Protein AF-A0A315YJY0-F1 (afdb_monomer_lite)

pLDDT: mean 82.6, std 23.01, range [25.98, 98.94]

Structure (mmCIF, N/CA/C/O backbone):
data_AF-A0A315YJY0-F1
#
_entry.id   AF-A0A315YJY0-F1
#
loop_
_atom_site.group_PDB
_atom_site.id
_atom_site.type_symbol
_atom_site.label_atom_id
_atom_site.label_alt_id
_atom_site.label_comp_id
_atom_site.label_asym_id
_atom_site.label_entity_id
_atom_site.label_seq_id
_atom_site.pdbx_PDB_ins_code
_atom_site.Cartn_x
_atom_site.Cartn_y
_atom_site.Cartn_z
_atom_site.occupancy
_atom_site.B_iso_or_equiv
_atom_site.auth_seq_id
_atom_site.auth_comp_id
_atom_site.auth_asym_id
_atom_site.auth_atom_id
_atom_site.pdbx_PDB_model_num
ATOM 1 N N . MET A 1 1 ? 21.095 43.398 35.904 1.00 34.91 1 MET A N 1
ATOM 2 C CA . MET A 1 1 ? 22.169 42.401 35.691 1.00 34.91 1 MET A CA 1
ATOM 3 C C . MET A 1 1 ? 21.766 41.214 36.558 1.00 34.91 1 MET A C 1
ATOM 5 O O . MET A 1 1 ? 21.803 41.355 37.762 1.00 34.91 1 MET A O 1
ATOM 9 N N . ILE A 1 2 ? 21.133 40.149 36.075 1.00 33.09 2 ILE A N 1
ATOM 10 C CA . ILE A 1 2 ? 21.556 39.198 35.045 1.00 33.09 2 ILE A CA 1
ATOM 11 C C . ILE A 1 2 ? 20.301 38.591 34.388 1.00 33.09 2 ILE A C 1
ATOM 13 O O . ILE A 1 2 ? 19.257 38.441 35.013 1.00 33.09 2 ILE A O 1
ATOM 17 N N . LEU A 1 3 ? 20.447 38.314 33.097 1.00 26.39 3 LEU A N 1
ATOM 18 C CA . LEU A 1 3 ? 19.485 37.805 32.125 1.00 26.39 3 LEU A CA 1
ATOM 19 C C . LEU A 1 3 ? 19.748 36.301 31.887 1.00 26.39 3 LEU A C 1
ATOM 21 O O . LEU A 1 3 ? 20.892 35.882 32.060 1.00 26.39 3 LEU A O 1
ATOM 25 N N . LYS A 1 4 ? 18.757 35.600 31.303 1.00 30.30 4 LYS A N 1
ATOM 26 C CA . LYS A 1 4 ? 18.793 34.279 30.612 1.00 30.30 4 LYS A CA 1
ATOM 27 C C . LYS A 1 4 ? 18.440 33.073 31.506 1.00 30.30 4 LYS A C 1
ATOM 29 O O . LYS A 1 4 ? 18.956 32.966 32.602 1.00 30.30 4 LYS A O 1
ATOM 34 N N . ARG A 1 5 ? 17.611 32.106 31.088 1.00 28.72 5 ARG A N 1
ATOM 35 C CA . ARG A 1 5 ? 17.120 31.725 29.747 1.00 28.72 5 ARG A CA 1
ATOM 36 C C . ARG A 1 5 ? 15.864 30.845 29.918 1.00 28.72 5 ARG A C 1
ATOM 38 O O . ARG A 1 5 ? 15.930 29.842 30.614 1.00 28.72 5 ARG A O 1
ATOM 45 N N . ILE A 1 6 ? 14.771 31.213 29.252 1.00 32.88 6 ILE A N 1
ATOM 46 C CA . ILE A 1 6 ? 13.646 30.337 28.897 1.00 32.88 6 ILE A CA 1
ATOM 47 C C . ILE A 1 6 ? 13.712 30.214 27.372 1.00 32.88 6 ILE A C 1
ATOM 49 O O . ILE A 1 6 ? 13.740 31.237 26.689 1.00 32.88 6 ILE A O 1
ATOM 53 N N . ILE A 1 7 ? 13.803 28.992 26.855 1.00 30.19 7 ILE A N 1
ATOM 54 C CA . ILE A 1 7 ? 13.605 28.616 25.446 1.00 30.19 7 ILE A CA 1
ATOM 55 C C . ILE A 1 7 ? 12.943 27.231 25.556 1.00 30.19 7 ILE A C 1
ATOM 57 O O . ILE A 1 7 ? 13.546 26.352 26.158 1.00 30.19 7 ILE A O 1
ATOM 61 N N . GLY A 1 8 ? 11.696 26.969 25.167 1.00 29.23 8 GLY A N 1
ATOM 62 C CA . GLY A 1 8 ? 10.868 27.603 24.144 1.00 29.23 8 GLY A CA 1
ATOM 63 C C . GLY A 1 8 ? 10.862 26.697 22.916 1.00 29.23 8 GLY A C 1
ATOM 64 O O . GLY A 1 8 ? 11.651 26.918 22.005 1.00 29.23 8 GLY A O 1
ATOM 65 N N . ALA A 1 9 ? 10.037 25.647 22.955 1.00 28.52 9 ALA A N 1
ATOM 66 C CA . ALA A 1 9 ? 9.824 24.705 21.863 1.00 28.52 9 ALA A CA 1
ATOM 67 C C . ALA A 1 9 ? 9.260 25.436 20.635 1.00 28.52 9 ALA A C 1
ATOM 69 O O . ALA A 1 9 ? 8.259 26.142 20.742 1.00 28.52 9 ALA A O 1
ATOM 70 N N . ALA A 1 10 ? 9.911 25.273 19.486 1.00 28.20 10 ALA A N 1
ATOM 71 C CA . ALA A 1 10 ? 9.425 25.743 18.197 1.00 28.20 10 ALA A CA 1
ATOM 72 C C . ALA A 1 10 ? 9.111 24.515 17.337 1.00 28.20 10 ALA A C 1
ATOM 74 O O . ALA A 1 10 ? 10.020 23.872 16.818 1.00 28.20 10 ALA A O 1
ATOM 75 N N . ALA A 1 11 ? 7.824 24.187 17.231 1.00 30.16 11 ALA A N 1
ATOM 76 C CA . ALA A 1 11 ? 7.301 23.311 16.195 1.00 30.16 11 ALA A CA 1
ATOM 77 C C . ALA A 1 11 ? 7.167 24.125 14.900 1.00 30.16 11 ALA A C 1
ATOM 79 O O . ALA A 1 11 ? 6.633 25.238 14.905 1.00 30.16 11 ALA A O 1
ATOM 80 N N . ALA A 1 12 ? 7.699 23.585 13.807 1.00 27.66 12 ALA A N 1
ATOM 81 C CA . ALA A 1 12 ? 7.617 24.173 12.482 1.00 27.66 12 ALA A CA 1
ATOM 82 C C . ALA A 1 12 ? 6.191 24.014 11.932 1.00 27.66 12 ALA A C 1
ATOM 84 O O . ALA A 1 12 ? 5.791 22.933 11.518 1.00 27.66 12 ALA A O 1
ATOM 85 N N . ALA A 1 13 ? 5.424 25.104 11.929 1.00 28.45 13 ALA A N 1
ATOM 86 C CA . ALA A 1 13 ? 4.211 25.226 11.134 1.00 28.45 13 ALA A CA 1
ATOM 87 C C . ALA A 1 13 ? 4.597 25.770 9.751 1.00 28.45 13 ALA A C 1
ATOM 89 O O . ALA A 1 13 ? 4.957 26.943 9.619 1.00 28.45 13 ALA A O 1
ATOM 90 N N . ALA A 1 14 ? 4.547 24.924 8.722 1.00 27.08 14 ALA A N 1
ATOM 91 C CA . ALA A 1 14 ? 4.645 25.368 7.338 1.00 27.08 14 ALA A CA 1
ATOM 92 C C . ALA A 1 14 ? 3.334 26.078 6.954 1.00 27.08 14 ALA A C 1
ATOM 94 O O . ALA A 1 14 ? 2.309 25.458 6.686 1.00 27.08 14 ALA A O 1
ATOM 95 N N . LEU A 1 15 ? 3.364 27.409 6.996 1.00 28.84 15 LEU A N 1
ATOM 96 C CA . LEU A 1 15 ? 2.302 28.294 6.525 1.00 28.84 15 LEU A CA 1
ATOM 97 C C . LEU A 1 15 ? 2.327 28.352 4.990 1.00 28.84 15 LEU A C 1
ATOM 99 O O . LEU A 1 15 ? 3.184 29.019 4.410 1.00 28.84 15 LEU A O 1
ATOM 103 N N . CYS A 1 16 ? 1.363 27.715 4.324 1.00 27.70 16 CYS A N 1
ATOM 104 C CA . CYS A 1 16 ? 1.070 28.000 2.920 1.00 27.70 16 CYS A CA 1
ATOM 105 C C . CYS A 1 16 ? 0.406 29.382 2.810 1.00 27.70 16 CYS A C 1
ATOM 107 O O . CYS A 1 16 ? -0.764 29.562 3.146 1.00 27.70 16 CYS A O 1
ATOM 109 N N . PHE A 1 17 ? 1.160 30.374 2.338 1.00 26.64 17 PHE A N 1
ATOM 110 C CA . PHE A 1 17 ? 0.619 31.670 1.935 1.00 26.64 17 PHE A CA 1
ATOM 111 C C . PHE A 1 17 ? -0.154 31.524 0.617 1.00 26.64 17 PHE A C 1
ATOM 113 O O . PHE A 1 17 ? 0.427 31.220 -0.422 1.00 26.64 17 PHE A O 1
ATOM 120 N N . SER A 1 18 ? -1.460 31.797 0.638 1.00 29.09 18 SER A N 1
ATOM 121 C CA . SER A 1 18 ? -2.258 31.972 -0.576 1.00 29.09 18 SER A CA 1
ATOM 122 C C . SER A 1 18 ? -1.905 33.308 -1.240 1.00 29.09 18 SER A C 1
ATOM 124 O O . SER A 1 18 ? -2.228 34.377 -0.710 1.00 29.09 18 SER A O 1
ATOM 126 N N . ALA A 1 19 ? -1.257 33.267 -2.402 1.00 30.39 19 ALA A N 1
ATOM 127 C CA . ALA A 1 19 ? -1.092 34.440 -3.249 1.00 30.39 19 ALA A CA 1
ATOM 128 C C . ALA A 1 19 ? -2.435 34.798 -3.907 1.00 30.39 19 ALA A C 1
ATOM 130 O O . ALA A 1 19 ? -3.003 34.032 -4.681 1.00 30.39 19 ALA A O 1
ATOM 131 N N . TYR A 1 20 ? -2.938 35.984 -3.579 1.00 28.47 20 TYR A N 1
ATOM 132 C CA . TYR A 1 20 ? -4.101 36.608 -4.200 1.00 28.47 20 TYR A CA 1
ATOM 133 C C . TYR A 1 20 ? -3.715 37.084 -5.612 1.00 28.47 20 TYR A C 1
ATOM 135 O O . TYR A 1 20 ? -2.857 37.957 -5.746 1.00 28.47 20 TYR A O 1
ATOM 143 N N . ALA A 1 21 ? -4.328 36.532 -6.662 1.00 30.14 21 ALA A N 1
ATOM 144 C CA . ALA A 1 21 ? -4.179 37.032 -8.032 1.00 30.14 21 ALA A CA 1
ATOM 145 C C . ALA A 1 21 ? -5.393 37.906 -8.419 1.00 30.14 21 ALA A C 1
ATOM 147 O O . ALA A 1 21 ? -6.525 37.560 -8.075 1.00 30.14 21 ALA A O 1
ATOM 148 N N . PRO A 1 22 ? -5.196 39.048 -9.106 1.00 32.72 22 PRO A N 1
ATOM 149 C CA . PRO A 1 22 ? -6.266 39.993 -9.395 1.00 32.72 22 PRO A CA 1
ATOM 150 C C . PRO A 1 22 ? -7.133 39.541 -10.577 1.00 32.72 22 PRO A C 1
ATOM 152 O O . PRO A 1 22 ? -6.658 38.982 -11.562 1.00 32.72 22 PRO A O 1
ATOM 155 N N . THR A 1 23 ? -8.422 39.861 -10.488 1.00 33.38 23 THR A N 1
ATOM 156 C CA . THR A 1 23 ? -9.431 39.696 -11.539 1.00 33.38 23 THR A CA 1
ATOM 157 C C . THR A 1 23 ? -9.092 40.503 -12.793 1.00 33.38 23 THR A C 1
ATOM 159 O O . THR A 1 23 ? -9.061 41.735 -12.744 1.00 33.38 23 THR A O 1
ATOM 162 N N . VAL A 1 24 ? -8.945 39.820 -13.931 1.00 31.72 24 VAL A N 1
ATOM 163 C CA . VAL A 1 24 ? -9.043 40.415 -15.270 1.00 31.72 24 VAL A CA 1
ATOM 164 C C . VAL A 1 24 ? -10.296 39.860 -15.939 1.00 31.72 24 VAL A C 1
ATOM 166 O O . VAL A 1 24 ? -10.409 38.668 -16.203 1.00 31.72 24 VAL A O 1
ATOM 169 N N . THR A 1 25 ? -11.262 40.737 -16.185 1.00 38.00 25 THR A N 1
ATOM 170 C CA . THR A 1 25 ? -12.469 40.466 -16.965 1.00 38.00 25 THR A CA 1
ATOM 171 C C . THR A 1 25 ? -12.151 40.543 -18.458 1.00 38.00 25 THR A C 1
ATOM 173 O O . THR A 1 25 ? -11.668 41.566 -18.940 1.00 38.00 25 THR A O 1
ATOM 176 N N . GLY A 1 26 ? -12.457 39.488 -19.222 1.00 31.42 26 GLY A N 1
ATOM 177 C CA . GLY A 1 26 ? -12.297 39.537 -20.676 1.00 31.42 26 GLY A CA 1
ATOM 178 C C . GLY A 1 26 ? -12.650 38.256 -21.431 1.00 31.42 26 GLY A C 1
ATOM 179 O O . GLY A 1 26 ? -11.784 37.424 -21.644 1.00 31.42 26 GLY A O 1
ATOM 180 N N . LYS A 1 27 ? -13.882 38.236 -21.960 1.00 33.72 27 LYS A N 1
ATOM 181 C CA . LYS A 1 27 ? -14.464 37.329 -22.974 1.00 33.72 27 LYS A CA 1
ATOM 182 C C . LYS A 1 27 ? -14.753 35.885 -22.552 1.00 33.72 27 LYS A C 1
ATOM 184 O O . LYS A 1 27 ? -14.058 35.266 -21.771 1.00 33.72 27 LYS A O 1
ATOM 189 N N . SER A 1 28 ? -15.896 35.432 -23.058 1.00 46.88 28 SER A N 1
ATOM 190 C CA . SER A 1 28 ? -16.619 34.219 -22.710 1.00 46.88 28 SER A CA 1
ATOM 191 C C . SER A 1 28 ? -15.848 32.960 -23.090 1.00 46.88 28 SER A C 1
ATOM 193 O O . SER A 1 28 ? -15.869 32.577 -24.260 1.00 46.88 28 SER A O 1
ATOM 195 N N . ASP A 1 29 ? -15.278 32.295 -22.096 1.00 37.03 29 ASP A N 1
ATOM 196 C CA . ASP A 1 29 ? -15.011 30.867 -22.181 1.00 37.03 29 ASP A CA 1
ATOM 197 C C . ASP A 1 29 ? -16.172 30.138 -21.511 1.00 37.03 29 ASP A C 1
ATOM 199 O O . ASP A 1 29 ? -16.686 30.551 -20.468 1.00 37.03 29 ASP A O 1
ATOM 203 N N . THR A 1 30 ? -16.657 29.108 -22.196 1.00 38.12 30 THR A N 1
ATOM 204 C CA . THR A 1 30 ? -17.675 28.173 -21.724 1.00 38.12 30 THR A CA 1
ATOM 205 C C . THR A 1 30 ? -17.402 27.814 -20.272 1.00 38.12 30 THR A C 1
ATOM 207 O O . THR A 1 30 ? -16.374 27.206 -19.978 1.00 38.12 30 THR A O 1
ATOM 210 N N . ALA A 1 31 ? -18.308 28.200 -19.372 1.00 37.38 31 ALA A N 1
ATOM 211 C CA . ALA A 1 31 ? -18.284 27.721 -18.003 1.00 37.38 31 ALA A CA 1
ATOM 212 C C . ALA A 1 31 ? -18.219 26.190 -18.056 1.00 37.38 31 ALA A C 1
ATOM 214 O O . ALA A 1 31 ? -19.149 25.550 -18.552 1.00 37.38 31 ALA A O 1
ATOM 215 N N . LEU A 1 32 ? -17.096 25.625 -17.607 1.00 39.38 32 LEU A N 1
ATOM 216 C CA . LEU A 1 32 ? -16.987 24.222 -17.237 1.00 39.38 32 LEU A CA 1
ATOM 217 C C . LEU A 1 32 ? -17.966 24.018 -16.081 1.00 39.38 32 LEU A C 1
ATOM 219 O O . LEU A 1 32 ? -17.610 24.146 -14.913 1.00 39.38 32 LEU A O 1
ATOM 223 N N . ASN A 1 33 ? -19.229 23.773 -16.413 1.00 39.53 33 ASN A N 1
ATOM 224 C CA . ASN A 1 33 ? -20.190 23.217 -15.479 1.00 39.53 33 ASN A CA 1
ATOM 225 C C . ASN A 1 33 ? -19.849 21.737 -15.356 1.00 39.53 33 ASN A C 1
ATOM 227 O O . ASN A 1 33 ? -20.562 20.903 -15.905 1.00 39.53 33 ASN A O 1
ATOM 231 N N . ALA A 1 34 ? -18.733 21.437 -14.689 1.00 49.31 34 ALA A N 1
ATOM 232 C CA . ALA A 1 34 ? -18.530 20.095 -14.192 1.00 49.31 34 ALA A CA 1
ATOM 233 C C . ALA A 1 34 ? -19.686 19.825 -13.223 1.00 49.31 34 ALA A C 1
ATOM 235 O O . ALA A 1 34 ? -19.916 20.619 -12.300 1.00 49.31 34 ALA A O 1
ATOM 236 N N . SER A 1 35 ? -20.492 18.798 -13.484 1.00 57.44 35 SER A N 1
ATOM 237 C CA . SER A 1 35 ? -21.550 18.429 -12.543 1.00 57.44 35 SER A CA 1
ATOM 238 C C . SER A 1 35 ? -20.908 18.062 -11.195 1.00 57.44 35 SER A C 1
ATOM 240 O O . SER A 1 35 ? -19.731 17.711 -11.130 1.00 57.44 35 SER A O 1
ATOM 242 N N . ALA A 1 36 ? -21.655 18.131 -10.089 1.00 56.38 36 ALA A N 1
ATOM 243 C CA . ALA A 1 36 ? -21.120 17.700 -8.792 1.00 56.38 36 ALA A CA 1
ATOM 244 C C . ALA A 1 36 ? -20.676 16.218 -8.797 1.00 56.38 36 ALA A C 1
ATOM 246 O O . ALA A 1 36 ? -19.894 15.819 -7.944 1.00 56.38 36 ALA A O 1
ATOM 247 N N . GLU A 1 37 ? -21.151 15.414 -9.754 1.00 61.69 37 GLU A N 1
ATOM 248 C CA . GLU A 1 37 ? -20.692 14.041 -9.999 1.00 61.69 37 GLU A CA 1
ATOM 249 C C . GLU A 1 37 ? -19.343 14.012 -10.742 1.00 61.69 37 GLU A C 1
ATOM 251 O O . GLU A 1 37 ? -18.488 13.201 -10.417 1.00 61.69 37 GLU A O 1
ATOM 256 N N . GLU A 1 38 ? -19.076 14.935 -11.671 1.00 63.06 38 GLU A N 1
ATOM 257 C CA . GLU A 1 38 ? -17.772 15.036 -12.356 1.00 63.06 38 GLU A CA 1
ATOM 258 C C . GLU A 1 38 ? -16.646 15.573 -11.450 1.00 63.06 38 GLU A C 1
ATOM 260 O O . GLU A 1 38 ? -15.472 15.453 -11.783 1.00 63.06 38 GLU A O 1
ATOM 265 N N . TRP A 1 39 ? -16.978 16.161 -10.295 1.00 78.44 39 TRP A N 1
ATOM 266 C CA . TRP A 1 39 ? -16.005 16.693 -9.325 1.00 78.44 39 TRP A CA 1
ATOM 267 C C . TRP A 1 39 ? -15.558 15.688 -8.249 1.00 78.44 39 TRP A C 1
ATOM 269 O O . TRP A 1 39 ? -14.784 16.054 -7.356 1.00 78.44 39 TRP A O 1
ATOM 279 N N . CYS A 1 40 ? -16.047 14.442 -8.300 1.00 82.81 40 CYS A N 1
ATOM 280 C CA . CYS A 1 40 ? -15.749 13.432 -7.280 1.00 82.81 40 CYS A CA 1
ATOM 281 C C . CYS A 1 40 ? -14.738 12.361 -7.705 1.00 82.81 40 CYS A C 1
ATOM 283 O O . CYS A 1 40 ? -14.106 11.775 -6.833 1.00 82.81 40 CYS A O 1
ATOM 285 N N . PHE A 1 41 ? -14.563 12.122 -9.004 1.00 90.06 41 PHE A N 1
ATOM 286 C CA . PHE A 1 41 ? -13.577 11.184 -9.535 1.00 90.06 41 PHE A CA 1
ATOM 287 C C . PHE A 1 41 ? -13.140 11.586 -10.946 1.00 90.06 41 PHE A C 1
ATOM 289 O O . PHE A 1 41 ? -13.775 12.405 -11.608 1.00 90.06 41 PHE A O 1
ATOM 296 N N . ALA A 1 42 ? -12.052 10.988 -11.414 1.00 89.31 42 ALA A N 1
ATOM 297 C CA . ALA A 1 42 ? -11.510 11.152 -12.753 1.00 89.31 42 ALA A CA 1
ATOM 298 C C . ALA A 1 42 ? -11.120 9.788 -13.332 1.00 89.31 42 ALA A C 1
ATOM 300 O O . ALA A 1 42 ? -11.208 8.755 -12.667 1.00 89.31 42 ALA A O 1
ATOM 301 N N . GLY A 1 43 ? -10.711 9.785 -14.601 1.00 89.44 43 GLY A N 1
ATOM 302 C CA . GLY A 1 43 ? -10.437 8.562 -15.350 1.00 89.44 43 GLY A CA 1
ATOM 303 C C . GLY A 1 43 ? -11.682 8.008 -16.039 1.00 89.44 43 GLY A C 1
ATOM 304 O O . GLY A 1 43 ? -12.657 8.719 -16.279 1.00 89.44 43 GLY A O 1
ATOM 305 N N . THR A 1 44 ? -11.620 6.737 -16.426 1.00 90.44 44 THR A N 1
ATOM 306 C CA . THR A 1 44 ? -12.683 6.066 -17.185 1.00 90.44 44 THR A CA 1
ATOM 307 C C . THR A 1 44 ? -12.889 4.654 -16.672 1.00 90.44 44 THR A C 1
ATOM 309 O O . THR A 1 44 ? -11.929 3.981 -16.297 1.00 90.44 44 THR A O 1
ATOM 312 N N . THR A 1 45 ? -14.121 4.164 -16.741 1.00 93.94 45 THR A N 1
ATOM 313 C CA . THR A 1 45 ? -14.388 2.745 -16.511 1.00 93.94 45 THR A CA 1
ATOM 314 C C . THR A 1 45 ? -13.739 1.901 -17.612 1.00 93.94 45 THR A C 1
ATOM 316 O O . THR A 1 45 ? -13.641 2.310 -18.773 1.00 93.94 45 THR A O 1
ATOM 319 N N . CYS A 1 46 ? -13.253 0.722 -17.243 1.00 94.00 46 CYS A N 1
ATOM 320 C CA . CYS A 1 46 ? -12.716 -0.275 -18.160 1.00 94.00 46 CYS A CA 1
ATOM 321 C C . CYS A 1 46 ? -12.894 -1.668 -17.556 1.00 94.00 46 CYS A C 1
ATOM 323 O O . CYS A 1 46 ? -13.093 -1.802 -16.349 1.00 94.00 46 CYS A O 1
ATOM 325 N N . GLU A 1 47 ? -12.811 -2.696 -18.397 1.00 97.31 47 GLU A N 1
ATOM 326 C CA . GLU A 1 47 ? -12.879 -4.079 -17.929 1.00 97.31 47 GLU A CA 1
ATOM 327 C C . GLU A 1 47 ? -11.702 -4.402 -16.988 1.00 97.31 47 GLU A C 1
ATOM 329 O O . GLU A 1 47 ? -10.588 -3.914 -17.228 1.00 97.31 47 GLU A O 1
ATOM 334 N N . PRO A 1 48 ? -11.912 -5.217 -15.937 1.00 97.75 48 PRO A N 1
ATOM 335 C CA . PRO A 1 48 ? -10.841 -5.710 -15.073 1.00 97.75 48 PRO A CA 1
ATOM 336 C C . PRO A 1 48 ? -9.735 -6.441 -15.852 1.00 97.75 48 PRO A C 1
ATOM 338 O O . PRO A 1 48 ? -10.006 -7.117 -16.841 1.00 97.75 48 PRO A O 1
ATOM 341 N N . LEU A 1 49 ? -8.486 -6.349 -15.376 1.00 96.31 49 LEU A N 1
ATOM 342 C CA . LEU A 1 49 ? -7.358 -7.105 -15.940 1.00 96.31 49 LEU A CA 1
ATOM 343 C C . LEU A 1 49 ? -7.343 -8.575 -15.499 1.00 96.31 49 LEU A C 1
ATOM 345 O O . LEU A 1 49 ? -6.777 -9.409 -16.202 1.00 96.31 49 LEU A O 1
ATOM 349 N N . HIS A 1 50 ? -7.914 -8.898 -14.334 1.00 96.44 50 HIS A N 1
ATOM 350 C CA . HIS A 1 50 ? -7.989 -10.278 -13.852 1.00 96.44 50 HIS A CA 1
ATOM 351 C C . HIS A 1 50 ? -9.159 -11.051 -14.467 1.00 96.44 50 HIS A C 1
ATOM 353 O O . HIS A 1 50 ? -10.120 -10.480 -14.978 1.00 96.44 50 HIS A O 1
ATOM 359 N N . ASP A 1 51 ? -9.086 -12.379 -14.370 1.00 95.88 51 ASP A N 1
ATOM 360 C CA . ASP A 1 51 ? -10.201 -13.267 -14.690 1.00 95.88 51 ASP A CA 1
ATOM 361 C C . ASP A 1 51 ? -11.358 -13.037 -13.706 1.00 95.88 51 ASP A C 1
ATOM 363 O O . ASP A 1 51 ? -11.287 -13.434 -12.543 1.00 95.88 51 ASP A O 1
ATOM 367 N N . THR A 1 52 ? -12.435 -12.414 -14.183 1.00 95.12 52 THR A N 1
ATOM 368 C CA . THR A 1 52 ? -13.610 -12.044 -13.377 1.00 95.12 52 THR A CA 1
ATOM 369 C C . THR A 1 52 ? -14.435 -13.239 -12.892 1.00 95.12 52 THR A C 1
ATOM 371 O O . THR A 1 52 ? -15.402 -13.051 -12.156 1.00 95.12 52 THR A O 1
ATOM 374 N N . SER A 1 53 ? -14.073 -14.470 -13.272 1.00 95.75 53 SER A N 1
ATOM 375 C CA . SER A 1 53 ? -14.651 -15.689 -12.699 1.00 95.75 53 SER A CA 1
ATOM 376 C C . SER A 1 53 ? -13.982 -16.147 -11.395 1.00 95.75 53 SER A C 1
ATOM 378 O O . SER A 1 53 ? -14.512 -17.044 -10.736 1.00 95.75 53 SER A O 1
ATOM 380 N N . ARG A 1 54 ? -12.846 -15.545 -11.008 1.00 94.38 54 ARG A N 1
ATOM 381 C CA . ARG A 1 54 ? -12.135 -15.850 -9.756 1.00 94.38 54 ARG A CA 1
ATOM 382 C C . ARG A 1 54 ? -12.962 -15.459 -8.535 1.00 94.38 54 ARG A C 1
ATOM 384 O O . ARG A 1 54 ? -13.580 -14.397 -8.499 1.00 94.38 54 ARG A O 1
ATOM 391 N N . ASP A 1 55 ? -12.888 -16.279 -7.490 1.00 96.56 55 ASP A N 1
ATOM 392 C CA . ASP A 1 55 ? -13.330 -15.871 -6.159 1.00 96.56 55 ASP A CA 1
ATOM 393 C C . ASP A 1 55 ? -12.257 -14.966 -5.545 1.00 96.56 55 ASP A C 1
ATOM 395 O O . ASP A 1 55 ? -11.287 -15.437 -4.950 1.00 96.56 55 ASP A O 1
ATOM 399 N N . VAL A 1 56 ? -12.411 -13.652 -5.718 1.00 97.19 56 VAL A N 1
ATOM 400 C CA . VAL A 1 56 ? -11.447 -12.668 -5.210 1.00 97.19 56 VAL A CA 1
ATOM 401 C C . VAL A 1 56 ? -11.282 -12.778 -3.696 1.00 97.19 56 VAL A C 1
ATOM 403 O O . VAL A 1 56 ? -10.171 -12.637 -3.196 1.00 97.19 56 VAL A O 1
ATOM 406 N N . GLN A 1 57 ? -12.340 -13.079 -2.949 1.00 97.06 57 GLN A N 1
ATOM 407 C CA . GLN A 1 57 ? -12.256 -13.152 -1.492 1.00 97.06 57 GLN A CA 1
ATOM 408 C C . GLN A 1 57 ? -11.342 -14.312 -1.063 1.00 97.06 57 GLN A C 1
ATOM 410 O O . GLN A 1 57 ? -10.446 -14.141 -0.227 1.00 97.06 57 GLN A O 1
ATOM 415 N N . ALA A 1 58 ? -11.488 -15.476 -1.701 1.00 93.62 58 ALA A N 1
ATOM 416 C CA . ALA A 1 58 ? -10.679 -16.655 -1.401 1.00 93.62 58 ALA A CA 1
ATOM 417 C C . ALA A 1 58 ? -9.271 -16.619 -2.027 1.00 93.62 58 ALA A C 1
ATOM 419 O O . ALA A 1 58 ? -8.294 -17.030 -1.389 1.00 93.62 58 ALA A O 1
ATOM 420 N N . GLU A 1 59 ? -9.156 -16.137 -3.263 1.00 93.81 59 GLU A N 1
ATOM 421 C CA . GLU A 1 59 ? -7.983 -16.346 -4.118 1.00 93.81 59 GLU A CA 1
ATOM 422 C C . GLU A 1 59 ? -7.250 -15.067 -4.529 1.00 93.81 59 GLU A C 1
ATOM 424 O O . GLU A 1 59 ? -6.161 -15.159 -5.098 1.00 93.81 59 GLU A O 1
ATOM 429 N N . GLY A 1 60 ? -7.837 -13.897 -4.287 1.00 97.19 60 GLY A N 1
ATOM 430 C CA . GLY A 1 60 ? -7.327 -12.630 -4.797 1.00 97.19 60 GLY A CA 1
ATOM 431 C C . GLY A 1 60 ? -7.488 -12.466 -6.307 1.00 97.19 60 GLY A C 1
ATOM 432 O O . GLY A 1 60 ? -7.992 -13.342 -7.024 1.00 97.19 60 GLY A O 1
ATOM 433 N N . VAL A 1 61 ? -7.023 -11.325 -6.811 1.00 95.94 61 VAL A N 1
ATOM 434 C CA . VAL A 1 61 ? -7.077 -10.993 -8.245 1.00 95.94 61 VAL A CA 1
ATOM 435 C C . VAL A 1 61 ? -6.035 -11.762 -9.062 1.00 95.94 61 VAL A C 1
ATOM 437 O O . VAL A 1 61 ? -6.076 -11.757 -10.293 1.00 95.94 61 VAL A O 1
ATOM 440 N N . GLY A 1 62 ? -5.109 -12.454 -8.394 1.00 92.69 62 GLY A N 1
ATOM 441 C CA . GLY A 1 62 ? -3.986 -13.130 -9.033 1.00 92.69 62 GLY A CA 1
ATOM 442 C C . GLY A 1 62 ? -2.936 -12.128 -9.517 1.00 92.69 62 GLY A C 1
ATOM 443 O O . GLY A 1 62 ? -2.764 -11.060 -8.941 1.00 92.69 62 GLY A O 1
ATOM 444 N N . ASN A 1 63 ? -2.221 -12.466 -10.591 1.00 94.06 63 ASN A N 1
ATOM 445 C CA . ASN A 1 63 ? -1.149 -11.626 -11.132 1.00 94.06 63 ASN A CA 1
ATOM 446 C C . ASN A 1 63 ? -1.292 -11.440 -12.655 1.00 94.06 63 ASN A C 1
ATOM 448 O O . ASN A 1 63 ? -0.484 -11.968 -13.422 1.00 94.06 63 ASN A O 1
ATOM 452 N N . PRO A 1 64 ? -2.338 -10.730 -13.126 1.00 92.81 64 PRO A N 1
ATOM 453 C CA . PRO A 1 64 ? -2.642 -10.614 -14.557 1.00 92.81 64 PRO A CA 1
ATOM 454 C C . PRO A 1 64 ? -1.575 -9.852 -15.356 1.00 92.81 64 PRO A C 1
ATOM 456 O O . PRO A 1 64 ? -1.489 -10.009 -16.571 1.00 92.81 64 PRO A O 1
ATOM 459 N N . LEU A 1 65 ? -0.754 -9.048 -14.677 1.00 92.69 65 LEU A N 1
ATOM 460 C CA . LEU A 1 65 ? 0.346 -8.282 -15.268 1.00 92.69 65 LEU A CA 1
ATOM 461 C C . LEU A 1 65 ? 1.706 -8.984 -15.128 1.00 92.69 65 LEU A C 1
ATOM 463 O O . LEU A 1 65 ? 2.709 -8.470 -15.615 1.00 92.69 65 LEU A O 1
ATOM 467 N N . ASN A 1 66 ? 1.738 -10.169 -14.507 1.00 92.00 66 ASN A N 1
ATOM 468 C CA . ASN A 1 66 ? 2.940 -10.975 -14.301 1.00 92.00 66 ASN A CA 1
ATOM 469 C C . ASN A 1 66 ? 4.088 -10.194 -13.628 1.00 92.00 66 ASN A C 1
ATOM 471 O O . ASN A 1 66 ? 5.254 -10.326 -14.007 1.00 92.00 66 ASN A O 1
ATOM 475 N N . PHE A 1 67 ? 3.757 -9.369 -12.632 1.00 89.38 67 PHE A N 1
ATOM 476 C CA . PHE A 1 67 ? 4.747 -8.679 -11.810 1.00 89.38 67 PHE A CA 1
ATOM 477 C C . PHE A 1 67 ? 5.574 -9.695 -11.015 1.00 89.38 67 PHE A C 1
ATOM 479 O O . PHE A 1 67 ? 5.014 -10.613 -10.413 1.00 89.38 67 PHE A O 1
ATOM 486 N N . GLY A 1 68 ? 6.896 -9.540 -11.004 1.00 90.44 68 GLY A N 1
ATOM 487 C CA . GLY A 1 68 ? 7.773 -10.306 -10.116 1.00 90.44 68 GLY A CA 1
ATOM 488 C C . GLY A 1 68 ? 7.981 -9.583 -8.788 1.00 90.44 68 GLY A C 1
ATOM 489 O O . GLY A 1 68 ? 7.256 -8.651 -8.467 1.00 90.44 68 GLY A O 1
ATOM 490 N N . GLU A 1 69 ? 9.049 -9.930 -8.070 1.00 88.50 69 GLU A N 1
ATOM 491 C CA . GLU A 1 69 ? 9.577 -9.148 -6.928 1.00 88.50 69 GLU A CA 1
ATOM 492 C C . GLU A 1 69 ? 9.862 -7.673 -7.276 1.00 88.50 69 GLU A C 1
ATOM 494 O O . GLU A 1 69 ? 10.017 -6.821 -6.406 1.00 88.50 69 GLU A O 1
ATOM 499 N N . ARG A 1 70 ? 9.973 -7.386 -8.576 1.00 89.12 70 ARG A N 1
ATOM 500 C CA . ARG A 1 70 ? 10.096 -6.065 -9.180 1.00 89.12 70 ARG A CA 1
ATOM 501 C C . ARG A 1 70 ? 9.139 -5.956 -10.358 1.00 89.12 70 ARG A C 1
ATOM 503 O O . ARG A 1 70 ? 8.856 -6.956 -11.027 1.00 89.12 70 ARG A O 1
ATOM 510 N N . ASN A 1 71 ? 8.720 -4.732 -10.666 1.00 85.44 71 ASN A N 1
ATOM 511 C CA . ASN A 1 71 ? 8.067 -4.414 -11.945 1.00 85.44 71 ASN A CA 1
ATOM 512 C C . ASN A 1 71 ? 9.090 -4.198 -13.080 1.00 85.44 71 ASN A C 1
ATOM 514 O O . ASN A 1 71 ? 8.740 -4.095 -14.253 1.00 85.44 71 ASN A O 1
ATOM 518 N N . THR A 1 72 ? 10.374 -4.103 -12.740 1.00 86.94 72 THR A N 1
ATOM 519 C CA . THR A 1 72 ? 11.421 -3.623 -13.645 1.00 86.94 72 THR A CA 1
ATOM 520 C C . THR A 1 72 ? 12.547 -4.645 -13.842 1.00 86.94 72 THR A C 1
ATOM 522 O O . THR A 1 72 ? 12.714 -5.544 -13.010 1.00 86.94 72 THR A O 1
ATOM 525 N N . PRO A 1 73 ? 13.319 -4.560 -14.949 1.00 86.12 73 PRO A N 1
ATOM 526 C CA . PRO A 1 73 ? 14.488 -5.413 -15.157 1.00 86.12 73 PRO A CA 1
ATOM 527 C C . PRO A 1 73 ? 15.475 -5.338 -13.986 1.00 86.12 73 PRO A C 1
ATOM 529 O O . PRO A 1 73 ? 15.665 -4.281 -13.389 1.00 86.12 73 PRO A O 1
ATOM 532 N N . ALA A 1 74 ? 16.132 -6.457 -13.672 1.00 82.69 74 ALA A N 1
ATO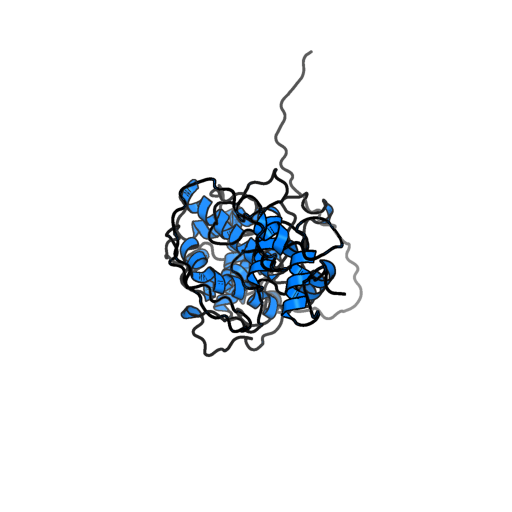M 533 C CA . ALA A 1 74 ? 17.019 -6.553 -12.509 1.00 82.69 74 ALA A CA 1
ATOM 534 C C . ALA A 1 74 ? 18.228 -5.599 -12.569 1.00 82.69 74 ALA A C 1
ATOM 536 O O . ALA A 1 74 ? 18.752 -5.208 -11.528 1.00 82.69 74 ALA A O 1
ATOM 537 N N . ASP A 1 75 ? 18.664 -5.234 -13.774 1.00 86.88 75 ASP A N 1
ATOM 538 C CA . ASP A 1 75 ? 19.787 -4.343 -14.067 1.00 86.88 75 ASP A CA 1
ATOM 539 C C . ASP A 1 75 ? 19.360 -2.919 -14.468 1.00 86.88 75 ASP A C 1
ATOM 541 O O . ASP A 1 75 ? 20.215 -2.114 -14.840 1.00 86.88 75 ASP A O 1
ATOM 545 N N . ALA A 1 76 ? 18.067 -2.589 -14.372 1.00 89.81 76 ALA A N 1
ATOM 546 C CA . ALA A 1 76 ? 17.550 -1.283 -14.769 1.00 89.81 76 ALA A CA 1
ATOM 547 C C . ALA A 1 76 ? 18.145 -0.135 -13.934 1.00 89.81 76 ALA A C 1
ATOM 549 O O . ALA A 1 76 ? 18.286 -0.216 -12.705 1.00 89.81 76 ALA A O 1
ATOM 550 N N . SER A 1 77 ? 18.456 0.978 -14.601 1.00 95.50 77 SER A N 1
ATOM 551 C CA . SER A 1 77 ? 18.854 2.217 -13.934 1.00 95.50 77 SER A CA 1
ATOM 552 C C . SER A 1 77 ? 17.675 2.839 -13.178 1.00 95.50 77 SER A C 1
ATOM 554 O O . SER A 1 77 ? 16.511 2.579 -13.480 1.00 95.50 77 SER A O 1
ATOM 556 N N . ALA A 1 78 ? 17.956 3.714 -12.208 1.00 94.00 78 ALA A N 1
ATOM 557 C CA . ALA A 1 78 ? 16.904 4.442 -11.495 1.00 94.00 78 ALA A CA 1
ATOM 558 C C . ALA A 1 78 ? 16.005 5.240 -12.460 1.00 94.00 78 ALA A C 1
ATOM 560 O O . ALA A 1 78 ? 14.789 5.271 -12.302 1.00 94.00 78 ALA A O 1
ATOM 561 N N . GLU A 1 79 ? 16.588 5.846 -13.493 1.00 95.38 79 GLU A N 1
ATOM 562 C CA . GLU A 1 79 ? 15.860 6.588 -14.523 1.00 95.38 79 GLU A CA 1
ATOM 563 C C . GLU A 1 79 ? 14.961 5.677 -15.365 1.00 95.38 79 GLU A C 1
ATOM 565 O O . GLU A 1 79 ? 13.832 6.054 -15.678 1.00 95.38 79 GLU A O 1
ATOM 570 N N . GLU A 1 80 ? 15.433 4.479 -15.718 1.00 96.94 80 GLU A N 1
ATOM 571 C CA . GLU A 1 80 ? 14.639 3.487 -16.451 1.00 96.94 80 GLU A CA 1
ATOM 572 C C . GLU A 1 80 ? 13.463 2.988 -15.611 1.00 96.94 80 GLU A C 1
ATOM 574 O O . GLU A 1 80 ? 12.333 2.950 -16.102 1.00 96.94 80 GLU A O 1
ATOM 579 N N . ILE A 1 81 ? 13.712 2.684 -14.334 1.00 97.06 81 ILE A N 1
ATOM 580 C CA . ILE A 1 81 ? 12.687 2.270 -13.372 1.00 97.06 81 ILE A CA 1
ATOM 581 C C . ILE A 1 81 ? 11.594 3.335 -13.273 1.00 97.06 81 ILE A C 1
ATOM 583 O O . ILE A 1 81 ? 10.410 3.051 -13.472 1.00 97.06 81 ILE A O 1
ATOM 587 N N . ARG A 1 82 ? 11.991 4.590 -13.043 1.00 95.81 82 ARG A N 1
ATOM 588 C CA . ARG A 1 82 ? 11.057 5.715 -12.958 1.00 95.81 82 ARG A CA 1
ATOM 589 C C . ARG A 1 82 ? 10.287 5.916 -14.256 1.00 95.81 82 ARG A C 1
ATOM 591 O O . ARG A 1 82 ? 9.077 6.094 -14.217 1.00 95.81 82 ARG A O 1
ATOM 598 N N . ALA A 1 83 ? 10.939 5.811 -15.414 1.00 95.69 83 ALA A N 1
ATOM 599 C CA . ALA A 1 83 ? 10.277 5.946 -16.710 1.00 95.69 83 ALA A CA 1
ATOM 600 C C . ALA A 1 83 ? 9.252 4.832 -17.001 1.00 95.69 83 ALA A C 1
ATOM 602 O O . ALA A 1 83 ? 8.302 5.071 -17.755 1.00 95.69 83 ALA A O 1
ATOM 603 N N . ILE A 1 84 ? 9.442 3.627 -16.451 1.00 95.12 84 ILE A N 1
ATOM 604 C CA . ILE A 1 84 ? 8.457 2.536 -16.506 1.00 95.12 84 ILE A CA 1
ATOM 605 C C . ILE A 1 84 ? 7.264 2.883 -15.614 1.00 95.12 84 ILE A C 1
ATOM 607 O O . ILE A 1 84 ? 6.135 2.935 -16.104 1.00 95.12 84 ILE A O 1
ATOM 611 N N . ASN A 1 85 ? 7.523 3.207 -14.348 1.00 95.81 85 ASN A N 1
ATOM 612 C CA . ASN A 1 85 ? 6.503 3.598 -13.375 1.00 95.81 85 ASN A CA 1
ATOM 613 C C . ASN A 1 85 ? 5.655 4.779 -13.855 1.00 95.81 85 ASN A C 1
ATOM 615 O O . ASN A 1 85 ? 4.436 4.772 -13.699 1.00 95.81 85 ASN A O 1
ATOM 619 N N . HIS A 1 86 ? 6.293 5.750 -14.513 1.00 95.31 86 HIS A N 1
ATOM 620 C CA . HIS A 1 86 ? 5.651 6.946 -15.045 1.00 95.31 86 HIS A CA 1
ATOM 621 C C . HIS A 1 86 ? 4.534 6.632 -16.042 1.00 95.31 86 HIS A C 1
ATOM 623 O O . HIS A 1 86 ? 3.572 7.378 -16.176 1.00 95.31 86 HIS A O 1
ATOM 629 N N . LYS A 1 87 ? 4.660 5.523 -16.776 1.00 94.19 87 LYS A N 1
ATOM 630 C CA . LYS A 1 87 ? 3.724 5.141 -17.840 1.00 94.19 87 LYS A CA 1
ATOM 631 C C . LYS A 1 87 ? 2.563 4.288 -17.347 1.00 94.19 87 LYS A C 1
ATOM 633 O O . LYS A 1 87 ? 1.660 4.035 -18.143 1.00 94.19 87 LYS A O 1
ATOM 638 N N . MET A 1 88 ? 2.594 3.841 -16.093 1.00 94.81 88 MET A N 1
ATOM 639 C CA . MET A 1 88 ? 1.550 2.984 -15.551 1.00 94.81 88 MET A CA 1
ATOM 640 C C . MET A 1 88 ? 0.208 3.717 -15.551 1.00 94.81 88 MET A C 1
ATOM 642 O O . MET A 1 88 ? 0.087 4.868 -15.127 1.00 94.81 88 MET A O 1
ATOM 646 N N . THR A 1 89 ? -0.815 3.026 -16.031 1.00 95.00 89 THR A N 1
ATOM 647 C CA . THR A 1 89 ? -2.212 3.424 -15.889 1.00 95.00 89 THR A CA 1
ATOM 648 C C . THR A 1 89 ? -2.654 3.316 -14.431 1.00 95.00 89 THR A C 1
ATOM 650 O O . THR A 1 89 ? -2.060 2.586 -13.637 1.00 95.00 89 THR A O 1
ATOM 653 N N . VAL A 1 90 ? -3.746 3.999 -14.079 1.00 96.06 90 VAL A N 1
ATOM 654 C CA . VAL A 1 90 ? -4.366 3.874 -12.749 1.00 96.06 90 VAL A CA 1
ATOM 655 C C . VAL A 1 90 ? -4.708 2.414 -12.460 1.00 96.06 90 VAL A C 1
ATOM 657 O O . VAL A 1 90 ? -4.446 1.926 -11.366 1.00 96.06 90 VAL A O 1
ATOM 660 N N . GLN A 1 91 ? -5.232 1.689 -13.452 1.00 96.19 91 GLN A N 1
ATOM 661 C CA . GLN A 1 91 ? -5.515 0.267 -13.320 1.00 96.19 91 GLN A CA 1
ATOM 662 C C . GLN A 1 91 ? -4.235 -0.520 -12.996 1.00 96.19 91 GLN A C 1
ATOM 664 O O . GLN A 1 91 ? -4.204 -1.221 -11.992 1.00 96.19 91 GLN A O 1
ATOM 669 N N . GLU A 1 92 ? -3.146 -0.359 -13.750 1.00 96.50 92 GLU A N 1
ATOM 670 C CA . GLU A 1 92 ? -1.873 -1.043 -13.455 1.00 96.50 92 GLU A CA 1
ATOM 671 C C . GLU A 1 92 ? -1.318 -0.695 -12.064 1.00 96.50 92 GLU A C 1
ATOM 673 O O . GLU A 1 92 ? -0.824 -1.583 -11.369 1.00 96.50 92 GLU A O 1
ATOM 678 N N . VAL A 1 93 ? -1.463 0.557 -11.614 1.00 97.62 93 VAL A N 1
ATOM 679 C CA . VAL A 1 93 ? -1.101 0.985 -10.250 1.00 97.62 93 VAL A CA 1
ATOM 680 C C . VAL A 1 93 ? -1.922 0.241 -9.188 1.00 97.62 93 VAL A C 1
ATOM 682 O O . VAL A 1 93 ? -1.357 -0.226 -8.196 1.00 97.62 93 VAL A O 1
ATOM 685 N N . LYS A 1 94 ? -3.236 0.072 -9.396 1.00 98.25 94 LYS A N 1
ATOM 686 C CA . LYS A 1 94 ? -4.103 -0.710 -8.495 1.00 98.25 94 LYS A CA 1
ATOM 687 C C . LYS A 1 94 ? -3.661 -2.174 -8.430 1.00 98.25 94 LYS A C 1
ATOM 689 O O . LYS A 1 94 ? -3.479 -2.705 -7.340 1.00 98.25 94 LYS A O 1
ATOM 694 N N . TYR A 1 95 ? -3.409 -2.815 -9.573 1.00 98.19 95 TYR A N 1
ATOM 695 C CA . TYR A 1 95 ? -2.974 -4.220 -9.596 1.00 98.19 95 TYR A CA 1
ATOM 696 C C . TYR A 1 95 ? -1.566 -4.426 -9.024 1.00 98.19 95 TYR A C 1
ATOM 698 O O . TYR A 1 95 ? -1.308 -5.472 -8.433 1.00 98.19 95 TYR A O 1
ATOM 706 N N . ALA A 1 96 ? -0.675 -3.436 -9.129 1.00 98.06 96 ALA A N 1
ATOM 707 C CA . ALA A 1 96 ? 0.624 -3.468 -8.460 1.00 98.06 96 ALA A CA 1
ATOM 708 C C . ALA A 1 96 ? 0.489 -3.460 -6.926 1.00 98.06 96 ALA A C 1
ATOM 710 O O . ALA A 1 96 ? 1.281 -4.102 -6.242 1.00 98.06 96 ALA A O 1
ATOM 711 N N . LEU A 1 97 ? -0.521 -2.774 -6.374 1.00 98.31 97 LEU A N 1
ATOM 712 C CA . LEU A 1 97 ? -0.861 -2.873 -4.949 1.00 98.31 97 LEU A CA 1
ATOM 713 C C . LEU A 1 97 ? -1.488 -4.227 -4.612 1.00 98.31 97 LEU A C 1
ATOM 715 O O . LEU A 1 97 ? -1.129 -4.840 -3.610 1.00 98.31 97 LEU A O 1
ATOM 719 N N . TYR A 1 98 ? -2.416 -4.706 -5.442 1.00 98.69 98 TYR A N 1
ATOM 720 C CA . TYR A 1 98 ? -3.136 -5.956 -5.183 1.00 98.69 98 TYR A CA 1
ATOM 721 C C . TYR A 1 98 ? -2.223 -7.169 -5.175 1.00 98.69 98 TYR A C 1
ATOM 723 O O . TYR A 1 98 ? -2.416 -8.040 -4.337 1.00 98.69 98 TYR A O 1
ATOM 731 N N . LYS A 1 99 ? -1.193 -7.184 -6.027 1.00 97.50 99 LYS A N 1
ATOM 732 C CA . LYS A 1 99 ? -0.148 -8.210 -6.001 1.00 97.50 99 LYS A CA 1
ATOM 733 C C . LYS A 1 99 ? 0.475 -8.342 -4.607 1.00 97.50 99 LYS A C 1
ATOM 735 O O . LYS A 1 99 ? 0.507 -9.443 -4.069 1.00 97.50 99 LYS A O 1
ATOM 740 N N . GLU A 1 100 ? 0.917 -7.237 -4.007 1.00 97.94 100 GLU A N 1
ATOM 741 C CA . GLU A 1 100 ? 1.524 -7.267 -2.668 1.00 97.94 100 GLU A CA 1
ATOM 742 C C . GLU A 1 100 ? 0.506 -7.607 -1.573 1.00 97.94 100 GLU A C 1
ATOM 744 O O . GLU A 1 100 ? 0.819 -8.340 -0.637 1.00 97.94 100 GLU A O 1
ATOM 749 N N . ILE A 1 101 ? -0.734 -7.124 -1.689 1.00 98.62 101 ILE A N 1
ATOM 750 C CA . ILE A 1 101 ? -1.789 -7.466 -0.725 1.00 98.62 101 ILE A CA 1
ATOM 751 C C . ILE A 1 101 ? -2.121 -8.961 -0.785 1.00 98.62 101 ILE A C 1
ATOM 753 O O . ILE A 1 101 ? -2.321 -9.578 0.256 1.00 98.62 101 ILE A O 1
ATOM 757 N N . ASP A 1 102 ? -2.177 -9.547 -1.980 1.00 98.00 102 ASP A N 1
ATOM 758 C CA . ASP A 1 102 ? -2.493 -10.962 -2.179 1.00 98.00 102 ASP A CA 1
ATOM 759 C C . ASP A 1 102 ? -1.373 -11.881 -1.706 1.00 98.00 102 ASP A C 1
ATOM 761 O O . ASP A 1 102 ? -1.648 -12.909 -1.084 1.00 98.00 102 ASP A O 1
ATOM 765 N N . GLU A 1 103 ? -0.124 -11.510 -1.978 1.00 95.56 103 GLU A N 1
ATOM 766 C CA . GLU A 1 103 ? 1.048 -12.281 -1.573 1.00 95.56 103 GLU A CA 1
ATOM 767 C C . GLU A 1 103 ? 1.195 -12.354 -0.050 1.00 95.56 103 GLU A C 1
ATOM 769 O O . GLU A 1 103 ? 1.513 -13.412 0.495 1.00 95.56 103 GLU A O 1
ATOM 774 N N . HIS A 1 104 ? 0.867 -11.261 0.642 1.00 96.88 104 HIS A N 1
ATOM 775 C CA . HIS A 1 104 ? 0.959 -11.152 2.101 1.00 96.88 104 HIS A CA 1
ATOM 776 C C . HIS A 1 104 ? -0.413 -11.220 2.789 1.00 96.88 104 HIS A C 1
ATOM 778 O O . HIS A 1 104 ? -0.548 -10.811 3.945 1.00 96.88 104 HIS A O 1
ATOM 784 N N . TRP A 1 105 ? -1.440 -11.743 2.103 1.00 97.56 105 TRP A N 1
ATOM 785 C CA . TRP A 1 105 ? -2.845 -11.644 2.521 1.00 97.56 105 TRP A CA 1
ATOM 786 C C . TRP A 1 105 ? -3.083 -12.114 3.952 1.00 97.56 105 TRP A C 1
ATOM 788 O O . TRP A 1 105 ? -3.610 -11.353 4.758 1.00 97.56 105 TRP A O 1
ATOM 798 N N . ASP A 1 106 ? -2.656 -13.338 4.279 1.00 95.94 106 ASP A N 1
ATOM 799 C CA . ASP A 1 106 ? -2.937 -13.944 5.584 1.00 95.94 106 ASP A CA 1
ATOM 800 C C . ASP A 1 106 ? -2.332 -13.109 6.732 1.00 95.94 106 ASP A C 1
ATOM 802 O O . ASP A 1 106 ? -2.938 -12.974 7.798 1.00 95.94 106 ASP A O 1
ATOM 806 N N . LEU A 1 107 ? -1.169 -12.488 6.506 1.00 97.62 107 LEU A N 1
ATOM 807 C CA . LEU A 1 107 ? -0.526 -11.589 7.463 1.00 97.62 107 LEU A CA 1
ATOM 808 C C . LEU A 1 107 ? -1.286 -10.268 7.598 1.00 97.62 107 LEU A C 1
ATOM 810 O O . LEU A 1 107 ? -1.603 -9.854 8.717 1.00 97.62 107 LEU A O 1
ATOM 814 N N . ILE A 1 108 ? -1.585 -9.613 6.474 1.00 98.31 108 ILE A N 1
ATOM 815 C CA . ILE A 1 108 ? -2.248 -8.304 6.448 1.00 98.31 108 ILE A CA 1
ATOM 816 C C . ILE A 1 108 ? -3.657 -8.411 7.046 1.00 98.31 108 ILE A C 1
ATOM 818 O O . ILE A 1 108 ? -4.011 -7.624 7.926 1.00 98.31 108 ILE A O 1
ATOM 822 N N . SER A 1 109 ? -4.447 -9.402 6.619 1.00 97.50 109 SER A N 1
ATOM 823 C CA . SER A 1 109 ? -5.820 -9.615 7.088 1.00 97.50 109 SER A CA 1
ATOM 824 C C . SER A 1 109 ? -5.869 -9.863 8.593 1.00 97.50 109 SER A C 1
ATOM 826 O O . SER A 1 109 ? -6.747 -9.345 9.282 1.00 97.50 109 SER A O 1
ATOM 828 N N . THR A 1 110 ? -4.904 -10.626 9.116 1.00 97.25 110 THR A N 1
ATOM 829 C CA . THR A 1 110 ? -4.814 -10.966 10.540 1.00 97.25 110 THR A CA 1
ATOM 830 C C . THR A 1 110 ? -4.385 -9.765 11.375 1.00 97.25 110 THR A C 1
ATOM 832 O O . THR A 1 110 ? -5.045 -9.435 12.359 1.00 97.25 110 THR A O 1
ATOM 835 N N . ARG A 1 111 ? -3.316 -9.066 10.978 1.00 97.94 111 ARG A N 1
ATOM 836 C CA . ARG A 1 111 ? -2.788 -7.928 11.747 1.00 97.94 111 ARG A CA 1
ATOM 837 C C . ARG A 1 111 ? -3.710 -6.718 11.744 1.00 97.94 111 ARG A C 1
ATOM 839 O O . ARG A 1 111 ? -3.733 -5.985 12.726 1.00 97.94 111 ARG A O 1
ATOM 846 N N . LEU A 1 112 ? -4.465 -6.509 10.667 1.00 98.31 112 LEU A N 1
ATOM 847 C CA . LEU A 1 112 ? -5.393 -5.382 10.548 1.00 98.31 112 LEU A CA 1
ATOM 848 C C . LEU A 1 112 ? -6.848 -5.745 10.877 1.00 98.31 112 LEU A C 1
ATOM 850 O O . LEU A 1 112 ? -7.697 -4.853 10.890 1.00 98.31 112 LEU A O 1
ATOM 854 N N . GLY A 1 113 ? -7.143 -7.019 11.157 1.00 97.38 113 GLY A N 1
ATOM 855 C CA . GLY A 1 113 ? -8.477 -7.463 11.565 1.00 97.38 113 GLY A CA 1
ATOM 856 C C . GLY A 1 113 ? -9.527 -7.282 10.468 1.00 97.38 113 GLY A C 1
ATOM 857 O O . GLY A 1 113 ? -10.609 -6.765 10.721 1.00 97.38 113 GLY A O 1
ATOM 858 N N . GLN A 1 114 ? -9.211 -7.659 9.229 1.00 97.88 114 GLN A N 1
ATOM 859 C CA . GLN A 1 114 ? -10.123 -7.484 8.097 1.00 97.88 114 GLN A CA 1
ATOM 860 C C . GLN A 1 114 ? -10.104 -8.709 7.178 1.00 97.88 114 GLN A C 1
ATOM 862 O O . GLN A 1 114 ? -9.145 -8.882 6.426 1.00 97.88 114 GLN A O 1
ATOM 867 N N . PRO A 1 115 ? -11.150 -9.555 7.217 1.00 96.62 115 PRO A N 1
ATOM 868 C CA . PRO A 1 115 ? -11.234 -10.756 6.392 1.00 96.62 115 PRO A CA 1
ATOM 869 C C . PRO A 1 115 ? -11.806 -10.504 4.989 1.00 96.62 115 PRO A C 1
ATOM 871 O O . PRO A 1 115 ? -11.744 -11.408 4.161 1.00 96.62 115 PRO A O 1
ATOM 874 N N . ASP A 1 116 ? -12.379 -9.326 4.712 1.00 98.19 116 ASP A N 1
ATOM 875 C CA . ASP A 1 116 ? -12.848 -8.960 3.372 1.00 98.19 116 ASP A CA 1
ATOM 876 C C . ASP A 1 116 ? -11.685 -8.380 2.556 1.00 98.19 116 ASP A C 1
ATOM 878 O O . ASP A 1 116 ? -11.147 -7.304 2.853 1.00 98.19 116 ASP A O 1
ATOM 882 N N . ARG A 1 117 ? -11.285 -9.111 1.517 1.00 98.25 117 ARG A N 1
ATOM 883 C CA . ARG A 1 117 ? -10.129 -8.769 0.689 1.00 98.25 117 ARG A CA 1
ATOM 884 C C . ARG A 1 117 ? -10.349 -7.512 -0.137 1.00 98.25 117 ARG A C 1
ATOM 886 O O . ARG A 1 117 ? -9.448 -6.684 -0.254 1.00 98.25 117 ARG A O 1
ATOM 893 N N . GLU A 1 118 ? -11.555 -7.316 -0.651 1.00 98.62 118 GLU A N 1
ATOM 894 C CA . GLU A 1 118 ? -11.913 -6.122 -1.413 1.00 98.62 118 GLU A CA 1
ATOM 895 C C . GLU A 1 118 ? -11.945 -4.871 -0.529 1.00 98.62 118 GLU A C 1
ATOM 897 O O . GLU A 1 118 ? -11.554 -3.793 -0.980 1.00 98.62 118 GLU A O 1
ATOM 902 N N . LYS A 1 119 ? -12.311 -4.997 0.755 1.00 98.69 119 LYS A N 1
ATOM 903 C CA . LYS A 1 119 ? -12.138 -3.893 1.716 1.00 98.69 119 LYS A CA 1
ATOM 904 C C . LYS A 1 119 ? -10.670 -3.567 1.967 1.00 98.69 119 LYS A C 1
ATOM 906 O O . LYS A 1 119 ? -10.329 -2.393 2.111 1.00 98.69 119 LYS A O 1
ATOM 911 N N . MET A 1 120 ? -9.794 -4.572 1.996 1.00 98.75 120 MET A N 1
ATOM 912 C CA . MET A 1 120 ? -8.352 -4.341 2.114 1.00 98.75 120 MET A CA 1
ATOM 913 C C . MET A 1 120 ? -7.800 -3.622 0.881 1.00 98.75 120 MET A C 1
ATOM 915 O O . MET A 1 120 ? -7.110 -2.612 1.015 1.00 98.75 120 MET A O 1
ATOM 919 N N . TYR A 1 121 ? -8.164 -4.077 -0.320 1.00 98.88 121 TYR A N 1
ATOM 920 C CA . TYR A 1 121 ? -7.856 -3.377 -1.568 1.00 98.88 121 TYR A CA 1
ATOM 921 C C . TYR A 1 121 ? -8.328 -1.925 -1.521 1.00 98.88 121 TYR A C 1
ATOM 923 O O . TYR A 1 121 ? -7.545 -1.014 -1.779 1.00 98.88 121 TYR A O 1
ATOM 931 N N . ALA A 1 122 ? -9.584 -1.702 -1.133 1.00 98.88 122 ALA A N 1
ATOM 932 C CA . ALA A 1 122 ? -10.169 -0.378 -0.997 1.00 98.88 122 ALA A CA 1
ATOM 933 C C . ALA A 1 122 ? -9.393 0.516 -0.017 1.00 98.88 122 ALA A C 1
ATOM 935 O O . ALA A 1 122 ? -9.140 1.677 -0.338 1.00 98.88 122 ALA A O 1
ATOM 936 N N . LEU A 1 123 ? -8.978 -0.003 1.146 1.00 98.88 123 LEU A N 1
ATOM 937 C CA . LEU A 1 123 ? -8.177 0.744 2.122 1.00 98.88 123 LEU A CA 1
ATOM 938 C C . LEU A 1 123 ? -6.880 1.263 1.494 1.00 98.88 123 LEU A C 1
ATOM 940 O O . LEU A 1 123 ? -6.582 2.455 1.588 1.00 98.88 123 LEU A O 1
ATOM 944 N N . PHE A 1 124 ? -6.128 0.380 0.835 1.00 98.88 124 PHE A N 1
ATOM 945 C CA . PHE A 1 124 ? -4.861 0.748 0.207 1.00 98.88 124 PHE A CA 1
ATOM 946 C C . PHE A 1 124 ? -5.053 1.643 -1.021 1.00 98.88 124 PHE A C 1
ATOM 948 O O . PHE A 1 124 ? -4.217 2.513 -1.261 1.00 98.88 124 PHE A O 1
ATOM 955 N N . LEU A 1 125 ? -6.170 1.527 -1.747 1.00 98.75 125 LEU A N 1
ATOM 956 C CA . LEU A 1 125 ? -6.535 2.511 -2.770 1.00 98.75 125 LEU A CA 1
ATOM 957 C C . LEU A 1 125 ? -6.858 3.879 -2.165 1.00 98.75 125 LEU A C 1
ATOM 959 O O . LEU A 1 125 ? -6.462 4.901 -2.724 1.00 98.75 125 LEU A O 1
ATOM 963 N N . GLY A 1 126 ? -7.546 3.917 -1.023 1.00 98.44 126 GLY A N 1
ATOM 964 C CA . GLY A 1 126 ? -7.788 5.141 -0.266 1.00 98.44 126 GLY A CA 1
ATOM 965 C C . GLY A 1 126 ? -6.479 5.793 0.180 1.00 98.44 126 GLY A C 1
ATOM 966 O O . GLY A 1 126 ? -6.292 6.989 -0.038 1.00 98.44 126 GLY A O 1
ATOM 967 N N . LEU A 1 127 ? -5.541 5.006 0.719 1.00 98.62 127 LEU A N 1
ATOM 968 C CA . LEU A 1 127 ? -4.198 5.474 1.079 1.00 98.62 127 LEU A CA 1
ATOM 969 C C . LEU A 1 127 ? -3.451 5.999 -0.153 1.00 98.62 127 LEU A C 1
ATOM 971 O O . LEU A 1 127 ? -2.992 7.136 -0.148 1.00 98.62 127 LEU A O 1
ATOM 975 N N . GLY A 1 128 ? -3.420 5.233 -1.244 1.00 97.88 128 GLY A N 1
ATOM 976 C CA . GLY A 1 128 ? -2.788 5.658 -2.491 1.00 97.88 128 GLY A CA 1
ATOM 977 C C . GLY A 1 128 ? -3.424 6.913 -3.099 1.00 97.88 128 GLY A C 1
ATOM 978 O O . GLY A 1 128 ? -2.730 7.765 -3.643 1.00 97.88 128 GLY A O 1
ATOM 979 N N . SER A 1 129 ? -4.736 7.095 -2.949 1.00 96.75 129 SER A N 1
ATOM 980 C CA . SER A 1 129 ? -5.427 8.322 -3.372 1.00 96.75 129 SER A CA 1
ATOM 981 C C . SER A 1 129 ? -5.050 9.514 -2.502 1.00 96.75 129 SER A C 1
ATOM 983 O O . SER A 1 129 ? -4.853 10.618 -3.006 1.00 96.75 129 SER A O 1
ATOM 985 N N . ARG A 1 130 ? -4.918 9.293 -1.189 1.00 96.00 130 ARG A N 1
ATOM 986 C CA . ARG A 1 130 ? -4.512 10.330 -0.239 1.00 96.00 130 ARG A CA 1
ATOM 987 C C . ARG A 1 130 ? -3.077 10.787 -0.467 1.00 96.00 130 ARG A C 1
ATOM 989 O O . ARG A 1 130 ? -2.802 11.972 -0.280 1.00 96.00 130 ARG A O 1
ATOM 996 N N . GLU A 1 131 ? -2.200 9.858 -0.823 1.00 95.19 131 GLU A N 1
ATOM 997 C CA . GLU A 1 131 ? -0.756 10.079 -0.887 1.00 95.19 131 GLU A CA 1
ATOM 998 C C . GLU A 1 131 ? -0.264 10.477 -2.278 1.00 95.19 131 GLU A C 1
ATOM 1000 O O . GLU A 1 131 ? 0.565 11.372 -2.418 1.00 95.19 131 GLU A O 1
ATOM 1005 N N . SER A 1 132 ? -0.805 9.863 -3.328 1.00 94.81 132 SER A N 1
ATOM 1006 C CA . SER A 1 132 ? -0.337 10.075 -4.701 1.00 94.81 132 SER A CA 1
ATOM 1007 C C . SER A 1 132 ? -1.452 10.320 -5.711 1.00 94.81 132 SER A C 1
ATOM 1009 O O . SER A 1 132 ? -1.171 10.463 -6.899 1.00 94.81 132 SER A O 1
ATOM 1011 N N . THR A 1 133 ? -2.713 10.372 -5.270 1.00 94.00 133 THR A N 1
ATOM 1012 C CA . THR A 1 133 ? -3.878 10.427 -6.168 1.00 94.00 133 THR A CA 1
ATOM 1013 C C . THR A 1 133 ? -3.887 9.255 -7.164 1.00 94.00 133 THR A C 1
ATOM 1015 O O . THR A 1 133 ? -4.247 9.407 -8.326 1.00 94.00 133 THR A O 1
ATOM 1018 N N . LEU A 1 134 ? -3.405 8.082 -6.724 1.00 92.94 134 LEU A N 1
ATOM 1019 C CA . LEU A 1 134 ? -3.192 6.891 -7.563 1.00 92.94 134 LEU A CA 1
ATOM 1020 C C . LEU A 1 134 ? -2.435 7.172 -8.878 1.00 92.94 134 LEU A C 1
ATOM 1022 O O . LEU A 1 134 ? -2.670 6.506 -9.887 1.00 92.94 134 LEU A O 1
ATOM 1026 N N . GLY A 1 135 ? -1.520 8.148 -8.870 1.00 78.75 135 GLY A N 1
ATOM 1027 C CA . GLY A 1 135 ? -0.684 8.457 -10.030 1.00 78.75 135 GLY A CA 1
ATOM 1028 C C . GLY A 1 135 ? -1.292 9.406 -11.061 1.00 78.75 135 GLY A C 1
ATOM 1029 O O . GLY A 1 135 ? -0.909 9.368 -12.238 1.00 78.75 135 GLY A O 1
ATOM 1030 N N . GLU A 1 136 ? -2.254 10.244 -10.657 1.00 71.25 136 GLU A N 1
ATOM 1031 C CA . GLU A 1 136 ? -2.873 11.233 -11.545 1.00 71.25 136 GLU A CA 1
ATOM 1032 C C . GLU A 1 136 ? -1.839 12.131 -12.260 1.00 71.25 136 GLU A C 1
ATOM 1034 O O . GLU A 1 136 ? -0.757 12.425 -11.760 1.00 71.25 136 GLU A O 1
ATOM 1039 N N . GLY A 1 137 ? -2.185 12.580 -13.473 1.00 57.31 137 GLY A N 1
ATOM 1040 C CA . GLY A 1 137 ? -1.345 13.453 -14.301 1.00 57.31 137 GLY A CA 1
ATOM 1041 C C . GLY A 1 137 ? -0.511 12.706 -15.343 1.00 57.31 137 GLY A C 1
ATOM 1042 O O . GLY A 1 137 ? 0.246 13.343 -16.074 1.00 57.31 137 GLY A O 1
ATOM 1043 N N . LYS A 1 138 ? -0.719 11.383 -15.470 1.00 65.19 138 LYS A N 1
ATOM 1044 C CA . LYS A 1 138 ? 0.063 10.435 -16.292 1.00 65.19 138 LYS A CA 1
ATOM 1045 C C . LYS A 1 138 ? 1.477 10.185 -15.767 1.00 65.19 138 LYS A C 1
ATOM 1047 O O . LYS A 1 138 ? 2.362 9.928 -16.576 1.00 65.19 138 LYS A O 1
ATOM 1052 N N . ILE A 1 139 ? 1.672 10.279 -14.451 1.00 86.06 139 ILE A N 1
ATOM 1053 C CA . ILE A 1 139 ? 2.948 9.932 -13.813 1.00 86.06 139 ILE A CA 1
ATOM 1054 C C . ILE A 1 139 ? 2.917 8.544 -13.160 1.00 86.06 13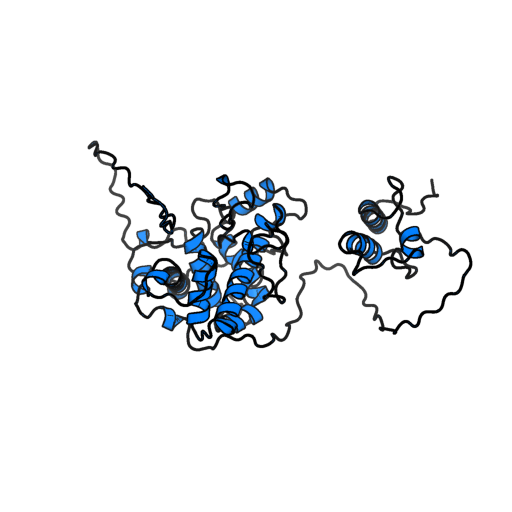9 ILE A C 1
ATOM 1056 O O . ILE A 1 139 ? 3.908 8.148 -12.562 1.00 86.06 139 ILE A O 1
ATOM 1060 N N . GLY A 1 140 ? 1.804 7.803 -13.252 1.00 92.12 140 GLY A N 1
ATOM 1061 C CA . GLY A 1 140 ? 1.685 6.443 -12.720 1.00 92.12 140 GLY A CA 1
ATOM 1062 C C . GLY A 1 140 ? 2.193 6.344 -11.278 1.00 92.12 140 GLY A C 1
ATOM 1063 O O . GLY A 1 140 ? 1.889 7.195 -10.448 1.00 92.12 140 GLY A O 1
ATOM 1064 N N . SER A 1 141 ? 3.016 5.348 -10.961 1.00 94.38 141 SER A N 1
ATOM 1065 C CA . SER A 1 141 ? 3.615 5.240 -9.622 1.00 94.38 141 SER A CA 1
ATOM 1066 C C . SER A 1 141 ? 4.905 6.060 -9.444 1.00 94.38 141 SER A C 1
ATOM 1068 O O . SER A 1 141 ? 5.591 5.894 -8.439 1.00 94.38 141 SER A O 1
ATOM 1070 N N . ASP A 1 142 ? 5.280 6.920 -10.396 1.00 96.06 142 ASP A N 1
ATOM 1071 C CA . ASP A 1 142 ? 6.489 7.753 -10.344 1.00 96.06 142 ASP A CA 1
ATOM 1072 C C . ASP A 1 142 ? 6.250 9.080 -9.621 1.00 96.06 142 ASP A C 1
ATOM 1074 O O . ASP A 1 142 ? 6.279 10.160 -10.210 1.00 96.06 142 ASP A O 1
ATOM 1078 N N . HIS A 1 143 ? 6.009 8.991 -8.315 1.00 93.81 143 HIS A N 1
ATOM 1079 C CA . HIS A 1 143 ? 5.765 10.154 -7.471 1.00 93.81 143 HIS A CA 1
ATOM 1080 C C . HIS A 1 143 ? 6.758 10.186 -6.312 1.00 93.81 143 HIS A C 1
ATOM 1082 O O . HIS A 1 143 ? 6.759 9.291 -5.473 1.00 93.81 143 HIS A O 1
ATOM 1088 N N . GLU A 1 144 ? 7.595 11.220 -6.264 1.00 94.50 144 GLU A N 1
ATOM 1089 C CA . GLU A 1 144 ? 8.646 11.410 -5.263 1.00 94.50 144 GLU A CA 1
ATOM 1090 C C . GLU A 1 144 ? 8.436 12.728 -4.512 1.00 94.50 144 GLU A C 1
ATOM 1092 O O . GLU A 1 144 ? 8.163 13.759 -5.131 1.00 94.50 144 GLU A O 1
ATOM 1097 N N . THR A 1 145 ? 8.609 12.720 -3.192 1.00 91.62 145 THR A N 1
ATOM 1098 C CA . THR A 1 145 ? 8.498 13.916 -2.345 1.00 91.62 145 THR A CA 1
ATOM 1099 C C . THR A 1 145 ? 9.730 14.100 -1.464 1.00 91.62 145 THR A C 1
ATOM 1101 O O . THR A 1 145 ? 10.450 13.152 -1.171 1.00 91.62 145 THR A O 1
ATOM 1104 N N . ALA A 1 146 ? 10.003 15.349 -1.066 1.00 88.25 146 ALA A N 1
ATOM 1105 C CA . ALA A 1 146 ? 11.163 15.750 -0.255 1.00 88.25 146 ALA A CA 1
ATOM 1106 C C . ALA A 1 146 ? 12.550 15.371 -0.834 1.00 88.25 146 ALA A C 1
ATOM 1108 O O . ALA A 1 146 ? 13.536 15.299 -0.102 1.00 88.25 146 ALA A O 1
ATOM 1109 N N . TYR A 1 147 ? 12.655 15.200 -2.158 1.00 86.12 147 TYR A N 1
ATOM 1110 C CA . TYR A 1 147 ? 13.925 14.929 -2.849 1.00 86.12 147 TYR A CA 1
ATOM 1111 C C . TYR A 1 147 ? 14.901 16.122 -2.819 1.00 86.12 147 TYR A C 1
ATOM 1113 O O . TYR A 1 147 ? 16.118 15.947 -2.903 1.00 86.12 147 TYR A O 1
ATOM 1121 N N . GLU A 1 148 ? 14.385 17.350 -2.684 1.00 89.69 148 GLU A N 1
ATOM 1122 C CA . GLU A 1 148 ? 15.183 18.588 -2.694 1.00 89.69 148 GLU A CA 1
ATOM 1123 C C . GLU A 1 148 ? 16.116 18.719 -1.479 1.00 89.69 148 GLU A C 1
ATOM 1125 O O . GLU A 1 148 ? 17.134 19.409 -1.558 1.00 89.69 148 GLU A O 1
ATOM 1130 N N . ASP A 1 149 ? 15.819 18.009 -0.385 1.00 90.12 149 ASP A N 1
ATOM 1131 C CA . ASP A 1 149 ? 16.633 17.988 0.838 1.00 90.12 149 ASP A CA 1
ATOM 1132 C C . ASP A 1 149 ? 17.888 17.100 0.713 1.00 90.12 149 ASP A C 1
ATOM 1134 O O . ASP A 1 149 ? 18.747 17.085 1.600 1.00 90.12 149 ASP A O 1
ATOM 1138 N N . GLY A 1 150 ? 18.016 16.378 -0.404 1.00 90.06 150 GLY A N 1
ATOM 1139 C CA . GLY A 1 150 ? 19.078 15.417 -0.666 1.00 90.06 150 GLY A CA 1
ATOM 1140 C C . GLY A 1 150 ? 18.641 13.974 -0.417 1.00 90.06 150 GLY A C 1
ATOM 1141 O O . GLY A 1 150 ? 17.846 13.674 0.474 1.00 90.06 150 GLY A O 1
ATOM 1142 N N . TRP A 1 151 ? 19.202 13.064 -1.216 1.00 93.62 151 TRP A N 1
ATOM 1143 C CA . TRP A 1 151 ? 18.840 11.646 -1.235 1.00 93.62 151 TRP A CA 1
ATOM 1144 C C . TRP A 1 151 ? 18.899 10.998 0.156 1.00 93.62 151 TRP A C 1
ATOM 1146 O O . TRP A 1 151 ? 19.977 10.855 0.736 1.00 93.62 151 TRP A O 1
ATOM 1156 N N . GLY A 1 152 ? 17.733 10.605 0.680 1.00 91.56 152 GLY A N 1
ATOM 1157 C CA . GLY A 1 152 ? 17.596 9.904 1.962 1.00 91.56 152 GLY A CA 1
ATOM 1158 C C . GLY A 1 152 ? 17.943 10.716 3.209 1.00 91.56 152 GLY A C 1
ATOM 1159 O O . GLY A 1 152 ? 18.038 10.141 4.289 1.00 91.56 152 GLY A O 1
ATOM 1160 N N . VAL A 1 153 ? 18.133 12.034 3.082 1.00 92.38 153 VAL A N 1
ATOM 1161 C CA . VAL A 1 153 ? 18.474 12.912 4.213 1.00 92.38 153 VAL A CA 1
ATOM 1162 C C . VAL A 1 153 ? 17.250 13.188 5.083 1.00 92.38 153 VAL A C 1
ATOM 1164 O O . VAL A 1 153 ? 17.338 13.188 6.311 1.00 92.38 153 VAL A O 1
ATOM 1167 N N . ASN A 1 154 ? 16.105 13.441 4.452 1.00 93.06 154 ASN A N 1
ATOM 1168 C CA . ASN A 1 154 ? 14.853 13.703 5.145 1.00 93.06 154 ASN A CA 1
ATOM 1169 C C . ASN A 1 154 ? 14.112 12.381 5.397 1.00 93.06 154 ASN A C 1
ATOM 1171 O O . ASN A 1 154 ? 13.921 11.595 4.474 1.00 93.06 154 ASN A O 1
ATOM 1175 N N . SER A 1 155 ? 13.641 12.150 6.626 1.00 94.19 155 SER A N 1
ATOM 1176 C CA . SER A 1 155 ? 12.818 10.978 6.959 1.00 94.19 155 SER A CA 1
ATOM 1177 C C . SER A 1 155 ? 11.494 10.934 6.191 1.00 94.19 155 SER A C 1
ATOM 1179 O O . SER A 1 155 ? 10.897 9.868 6.084 1.00 94.19 155 SER A O 1
ATOM 1181 N N . ALA A 1 156 ? 11.041 12.082 5.678 1.00 93.81 156 ALA A N 1
ATOM 1182 C CA . ALA A 1 156 ? 9.865 12.227 4.826 1.00 93.81 156 ALA A CA 1
ATOM 1183 C C . ALA A 1 156 ? 10.172 12.096 3.323 1.00 93.81 156 ALA A C 1
ATOM 1185 O O . ALA A 1 156 ? 9.262 12.255 2.518 1.00 93.81 156 ALA A O 1
ATOM 1186 N N . HIS A 1 157 ? 11.423 11.823 2.928 1.00 97.50 157 HIS A N 1
ATOM 1187 C CA . HIS A 1 157 ? 11.728 11.449 1.549 1.00 97.50 157 HIS A CA 1
ATOM 1188 C C . HIS A 1 157 ? 10.969 10.161 1.222 1.00 97.50 157 HIS A C 1
ATOM 1190 O O . HIS A 1 157 ? 11.168 9.138 1.879 1.00 97.50 157 HIS A O 1
ATOM 1196 N N . ALA A 1 158 ? 10.047 10.235 0.268 1.00 97.81 158 ALA A N 1
ATOM 1197 C CA . ALA A 1 158 ? 9.082 9.179 0.008 1.00 97.81 158 ALA A CA 1
ATOM 1198 C C . ALA A 1 158 ? 8.838 9.001 -1.487 1.00 97.81 158 ALA A C 1
ATOM 1200 O O . ALA A 1 158 ? 8.976 9.945 -2.268 1.00 97.81 158 ALA A O 1
ATOM 1201 N N . TYR A 1 159 ? 8.484 7.776 -1.875 1.00 97.94 159 TYR A N 1
ATOM 1202 C CA . TYR A 1 159 ? 8.236 7.422 -3.267 1.00 97.94 159 TYR A CA 1
ATOM 1203 C C . TYR A 1 159 ? 7.029 6.501 -3.433 1.00 97.94 159 TYR A C 1
ATOM 1205 O O . TYR A 1 159 ? 6.676 5.743 -2.529 1.00 97.94 159 TYR A O 1
ATOM 1213 N N . GLY A 1 160 ? 6.438 6.520 -4.624 1.00 97.06 160 GLY A N 1
ATOM 1214 C CA . GLY A 1 160 ? 5.480 5.520 -5.068 1.00 97.06 160 GLY A CA 1
ATOM 1215 C C . GLY A 1 160 ? 4.038 5.838 -4.699 1.00 97.06 160 GLY A C 1
ATOM 1216 O O . GLY A 1 160 ? 3.711 6.902 -4.162 1.00 97.06 160 GLY A O 1
ATOM 1217 N N . THR A 1 161 ? 3.162 4.877 -4.986 1.00 97.00 161 THR A N 1
ATOM 1218 C CA . THR A 1 161 ? 1.710 5.000 -4.816 1.00 97.00 161 THR A CA 1
ATOM 1219 C C . THR A 1 161 ? 1.319 5.328 -3.380 1.00 97.00 161 THR A C 1
ATOM 1221 O O . THR A 1 161 ? 0.463 6.180 -3.154 1.00 97.00 161 THR A O 1
ATOM 1224 N N . LEU A 1 162 ? 1.962 4.671 -2.412 1.00 98.12 162 LEU A N 1
ATOM 1225 C CA . LEU A 1 162 ? 1.689 4.858 -0.988 1.00 98.12 162 LEU A CA 1
ATOM 1226 C C . LEU A 1 162 ? 2.520 5.983 -0.361 1.00 98.12 162 LEU A C 1
ATOM 1228 O O . LEU A 1 162 ? 2.372 6.211 0.829 1.00 98.12 162 LEU A O 1
ATOM 1232 N N . GLN A 1 163 ? 3.398 6.656 -1.119 1.00 97.62 163 GLN A N 1
ATOM 1233 C CA . GLN A 1 163 ? 4.436 7.538 -0.566 1.00 97.62 163 GLN A CA 1
ATOM 1234 C C . GLN A 1 163 ? 5.229 6.837 0.550 1.00 97.62 163 GLN A C 1
ATOM 1236 O O . GLN A 1 163 ? 5.323 7.296 1.689 1.00 97.62 163 GLN A O 1
ATOM 1241 N N . THR A 1 164 ? 5.822 5.693 0.212 1.00 98.62 164 THR A N 1
ATOM 1242 C CA . THR A 1 164 ? 6.637 4.909 1.139 1.00 98.62 164 THR A CA 1
ATOM 1243 C C . THR A 1 164 ? 7.909 5.670 1.488 1.00 98.62 164 THR A C 1
ATOM 1245 O O . THR A 1 164 ? 8.790 5.864 0.647 1.00 98.62 164 THR A O 1
ATOM 1248 N N . ALA A 1 165 ? 8.000 6.107 2.741 1.00 98.19 165 ALA A N 1
ATOM 1249 C CA . ALA A 1 165 ? 9.134 6.864 3.247 1.00 98.19 165 ALA A CA 1
ATOM 1250 C C . ALA A 1 165 ? 10.414 6.016 3.346 1.00 98.19 165 ALA A C 1
ATOM 1252 O O . ALA A 1 165 ? 10.362 4.820 3.641 1.00 98.19 165 ALA A O 1
ATOM 1253 N N . VAL A 1 166 ? 11.578 6.660 3.213 1.00 98.06 166 VAL A N 1
ATOM 1254 C CA . VAL A 1 166 ? 12.906 6.027 3.367 1.00 98.06 166 VAL A CA 1
ATOM 1255 C C . VAL A 1 166 ? 13.083 5.271 4.681 1.00 98.06 166 VAL A C 1
ATOM 1257 O O . VAL A 1 166 ? 13.844 4.314 4.737 1.00 98.06 166 VAL A O 1
ATOM 1260 N N . THR A 1 167 ? 12.355 5.673 5.722 1.00 98.19 167 THR A N 1
ATOM 1261 C CA . THR A 1 167 ? 12.364 5.034 7.044 1.00 98.19 167 THR A CA 1
ATOM 1262 C C . THR A 1 167 ? 11.859 3.590 7.033 1.00 98.19 167 THR A C 1
ATOM 1264 O O . THR A 1 167 ? 12.211 2.836 7.929 1.00 98.19 167 THR A O 1
ATOM 1267 N N . ALA A 1 168 ? 11.095 3.180 6.012 1.00 98.50 168 ALA A N 1
ATOM 1268 C CA . ALA A 1 168 ? 10.675 1.787 5.859 1.00 98.50 168 ALA A CA 1
ATOM 1269 C C . ALA A 1 168 ? 11.861 0.851 5.561 1.00 98.50 168 ALA A C 1
ATOM 1271 O O . ALA A 1 168 ? 11.849 -0.326 5.928 1.00 98.50 168 ALA A O 1
ATOM 1272 N N . PHE A 1 169 ? 12.878 1.360 4.862 1.00 98.50 169 PHE A N 1
ATOM 1273 C CA . PHE A 1 169 ? 13.957 0.569 4.280 1.00 98.50 169 PHE A CA 1
ATOM 1274 C C . PHE A 1 169 ? 15.073 0.291 5.288 1.00 98.50 169 PHE A C 1
ATOM 1276 O O . PHE A 1 169 ? 15.424 1.140 6.108 1.00 98.50 169 PHE A O 1
ATOM 1283 N N . ALA A 1 170 ? 15.675 -0.893 5.180 1.00 96.31 170 ALA A N 1
ATOM 1284 C CA . ALA A 1 170 ? 16.909 -1.207 5.890 1.00 96.31 170 ALA A CA 1
ATOM 1285 C C . ALA A 1 170 ? 18.059 -0.335 5.358 1.00 96.31 170 ALA A C 1
ATOM 1287 O O . ALA A 1 170 ? 17.974 0.217 4.263 1.00 96.31 170 ALA A O 1
ATOM 1288 N N . ASP A 1 171 ? 19.151 -0.209 6.108 1.00 95.81 171 ASP A N 1
ATOM 1289 C CA . ASP A 1 171 ? 20.354 0.528 5.684 1.00 95.81 171 ASP A CA 1
ATOM 1290 C C . ASP A 1 171 ? 20.120 2.012 5.296 1.00 95.81 171 ASP A C 1
ATOM 1292 O O . ASP A 1 171 ? 20.953 2.622 4.622 1.00 95.81 171 ASP A O 1
ATOM 1296 N N . CYS A 1 172 ? 18.998 2.612 5.716 1.00 94.06 172 CYS A N 1
ATOM 1297 C CA . CYS A 1 172 ? 18.755 4.054 5.622 1.00 94.06 172 CYS A CA 1
ATOM 1298 C C . CYS A 1 172 ? 19.576 4.833 6.680 1.00 94.06 172 CYS A C 1
ATOM 1300 O O . CYS A 1 172 ? 20.435 4.252 7.349 1.00 94.06 172 CYS A O 1
ATOM 1302 N N . ASP A 1 173 ? 19.381 6.159 6.826 1.00 94.44 173 ASP A N 1
ATOM 1303 C CA . ASP A 1 173 ? 20.132 6.933 7.835 1.00 94.44 173 ASP A CA 1
ATOM 1304 C C . ASP A 1 173 ? 19.940 6.287 9.226 1.00 94.44 173 ASP A C 1
ATOM 1306 O O . ASP A 1 173 ? 18.809 6.199 9.710 1.00 94.44 173 ASP A O 1
ATOM 1310 N N . PRO A 1 174 ? 21.023 5.863 9.908 1.00 92.56 174 PRO A N 1
ATOM 1311 C CA . PRO A 1 174 ? 20.939 5.134 11.174 1.00 92.56 174 PRO A CA 1
ATOM 1312 C C . PRO A 1 174 ? 20.376 5.964 12.340 1.00 92.56 174 PRO A C 1
ATOM 1314 O O . PRO A 1 174 ? 20.252 5.455 13.453 1.00 92.56 174 PRO A O 1
ATOM 1317 N N . LYS A 1 175 ? 20.084 7.255 12.136 1.00 94.00 175 LYS A N 1
ATOM 1318 C CA . LYS A 1 175 ? 19.356 8.093 13.099 1.00 94.00 175 LYS A CA 1
ATOM 1319 C C . LYS A 1 175 ? 17.844 7.899 13.034 1.00 94.00 175 LYS A C 1
ATOM 1321 O O . LYS A 1 175 ? 17.159 8.341 13.957 1.00 94.00 175 LYS A O 1
ATOM 1326 N N . PHE A 1 176 ? 17.318 7.329 11.953 1.00 94.62 176 PHE A N 1
ATOM 1327 C CA . PHE A 1 176 ? 15.904 6.997 11.861 1.00 94.62 176 PHE A CA 1
ATOM 1328 C C . PHE A 1 176 ? 15.572 5.833 12.796 1.00 94.62 176 PHE A C 1
ATOM 1330 O O . PHE A 1 176 ? 16.434 5.032 13.156 1.00 94.62 176 PHE A O 1
ATOM 1337 N N . MET A 1 177 ? 14.319 5.779 13.247 1.00 94.00 177 MET A N 1
ATOM 1338 C CA . MET A 1 177 ? 13.867 4.688 14.106 1.00 94.00 177 MET A CA 1
ATOM 1339 C C . MET A 1 177 ? 13.830 3.382 13.297 1.00 94.00 177 MET A C 1
ATOM 1341 O O . MET A 1 177 ? 13.297 3.399 12.189 1.00 94.00 177 MET A O 1
ATOM 1345 N N . PRO A 1 178 ? 14.386 2.274 13.818 1.00 93.56 178 PRO A N 1
ATOM 1346 C CA . PRO A 1 178 ? 14.371 0.991 13.123 1.00 93.56 178 PRO A CA 1
ATOM 1347 C C . PRO A 1 178 ? 12.965 0.373 13.096 1.00 93.56 178 PRO A C 1
ATOM 1349 O O . PRO A 1 178 ? 12.189 0.528 14.041 1.00 93.56 178 PRO A O 1
ATOM 1352 N N . GLU A 1 179 ? 12.668 -0.384 12.038 1.00 96.25 179 GLU A N 1
ATOM 1353 C CA . GLU A 1 179 ? 11.373 -1.044 11.803 1.00 96.25 179 GLU A CA 1
ATOM 1354 C C . GLU A 1 179 ? 11.513 -2.579 11.774 1.00 96.25 179 GLU A C 1
ATOM 1356 O O . GLU A 1 179 ? 11.138 -3.254 10.811 1.00 96.25 179 GLU A O 1
ATOM 1361 N N . ASP A 1 180 ? 12.073 -3.152 12.840 1.00 94.62 180 ASP A N 1
ATOM 1362 C CA . ASP A 1 180 ? 12.471 -4.572 12.902 1.00 94.62 180 ASP A CA 1
ATOM 1363 C C . ASP A 1 180 ? 11.344 -5.519 13.385 1.00 94.62 180 ASP A C 1
ATOM 1365 O O . ASP A 1 180 ? 11.539 -6.727 13.520 1.00 94.62 180 ASP A O 1
ATOM 1369 N N . ASN A 1 181 ? 10.146 -4.992 13.654 1.00 95.38 181 ASN A N 1
ATOM 1370 C CA . ASN A 1 181 ? 8.996 -5.694 14.258 1.00 95.38 181 ASN A CA 1
ATOM 1371 C C . ASN A 1 181 ? 8.034 -6.353 13.237 1.00 95.38 181 ASN A C 1
ATOM 1373 O O . ASN A 1 181 ? 6.936 -6.791 13.591 1.00 95.38 181 ASN A O 1
ATOM 1377 N N . VAL A 1 182 ? 8.435 -6.446 11.967 1.00 96.88 182 VAL A N 1
ATOM 1378 C CA . VAL A 1 182 ? 7.714 -7.189 10.915 1.00 96.88 182 VAL A CA 1
ATOM 1379 C C . VAL A 1 182 ? 8.673 -8.183 10.245 1.00 96.88 182 VAL A C 1
ATOM 1381 O O . VAL A 1 182 ? 9.099 -7.954 9.112 1.00 96.88 182 VAL A O 1
ATOM 1384 N N . PRO A 1 183 ? 9.104 -9.246 10.951 1.00 94.12 183 PRO A N 1
ATOM 1385 C CA . PRO A 1 183 ? 10.031 -10.238 10.399 1.00 94.12 183 PRO A CA 1
ATOM 1386 C C . PRO A 1 183 ? 9.430 -11.105 9.280 1.00 94.12 183 PRO A C 1
ATOM 1388 O O . PRO A 1 183 ? 10.180 -11.735 8.541 1.00 94.12 183 PRO A O 1
ATOM 1391 N N . GLU A 1 184 ? 8.104 -11.155 9.149 1.00 94.50 184 GLU A N 1
ATOM 1392 C CA . GLU A 1 184 ? 7.388 -11.948 8.141 1.00 94.50 184 GLU A CA 1
ATOM 1393 C C . GLU A 1 184 ? 7.453 -11.337 6.736 1.00 94.50 184 GLU A C 1
ATOM 1395 O O . GLU A 1 184 ? 7.260 -12.048 5.756 1.00 94.50 184 GLU A O 1
ATOM 1400 N N . MET A 1 185 ? 7.738 -10.036 6.633 1.00 95.69 185 MET A N 1
ATOM 1401 C CA . MET A 1 185 ? 7.943 -9.345 5.360 1.00 95.69 185 MET A CA 1
ATOM 1402 C C . MET A 1 185 ? 9.396 -8.899 5.243 1.00 95.69 185 MET A C 1
ATOM 1404 O O . MET A 1 185 ? 9.949 -8.280 6.160 1.00 95.69 185 MET A O 1
ATOM 1408 N N . PHE A 1 186 ? 10.012 -9.196 4.100 1.00 95.94 186 PHE A N 1
ATOM 1409 C CA . PHE A 1 186 ? 11.404 -8.857 3.846 1.00 95.94 186 PHE A CA 1
ATOM 1410 C C . PHE A 1 186 ? 11.617 -7.337 3.866 1.00 95.94 186 PHE A C 1
ATOM 1412 O O . PHE A 1 186 ? 10.889 -6.574 3.240 1.00 95.94 186 PHE A O 1
ATOM 1419 N N . GLN A 1 187 ? 12.640 -6.879 4.586 1.00 97.69 187 GLN A N 1
ATOM 1420 C CA . GLN A 1 187 ? 12.983 -5.462 4.636 1.00 97.69 187 GLN A CA 1
ATOM 1421 C C . GLN A 1 187 ? 14.084 -5.159 3.616 1.00 97.69 187 GLN A C 1
ATOM 1423 O O . GLN A 1 187 ? 15.255 -5.458 3.846 1.00 97.69 187 GLN A O 1
ATOM 1428 N N . TYR A 1 188 ? 13.717 -4.565 2.482 1.00 97.94 188 TYR A N 1
ATOM 1429 C CA . TYR A 1 188 ? 14.682 -4.194 1.446 1.00 97.94 188 TYR A CA 1
ATOM 1430 C C . TYR A 1 188 ? 15.619 -3.074 1.925 1.00 97.94 188 TYR A C 1
ATOM 1432 O O . TYR A 1 188 ? 15.185 -2.120 2.575 1.00 97.94 188 TYR A O 1
ATOM 1440 N N . SER A 1 189 ? 16.901 -3.158 1.552 1.00 97.38 189 SER A N 1
ATOM 1441 C CA . SER A 1 189 ? 17.890 -2.095 1.779 1.00 97.38 189 SER A CA 1
ATOM 1442 C C . SER A 1 189 ? 17.547 -0.816 1.010 1.00 97.38 189 SER A C 1
ATOM 1444 O O . SER A 1 189 ? 16.997 -0.869 -0.093 1.00 97.38 189 SER A O 1
ATOM 1446 N N . PHE A 1 190 ? 17.930 0.342 1.539 1.00 97.25 190 PHE A N 1
ATOM 1447 C CA . PHE A 1 190 ? 17.709 1.639 0.916 1.00 97.25 190 PHE A CA 1
ATOM 1448 C C . PHE A 1 190 ? 18.717 1.887 -0.215 1.00 97.25 190 PHE A C 1
ATOM 1450 O O . PHE A 1 190 ? 19.805 2.431 -0.026 1.00 97.25 190 PHE A O 1
ATOM 1457 N N . THR A 1 191 ? 18.341 1.480 -1.425 1.00 96.12 191 THR A N 1
ATOM 1458 C CA . THR A 1 191 ? 19.073 1.752 -2.670 1.00 96.12 191 THR A CA 1
ATOM 1459 C C . THR A 1 191 ? 18.147 2.445 -3.668 1.00 96.12 191 THR A C 1
ATOM 1461 O O . THR A 1 191 ? 16.930 2.273 -3.570 1.00 96.12 191 THR A O 1
ATOM 1464 N N . PRO A 1 192 ? 18.666 3.192 -4.661 1.00 95.81 192 PRO A N 1
ATOM 1465 C CA . PRO A 1 192 ? 17.823 3.789 -5.697 1.00 95.81 192 PRO A CA 1
ATOM 1466 C C . PRO A 1 192 ? 16.927 2.765 -6.404 1.00 95.81 192 PRO A C 1
ATOM 1468 O O . PRO A 1 192 ? 15.744 3.012 -6.601 1.00 95.81 192 PRO A O 1
ATOM 1471 N N . GLN A 1 193 ? 17.458 1.584 -6.720 1.00 95.00 193 GLN A N 1
ATOM 1472 C CA . GLN A 1 193 ? 16.713 0.526 -7.400 1.00 95.00 193 GLN A CA 1
ATOM 1473 C C . GLN A 1 193 ? 15.586 -0.036 -6.530 1.00 95.00 193 GLN A C 1
ATOM 1475 O O . GLN A 1 193 ? 14.539 -0.399 -7.052 1.00 95.00 193 GLN A O 1
ATOM 1480 N N . ASN A 1 194 ? 15.786 -0.152 -5.216 1.00 96.31 194 ASN A N 1
ATOM 1481 C CA . ASN A 1 194 ? 14.740 -0.624 -4.304 1.00 96.31 194 ASN A CA 1
ATOM 1482 C C . ASN A 1 194 ? 13.695 0.459 -4.051 1.00 96.31 194 ASN A C 1
ATOM 1484 O O . ASN A 1 194 ? 12.503 0.181 -4.074 1.00 96.31 194 ASN A O 1
ATOM 1488 N N . PHE A 1 195 ? 14.144 1.691 -3.823 1.00 97.88 195 PHE A N 1
ATOM 1489 C CA . PHE A 1 195 ? 13.272 2.805 -3.480 1.00 97.88 195 PHE A CA 1
ATOM 1490 C C . PHE A 1 195 ? 12.352 3.201 -4.637 1.00 97.88 195 PHE A C 1
ATOM 1492 O O . PHE A 1 195 ? 11.181 3.490 -4.407 1.00 97.88 195 PHE A O 1
ATOM 1499 N N . TYR A 1 196 ? 12.870 3.182 -5.869 1.00 97.50 196 TYR A N 1
ATOM 1500 C CA . TYR A 1 196 ? 12.110 3.576 -7.049 1.00 97.50 196 TYR A CA 1
ATOM 1501 C C . TYR A 1 196 ? 11.316 2.441 -7.704 1.00 97.50 196 TYR A C 1
ATOM 1503 O O . TYR A 1 196 ? 10.472 2.731 -8.541 1.00 97.50 196 TYR A O 1
ATOM 1511 N N . ASP A 1 197 ? 11.533 1.160 -7.392 1.00 97.69 197 ASP A N 1
ATOM 1512 C CA . ASP A 1 197 ? 10.691 0.101 -7.971 1.00 97.69 197 ASP A CA 1
ATOM 1513 C C . ASP A 1 197 ? 9.298 0.116 -7.323 1.00 97.69 197 ASP A C 1
ATOM 1515 O O . ASP A 1 197 ? 9.176 0.149 -6.100 1.00 97.69 197 ASP A O 1
ATOM 1519 N N . CYS A 1 198 ? 8.229 0.115 -8.127 1.00 96.69 198 CYS A N 1
ATOM 1520 C CA . CYS A 1 198 ? 6.877 0.298 -7.598 1.00 96.69 198 CYS A CA 1
ATOM 1521 C C . CYS A 1 198 ? 6.377 -0.886 -6.760 1.00 96.69 198 CYS A C 1
ATOM 1523 O O . CYS A 1 198 ? 5.631 -0.670 -5.805 1.00 96.69 198 CYS A O 1
ATOM 1525 N N . ILE A 1 199 ? 6.807 -2.114 -7.069 1.00 97.81 199 ILE A N 1
ATOM 1526 C CA . ILE A 1 199 ? 6.421 -3.313 -6.317 1.00 97.81 199 ILE A CA 1
ATOM 1527 C C . ILE A 1 199 ? 7.122 -3.303 -4.969 1.00 97.81 199 ILE A C 1
ATOM 1529 O O . ILE A 1 199 ? 6.461 -3.408 -3.939 1.00 97.81 199 ILE A O 1
ATOM 1533 N N . ILE A 1 200 ? 8.433 -3.047 -4.961 1.00 98.31 200 ILE A N 1
ATOM 1534 C CA . ILE A 1 200 ? 9.197 -2.924 -3.715 1.00 98.31 200 ILE A CA 1
ATOM 1535 C C . ILE A 1 200 ? 8.687 -1.745 -2.878 1.00 98.31 200 ILE A C 1
ATOM 1537 O O . ILE A 1 200 ? 8.509 -1.876 -1.670 1.00 98.31 200 ILE A O 1
ATOM 1541 N N . SER A 1 201 ? 8.400 -0.597 -3.492 1.00 98.50 201 SER A N 1
ATOM 1542 C CA . SER A 1 201 ? 7.838 0.555 -2.782 1.00 98.50 201 SER A CA 1
ATOM 1543 C C . SER A 1 201 ? 6.493 0.216 -2.123 1.00 98.50 201 SER A C 1
ATOM 1545 O O . SER A 1 201 ? 6.303 0.522 -0.943 1.00 98.50 201 SER A O 1
ATOM 1547 N N . ASN A 1 202 ? 5.590 -0.482 -2.823 1.00 98.62 202 ASN A N 1
ATOM 1548 C CA . ASN A 1 202 ? 4.323 -0.953 -2.255 1.00 98.62 202 ASN A CA 1
ATOM 1549 C C . ASN A 1 202 ? 4.545 -1.959 -1.116 1.00 98.62 202 ASN A C 1
ATOM 1551 O O . ASN A 1 202 ? 3.951 -1.801 -0.048 1.00 98.62 202 ASN A O 1
ATOM 1555 N N . HIS A 1 203 ? 5.430 -2.941 -1.316 1.00 98.75 203 HIS A N 1
ATOM 1556 C CA . HIS A 1 203 ? 5.811 -3.939 -0.314 1.00 98.75 203 HIS A CA 1
ATOM 1557 C C . HIS A 1 203 ? 6.253 -3.271 0.989 1.00 98.75 203 HIS A C 1
ATOM 1559 O O . HIS A 1 203 ? 5.732 -3.545 2.071 1.00 98.75 203 HIS A O 1
ATOM 1565 N N . MET A 1 204 ? 7.191 -2.333 0.872 1.00 98.88 204 MET A N 1
ATOM 1566 C CA . MET A 1 204 ? 7.764 -1.609 2.000 1.00 98.88 204 MET A CA 1
ATOM 1567 C C . MET A 1 204 ? 6.743 -0.675 2.659 1.00 98.88 204 MET A C 1
ATOM 1569 O O . MET A 1 204 ? 6.753 -0.524 3.880 1.00 98.88 204 MET A O 1
ATOM 1573 N N . GLY A 1 205 ? 5.817 -0.102 1.886 1.00 98.81 205 GLY A N 1
ATOM 1574 C CA . GLY A 1 205 ? 4.720 0.708 2.414 1.00 98.81 205 GLY A CA 1
ATOM 1575 C C . GLY A 1 205 ? 3.729 -0.115 3.240 1.00 98.81 205 GLY A C 1
ATOM 1576 O O . GLY A 1 205 ? 3.382 0.263 4.360 1.00 98.81 205 GLY A O 1
ATOM 1577 N N . ILE A 1 206 ? 3.331 -1.285 2.737 1.00 98.94 206 ILE A N 1
ATOM 1578 C CA . ILE A 1 206 ? 2.489 -2.243 3.469 1.00 98.94 206 ILE A CA 1
ATOM 1579 C C . ILE A 1 206 ? 3.212 -2.717 4.733 1.00 98.94 206 ILE A C 1
ATOM 1581 O O . ILE A 1 206 ? 2.640 -2.666 5.822 1.00 98.94 206 ILE A O 1
ATOM 1585 N N . ARG A 1 207 ? 4.492 -3.093 4.623 1.00 98.81 207 ARG A N 1
ATOM 1586 C CA . ARG A 1 207 ? 5.322 -3.483 5.768 1.00 98.81 207 ARG A CA 1
ATOM 1587 C C . ARG A 1 207 ? 5.361 -2.388 6.839 1.00 98.81 207 ARG A C 1
ATOM 1589 O O . ARG A 1 207 ? 5.184 -2.692 8.015 1.00 98.81 207 ARG A O 1
ATOM 1596 N N . LYS A 1 208 ? 5.504 -1.118 6.445 1.00 98.75 208 LYS A N 1
ATOM 1597 C CA . LYS A 1 208 ? 5.481 0.039 7.356 1.00 98.75 208 LYS A CA 1
ATOM 1598 C C . LYS A 1 208 ? 4.120 0.229 8.040 1.00 98.75 208 LYS A C 1
ATOM 1600 O O . LYS A 1 208 ? 4.065 0.554 9.224 1.00 98.75 208 LYS A O 1
ATOM 1605 N N . ILE A 1 209 ? 3.004 -0.019 7.349 1.00 98.88 209 ILE A N 1
ATOM 1606 C CA . ILE A 1 209 ? 1.676 -0.048 7.991 1.00 98.88 209 ILE A CA 1
ATOM 1607 C C . ILE A 1 209 ? 1.622 -1.137 9.069 1.00 98.88 209 ILE A C 1
ATOM 1609 O O . ILE A 1 209 ? 1.158 -0.879 10.180 1.00 98.88 209 ILE A O 1
ATOM 1613 N N . LEU A 1 210 ? 2.141 -2.334 8.779 1.00 98.81 210 LEU A N 1
ATOM 1614 C CA . LEU A 1 210 ? 2.178 -3.439 9.741 1.00 98.81 210 LEU A CA 1
ATOM 1615 C C . LEU A 1 210 ? 3.152 -3.197 10.904 1.00 98.81 210 LEU A C 1
ATOM 1617 O O . LEU A 1 210 ? 2.896 -3.689 12.004 1.00 98.81 210 LEU A O 1
ATOM 1621 N N . HIS A 1 211 ? 4.222 -2.428 10.682 1.00 98.75 211 HIS A N 1
ATOM 1622 C CA . HIS A 1 211 ? 5.125 -1.954 11.733 1.00 98.75 211 HIS A CA 1
ATOM 1623 C C . HIS A 1 211 ? 4.353 -1.125 12.762 1.00 98.75 211 HIS A C 1
ATOM 1625 O O . HIS A 1 211 ? 4.432 -1.397 13.960 1.00 98.75 211 HIS A O 1
ATOM 1631 N N . PHE A 1 212 ? 3.542 -0.165 12.309 1.00 98.75 212 PHE A N 1
ATOM 1632 C CA . PHE A 1 212 ? 2.722 0.626 13.224 1.00 98.75 212 PHE A CA 1
ATOM 1633 C C . PHE A 1 212 ? 1.560 -0.163 13.827 1.00 98.75 212 PHE A C 1
ATOM 1635 O O . PHE A 1 212 ? 1.217 0.095 14.979 1.00 98.75 212 PHE A O 1
ATOM 1642 N N . ALA A 1 213 ? 0.992 -1.135 13.108 1.00 98.69 213 ALA A N 1
ATOM 1643 C CA . ALA A 1 213 ? -0.070 -1.988 13.642 1.00 98.69 213 ALA A CA 1
ATOM 1644 C C . ALA A 1 213 ? 0.406 -2.795 14.857 1.00 98.69 213 ALA A C 1
ATOM 1646 O O . ALA A 1 213 ? -0.315 -2.896 15.852 1.00 98.69 213 ALA A O 1
ATOM 1647 N N . GLU A 1 214 ? 1.635 -3.315 14.804 1.00 98.31 214 GLU A N 1
ATOM 1648 C CA . GLU A 1 214 ? 2.265 -3.998 15.935 1.00 98.31 214 GLU A CA 1
ATOM 1649 C C . GLU A 1 214 ? 2.413 -3.060 17.140 1.00 98.31 214 GLU A C 1
ATOM 1651 O O . GLU A 1 214 ? 1.932 -3.400 18.221 1.00 98.31 214 GLU A O 1
ATOM 1656 N N . ILE A 1 215 ? 2.954 -1.850 16.946 1.00 98.44 215 ILE A N 1
ATOM 1657 C CA . ILE A 1 215 ? 3.109 -0.857 18.024 1.00 98.44 215 ILE A CA 1
ATOM 1658 C C . ILE A 1 215 ? 1.741 -0.466 18.604 1.00 98.44 215 ILE A C 1
ATOM 1660 O O . ILE A 1 215 ? 1.569 -0.389 19.824 1.00 98.44 215 ILE A O 1
ATOM 1664 N N . CYS A 1 216 ? 0.735 -0.249 17.750 1.00 98.50 216 CYS A N 1
ATOM 1665 C CA . CYS A 1 216 ? -0.629 0.060 18.174 1.00 98.50 216 CYS A CA 1
ATOM 1666 C C . CYS A 1 216 ? -1.197 -1.028 19.097 1.00 98.50 216 CYS A C 1
ATOM 1668 O O . CYS A 1 216 ? -1.793 -0.705 20.125 1.00 98.50 216 CYS A O 1
ATOM 1670 N N . MET A 1 217 ? -1.007 -2.304 18.759 1.00 97.75 217 MET A N 1
ATOM 1671 C CA . MET A 1 217 ? -1.507 -3.418 19.568 1.00 97.75 217 MET A CA 1
ATOM 1672 C C . MET A 1 217 ? -0.683 -3.626 20.842 1.00 97.75 217 MET A C 1
ATOM 1674 O O . MET A 1 217 ? -1.239 -3.668 21.941 1.00 97.75 217 MET A O 1
ATOM 1678 N N . ASN A 1 218 ? 0.636 -3.745 20.709 1.00 96.88 218 ASN A N 1
ATOM 1679 C CA . ASN A 1 218 ? 1.501 -4.233 21.781 1.00 96.88 218 ASN A CA 1
ATOM 1680 C C . ASN A 1 218 ? 1.941 -3.132 22.749 1.00 96.88 218 ASN A C 1
ATOM 1682 O O . ASN A 1 218 ? 2.073 -3.393 23.945 1.00 96.88 218 ASN A O 1
ATOM 1686 N N . GLU A 1 219 ? 2.142 -1.905 22.263 1.00 96.12 219 GLU A N 1
ATOM 1687 C CA . GLU A 1 219 ? 2.585 -0.786 23.101 1.00 96.12 219 GLU A CA 1
ATOM 1688 C C . GLU A 1 219 ? 1.436 0.146 23.490 1.00 96.12 219 GLU A C 1
ATOM 1690 O O . GLU A 1 219 ? 1.395 0.638 24.618 1.00 96.12 219 GLU A O 1
ATOM 1695 N N . GLN A 1 220 ? 0.494 0.392 22.572 1.00 95.62 220 GLN A N 1
ATOM 1696 C CA . GLN A 1 220 ? -0.607 1.337 22.796 1.00 95.62 220 GLN A CA 1
ATOM 1697 C C . GLN A 1 220 ? -1.907 0.665 23.272 1.00 95.62 220 GLN A C 1
ATOM 1699 O O . GLN A 1 220 ? -2.834 1.368 23.674 1.00 95.62 220 GLN A O 1
ATOM 1704 N N . GLY A 1 221 ? -1.988 -0.672 23.251 1.00 95.44 221 GLY A N 1
ATOM 1705 C CA . GLY A 1 221 ? -3.156 -1.431 23.714 1.00 95.44 221 GLY A CA 1
ATOM 1706 C C . GLY A 1 221 ? -4.429 -1.176 22.900 1.00 95.44 221 GLY A C 1
ATOM 1707 O O . GLY A 1 221 ? -5.529 -1.269 23.443 1.00 95.44 221 GLY A O 1
ATOM 1708 N N . MET A 1 222 ? -4.284 -0.798 21.629 1.00 96.00 222 MET A N 1
ATOM 1709 C CA . MET A 1 222 ? -5.400 -0.502 20.731 1.00 96.00 222 MET A CA 1
ATOM 1710 C C . MET A 1 222 ? -6.048 -1.780 20.195 1.00 96.00 222 MET A C 1
ATOM 1712 O O . MET A 1 222 ? -5.374 -2.789 19.984 1.00 96.00 222 MET A O 1
ATOM 1716 N N . THR A 1 223 ? -7.351 -1.712 19.918 1.00 95.31 223 THR A N 1
ATOM 1717 C CA . THR A 1 223 ? -8.142 -2.822 19.364 1.00 95.31 223 THR A CA 1
ATOM 1718 C C . THR A 1 223 ? -8.988 -2.369 18.178 1.00 95.31 223 THR A C 1
ATOM 1720 O O . THR A 1 223 ? -9.094 -1.175 17.887 1.00 95.31 223 THR A O 1
ATOM 1723 N N . ASP A 1 224 ? -9.602 -3.331 17.489 1.00 95.38 224 ASP A N 1
ATOM 1724 C CA . ASP A 1 224 ? -10.600 -3.087 16.441 1.00 95.38 224 ASP A CA 1
ATOM 1725 C C . ASP A 1 224 ? -10.078 -2.113 15.361 1.00 95.38 224 ASP A C 1
ATOM 1727 O O . ASP A 1 224 ? -8.895 -2.133 15.001 1.00 95.38 224 ASP A O 1
ATOM 1731 N N . TYR A 1 225 ? -10.928 -1.212 14.854 1.00 95.88 225 TYR A N 1
ATOM 1732 C CA . TYR A 1 225 ? -10.534 -0.223 13.844 1.00 95.88 225 TYR A CA 1
ATOM 1733 C C . TYR A 1 225 ? -9.456 0.767 14.327 1.00 95.88 225 TYR A C 1
ATOM 1735 O O . TYR A 1 225 ? -8.831 1.448 13.509 1.00 95.88 225 TYR A O 1
ATOM 1743 N N . GLN A 1 226 ? -9.218 0.883 15.642 1.00 96.19 226 GLN A N 1
ATOM 1744 C CA . GLN A 1 226 ? -8.228 1.823 16.170 1.00 96.19 226 GLN A CA 1
ATOM 1745 C C . GLN A 1 226 ? -6.823 1.466 15.691 1.00 96.19 226 GLN A C 1
ATOM 1747 O O . GLN A 1 226 ? -6.038 2.379 15.439 1.00 96.19 226 GLN A O 1
ATOM 1752 N N . VAL A 1 227 ? -6.526 0.172 15.523 1.00 98.12 227 VAL A N 1
ATOM 1753 C CA . VAL A 1 227 ? -5.225 -0.302 15.034 1.00 98.12 227 VAL A CA 1
ATOM 1754 C C . VAL A 1 227 ? -4.967 0.226 13.628 1.00 98.12 227 VAL A C 1
ATOM 1756 O O . VAL A 1 227 ? -3.977 0.922 13.419 1.00 98.12 227 VAL A O 1
ATOM 1759 N N . VAL A 1 228 ? -5.874 -0.002 12.674 1.00 98.44 228 VAL A N 1
ATOM 1760 C CA . VAL A 1 228 ? -5.692 0.483 11.295 1.00 98.44 228 VAL A CA 1
ATOM 1761 C C . VAL A 1 228 ? -5.717 2.016 11.216 1.00 98.44 228 VAL A C 1
ATOM 1763 O O . VAL A 1 228 ? -4.836 2.611 10.592 1.00 98.44 228 VAL A O 1
ATOM 1766 N N . ARG A 1 229 ? -6.642 2.686 11.921 1.00 97.56 229 ARG A N 1
ATOM 1767 C CA . ARG A 1 229 ? -6.762 4.158 11.925 1.00 97.56 229 ARG A CA 1
ATOM 1768 C C . ARG A 1 229 ? -5.488 4.832 12.442 1.00 97.56 229 ARG A C 1
ATOM 1770 O O . ARG A 1 229 ? -5.038 5.829 11.875 1.00 97.56 229 ARG A O 1
ATOM 1777 N N . ASN A 1 230 ? -4.883 4.289 13.499 1.00 97.88 230 ASN A N 1
ATOM 1778 C CA . ASN A 1 230 ? -3.641 4.818 14.061 1.00 97.88 230 ASN A CA 1
ATOM 1779 C C . ASN A 1 230 ? -2.393 4.363 13.307 1.00 97.88 230 ASN A C 1
ATOM 1781 O O . ASN A 1 230 ? -1.427 5.123 13.271 1.00 97.88 230 ASN A O 1
ATOM 1785 N N . SER A 1 231 ? -2.423 3.202 12.652 1.00 98.50 231 SER A N 1
ATOM 1786 C CA . SER A 1 231 ? -1.340 2.767 11.763 1.00 98.50 231 SER A CA 1
ATOM 1787 C C . SER A 1 231 ? -1.190 3.710 10.575 1.00 98.50 231 SER A C 1
ATOM 1789 O O . SER A 1 231 ? -0.077 4.117 10.264 1.00 98.50 231 SER A O 1
ATOM 1791 N N . LEU A 1 232 ? -2.304 4.155 9.981 1.00 98.50 232 LEU A N 1
ATOM 1792 C CA . LEU A 1 232 ? -2.299 5.196 8.946 1.00 98.50 232 LEU A CA 1
ATOM 1793 C C . LEU A 1 232 ? -1.691 6.506 9.473 1.00 98.50 232 LEU A C 1
ATOM 1795 O O . LEU A 1 232 ? -0.833 7.103 8.830 1.00 98.50 232 LEU A O 1
ATOM 1799 N N . LYS A 1 233 ? -2.073 6.947 10.677 1.00 96.88 233 LYS A N 1
ATOM 1800 C CA . LYS A 1 233 ? -1.459 8.141 11.282 1.00 96.88 233 LYS A CA 1
ATOM 1801 C C . LYS A 1 233 ? 0.046 7.961 11.515 1.00 96.88 233 LYS A C 1
ATOM 1803 O O . LYS A 1 233 ? 0.818 8.876 11.228 1.00 96.88 233 LYS A O 1
ATOM 1808 N N . GLY A 1 234 ? 0.459 6.800 12.020 1.00 97.19 234 GLY A N 1
ATOM 1809 C CA . GLY A 1 234 ? 1.866 6.445 12.202 1.00 97.19 234 GLY A CA 1
ATOM 1810 C C . GLY A 1 234 ? 2.629 6.488 10.886 1.00 97.19 234 GLY A C 1
ATOM 1811 O O . GLY A 1 234 ? 3.681 7.112 10.813 1.00 97.19 234 GLY A O 1
ATOM 1812 N N . PHE A 1 235 ? 2.046 5.936 9.824 1.00 98.19 235 PHE A N 1
ATOM 1813 C CA . PHE A 1 235 ? 2.614 5.953 8.482 1.00 98.19 235 PHE A CA 1
ATOM 1814 C C . PHE A 1 235 ? 2.926 7.376 8.001 1.00 98.19 235 PHE A C 1
ATOM 1816 O O . PHE A 1 235 ? 4.028 7.626 7.520 1.00 98.19 235 PHE A O 1
ATOM 1823 N N . ASN A 1 236 ? 2.005 8.320 8.219 1.00 95.75 236 ASN A N 1
ATOM 1824 C CA . ASN A 1 236 ? 2.176 9.718 7.819 1.00 95.75 236 ASN A CA 1
ATOM 1825 C C . ASN A 1 236 ? 3.130 10.524 8.716 1.00 95.75 236 ASN A C 1
ATOM 1827 O O . ASN A 1 236 ? 3.852 11.395 8.236 1.00 95.75 236 ASN A O 1
ATOM 1831 N N . THR A 1 237 ? 3.097 10.286 10.028 1.00 94.38 237 THR A N 1
ATOM 1832 C CA . THR A 1 237 ? 3.713 11.192 11.019 1.00 94.38 237 THR A CA 1
ATOM 1833 C C . THR A 1 237 ? 4.936 10.615 11.726 1.00 94.38 237 THR A C 1
ATOM 1835 O O . THR A 1 237 ? 5.668 11.354 12.383 1.00 94.38 237 THR A O 1
ATOM 1838 N N . GLY A 1 238 ? 5.138 9.302 11.636 1.00 95.25 238 GLY A N 1
ATOM 1839 C CA . GLY A 1 238 ? 6.060 8.535 12.471 1.00 95.25 238 GLY A CA 1
ATOM 1840 C C . GLY A 1 238 ? 5.500 8.150 13.847 1.00 95.25 238 GLY A C 1
ATOM 1841 O O . GLY A 1 238 ? 6.186 7.454 14.587 1.00 95.25 238 GLY A O 1
ATOM 1842 N N . TRP A 1 239 ? 4.277 8.571 14.208 1.00 94.38 239 TRP A N 1
ATOM 1843 C CA . TRP A 1 239 ? 3.722 8.387 15.556 1.00 94.38 239 TRP A CA 1
ATOM 1844 C C . TRP A 1 239 ? 2.294 7.821 15.532 1.00 94.38 239 TRP A C 1
ATOM 1846 O O . TRP A 1 239 ? 1.354 8.454 15.045 1.00 94.38 239 TRP A O 1
ATOM 1856 N N . CYS A 1 240 ? 2.107 6.621 16.089 1.00 95.56 240 CYS A N 1
ATOM 1857 C CA . CYS A 1 240 ? 0.821 5.909 16.095 1.00 95.56 240 CYS A CA 1
ATOM 1858 C C . CYS A 1 240 ? 0.104 5.902 17.463 1.00 95.56 240 CYS A C 1
ATOM 1860 O O . CYS A 1 240 ? -0.900 5.214 17.632 1.00 95.56 240 CYS A O 1
ATOM 1862 N N . ASN A 1 241 ? 0.575 6.675 18.449 1.00 94.81 241 ASN A N 1
ATOM 1863 C CA . ASN A 1 241 ? -0.109 6.848 19.739 1.00 94.81 241 ASN A CA 1
ATOM 1864 C C . ASN A 1 241 ? -1.510 7.431 19.549 1.00 94.81 241 ASN A C 1
ATOM 1866 O O . ASN A 1 241 ? -1.687 8.248 18.656 1.00 94.81 241 ASN A O 1
ATOM 1870 N N . MET A 1 242 ? -2.492 7.104 20.394 1.00 92.06 242 MET A N 1
ATOM 1871 C CA . MET A 1 242 ? -3.851 7.652 20.249 1.00 92.06 242 MET A CA 1
ATOM 1872 C C . MET A 1 242 ? -3.807 9.189 20.235 1.00 92.06 242 MET A C 1
ATOM 1874 O O . MET A 1 242 ? -3.115 9.800 21.051 1.00 92.06 242 MET A O 1
ATOM 1878 N N . ALA A 1 243 ? -4.497 9.816 19.281 1.00 88.44 243 ALA A N 1
ATOM 1879 C CA . ALA A 1 243 ? -4.572 11.271 19.224 1.00 88.44 243 ALA A CA 1
ATOM 1880 C C . ALA A 1 243 ? -5.402 11.831 20.388 1.00 88.44 243 ALA A C 1
ATOM 1882 O O . ALA A 1 243 ? -6.364 11.204 20.830 1.00 88.44 243 ALA A O 1
ATOM 1883 N N . GLU A 1 244 ? -5.032 13.026 20.851 1.00 85.75 244 GLU A N 1
ATOM 1884 C CA . GLU A 1 244 ? -5.756 13.747 21.906 1.00 85.75 244 GLU A CA 1
ATOM 1885 C C . GLU A 1 244 ? -7.064 14.373 21.395 1.00 85.75 244 GLU A C 1
ATOM 1887 O O . GLU A 1 244 ? -7.985 14.605 22.179 1.00 85.75 244 GLU A O 1
ATOM 1892 N N . ASP A 1 245 ? -7.156 14.622 20.085 1.00 84.38 245 ASP A N 1
ATOM 1893 C CA . ASP A 1 245 ? -8.335 15.153 19.412 1.00 84.38 245 ASP A CA 1
ATOM 1894 C C . ASP A 1 245 ? -8.661 14.370 18.130 1.00 84.38 245 ASP A C 1
ATOM 1896 O O . ASP A 1 245 ? -7.772 13.907 17.413 1.00 84.38 245 ASP A O 1
ATOM 1900 N N . ASP A 1 246 ? -9.956 14.244 17.824 1.00 77.31 246 ASP A N 1
ATOM 1901 C CA . ASP A 1 246 ? -10.422 13.554 16.613 1.00 77.31 246 ASP A CA 1
ATOM 1902 C C . ASP A 1 246 ? -10.033 14.285 15.314 1.00 77.31 246 ASP A C 1
ATOM 1904 O O . ASP A 1 246 ? -9.977 13.675 14.243 1.00 77.31 246 ASP A O 1
ATOM 1908 N N . GLY A 1 247 ? -9.720 15.582 15.394 1.00 81.00 247 GLY A N 1
ATOM 1909 C CA . GLY A 1 247 ? -9.277 16.387 14.257 1.00 81.00 247 GLY A CA 1
ATOM 1910 C C . GLY A 1 247 ? -7.958 15.898 13.658 1.00 81.00 247 GLY A C 1
ATOM 1911 O O . GLY A 1 247 ? -7.764 16.014 12.447 1.00 81.00 247 GLY A O 1
ATOM 1912 N N . ALA A 1 248 ? -7.101 15.268 14.465 1.00 83.94 248 ALA A N 1
ATOM 1913 C CA . ALA A 1 248 ? -5.848 14.660 14.023 1.00 83.94 248 ALA A CA 1
ATOM 1914 C C . ALA A 1 248 ? -6.033 13.519 13.001 1.00 83.94 248 ALA A C 1
ATOM 1916 O O . ALA A 1 248 ? -5.098 13.197 12.269 1.00 83.94 248 ALA A O 1
ATOM 1917 N N . TYR A 1 249 ? -7.220 12.907 12.930 1.00 92.62 249 TYR A N 1
ATOM 1918 C CA . TYR A 1 249 ? -7.518 11.843 11.964 1.00 92.62 249 TYR A CA 1
ATOM 1919 C C . TYR A 1 249 ? -8.292 12.341 10.744 1.00 92.62 249 TYR A C 1
ATOM 1921 O O . TYR A 1 249 ? -8.163 11.762 9.661 1.00 92.62 249 TYR A O 1
ATOM 1929 N N . ALA A 1 250 ? -9.074 13.410 10.916 1.00 91.12 250 ALA A N 1
ATOM 1930 C CA . ALA A 1 250 ? -10.085 13.864 9.965 1.00 91.12 250 ALA A CA 1
ATOM 1931 C C . ALA A 1 250 ? -9.539 14.085 8.544 1.00 91.12 250 ALA A C 1
ATOM 1933 O O . ALA A 1 250 ? -10.197 13.754 7.564 1.00 91.12 250 ALA A O 1
ATOM 1934 N N . THR A 1 251 ? -8.331 14.639 8.425 1.00 90.44 251 THR A N 1
ATOM 1935 C CA . THR A 1 251 ? -7.724 15.029 7.138 1.00 90.44 251 THR A CA 1
ATOM 1936 C C . THR A 1 251 ? -6.836 13.951 6.516 1.00 90.44 251 THR A C 1
ATOM 1938 O O . THR A 1 251 ? -6.306 14.143 5.414 1.00 90.44 251 THR A O 1
ATOM 1941 N N . TYR A 1 252 ? -6.637 12.834 7.217 1.00 94.88 252 TYR A N 1
ATOM 1942 C CA . TYR A 1 252 ? -5.750 11.765 6.780 1.00 94.88 252 TYR A CA 1
ATOM 1943 C C . TYR A 1 252 ? -6.420 10.398 6.902 1.00 94.88 252 TYR A C 1
ATOM 1945 O O . TYR A 1 252 ? -7.006 9.940 5.927 1.00 94.88 252 TYR A O 1
ATOM 1953 N N . ALA A 1 253 ? -6.407 9.765 8.078 1.00 96.88 253 ALA A N 1
ATOM 1954 C CA . ALA A 1 253 ? -6.928 8.407 8.245 1.00 96.88 253 ALA A CA 1
ATOM 1955 C C . ALA A 1 253 ? -8.433 8.310 7.920 1.00 96.88 253 ALA A C 1
ATOM 1957 O O . ALA A 1 253 ? -8.869 7.390 7.231 1.00 96.88 253 ALA A O 1
ATOM 1958 N N . ASP A 1 254 ? -9.228 9.287 8.356 1.00 96.50 254 ASP A N 1
ATOM 1959 C CA . ASP A 1 254 ? -10.678 9.286 8.132 1.00 96.50 254 ASP A CA 1
ATOM 1960 C C . ASP A 1 254 ? -11.035 9.614 6.673 1.00 96.50 254 ASP A C 1
ATOM 1962 O O . ASP A 1 254 ? -11.998 9.078 6.117 1.00 96.50 254 ASP A O 1
ATOM 1966 N N . GLU A 1 255 ? -10.238 10.458 6.018 1.00 96.31 255 GLU A N 1
ATOM 1967 C CA . GLU A 1 255 ? -10.394 10.748 4.591 1.00 96.31 255 GLU A CA 1
ATOM 1968 C C . GLU A 1 255 ? -9.964 9.544 3.731 1.00 96.31 255 GLU A C 1
ATOM 1970 O O . GLU A 1 255 ? -10.638 9.220 2.756 1.00 96.31 255 GLU A O 1
ATOM 1975 N N . ILE A 1 256 ? -8.926 8.801 4.137 1.00 98.19 256 ILE A N 1
ATOM 1976 C CA . ILE A 1 256 ? -8.548 7.514 3.527 1.00 98.19 256 ILE A CA 1
ATOM 1977 C C . ILE A 1 256 ? -9.708 6.519 3.602 1.00 98.19 256 ILE A C 1
ATOM 1979 O O . ILE A 1 256 ? -10.067 5.932 2.585 1.00 98.19 256 ILE A O 1
ATOM 1983 N N . CYS A 1 257 ? -10.345 6.377 4.769 1.00 98.12 257 CYS A N 1
ATOM 1984 C CA . CYS A 1 257 ? -11.515 5.509 4.940 1.00 98.12 257 CYS A CA 1
ATOM 1985 C C . CYS A 1 257 ? -12.700 5.938 4.052 1.00 98.12 257 CYS A C 1
ATOM 1987 O O . CYS A 1 257 ? -13.426 5.103 3.515 1.00 98.12 257 CYS A O 1
ATOM 1989 N N . THR A 1 258 ? -12.867 7.243 3.832 1.00 97.44 258 THR A N 1
ATOM 1990 C CA . THR A 1 258 ? -13.880 7.786 2.906 1.00 97.44 258 THR A CA 1
ATOM 1991 C C . THR A 1 258 ? -13.610 7.350 1.471 1.00 97.44 258 THR A C 1
ATOM 1993 O O . THR A 1 258 ? -14.506 6.858 0.790 1.00 97.44 258 THR A O 1
ATOM 1996 N N . MET A 1 259 ? -12.369 7.517 1.009 1.00 97.69 259 MET A N 1
ATOM 1997 C CA . MET A 1 259 ? -11.978 7.133 -0.347 1.00 97.69 259 MET A CA 1
ATOM 1998 C C . MET A 1 259 ? -12.014 5.614 -0.531 1.00 97.69 259 MET A C 1
ATOM 2000 O O . MET A 1 259 ? -12.436 5.145 -1.582 1.00 97.69 259 MET A O 1
ATOM 2004 N N . ALA A 1 260 ? -11.666 4.838 0.497 1.00 98.56 260 ALA A N 1
ATOM 2005 C CA . ALA A 1 260 ? -11.822 3.387 0.487 1.00 98.56 260 ALA A CA 1
ATOM 2006 C C . ALA A 1 260 ? -13.285 2.979 0.250 1.00 98.56 260 ALA A C 1
ATOM 2008 O O . ALA A 1 260 ? -13.581 2.213 -0.666 1.00 98.56 260 ALA A O 1
ATOM 2009 N N . GLN A 1 261 ? -14.220 3.555 1.008 1.00 98.31 261 GLN A N 1
ATOM 2010 C CA . GLN A 1 261 ? -15.648 3.304 0.809 1.00 98.31 261 GLN A CA 1
ATOM 2011 C C . GLN A 1 261 ? -16.128 3.716 -0.585 1.00 98.31 261 GLN A C 1
ATOM 2013 O O . GLN A 1 261 ? -16.920 2.987 -1.173 1.00 98.31 261 GLN A O 1
ATOM 2018 N N . PHE A 1 262 ? -15.613 4.816 -1.147 1.00 97.38 262 PHE A N 1
ATOM 2019 C CA . PHE A 1 262 ? -15.879 5.183 -2.540 1.00 97.38 262 PHE A CA 1
ATOM 2020 C C . PHE A 1 262 ? -15.466 4.066 -3.509 1.00 97.38 262 PHE A C 1
ATOM 2022 O O . PHE A 1 262 ? -16.300 3.600 -4.280 1.00 97.38 262 PHE A O 1
ATOM 2029 N N . TYR A 1 263 ? -14.224 3.575 -3.439 1.00 98.25 263 TYR A N 1
ATOM 2030 C CA . TYR A 1 263 ? -13.767 2.509 -4.339 1.00 98.25 263 TYR A CA 1
ATOM 2031 C C . TYR A 1 263 ? -14.600 1.233 -4.213 1.00 98.25 263 TYR A C 1
ATOM 2033 O O . TYR A 1 263 ? -14.941 0.623 -5.227 1.00 98.25 263 TYR A O 1
ATOM 2041 N N . TYR A 1 264 ? -14.935 0.852 -2.980 1.00 98.50 264 TYR A N 1
ATOM 2042 C CA . TYR A 1 264 ? -15.687 -0.364 -2.688 1.00 98.50 264 TYR A CA 1
ATOM 2043 C C . TYR A 1 264 ? -17.147 -0.270 -3.154 1.00 98.50 264 TYR A C 1
ATOM 2045 O O . TYR A 1 264 ? -17.629 -1.139 -3.874 1.00 98.50 264 TYR A O 1
ATOM 2053 N N . TYR A 1 265 ? -17.861 0.789 -2.767 1.00 97.38 265 TYR A N 1
ATOM 2054 C CA . TYR A 1 265 ? -19.305 0.892 -2.987 1.00 97.38 265 TYR A CA 1
ATOM 2055 C C . TYR A 1 265 ? -19.697 1.480 -4.343 1.00 97.38 265 TYR A C 1
ATOM 2057 O O . TYR A 1 265 ? -20.768 1.141 -4.846 1.00 97.38 265 TYR A O 1
ATOM 2065 N N . GLU A 1 266 ? -18.861 2.327 -4.949 1.00 95.50 266 GLU A N 1
ATOM 2066 C CA . GLU A 1 266 ? -19.109 2.836 -6.306 1.00 95.50 266 GLU A CA 1
ATOM 2067 C C . GLU A 1 266 ? -18.584 1.882 -7.398 1.00 95.50 266 GLU A C 1
ATOM 2069 O O . GLU A 1 266 ? -18.853 2.090 -8.577 1.00 95.50 266 GLU A O 1
ATOM 2074 N N . GLY A 1 267 ? -17.887 0.798 -7.025 1.00 96.12 267 GLY A N 1
ATOM 2075 C CA . GLY A 1 267 ? -17.479 -0.258 -7.958 1.00 96.12 267 GLY A CA 1
ATOM 2076 C C . GLY A 1 267 ? -16.227 0.068 -8.775 1.00 96.12 267 GLY A C 1
ATOM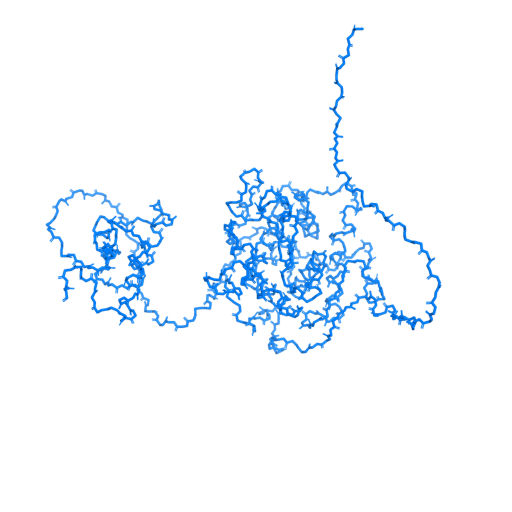 2077 O O . GLY A 1 267 ? -16.109 -0.356 -9.922 1.00 96.12 267 GLY A O 1
ATOM 2078 N N . HIS A 1 268 ? -15.275 0.790 -8.182 1.00 97.12 268 HIS A N 1
ATOM 2079 C CA . HIS A 1 268 ? -14.063 1.272 -8.853 1.00 97.12 268 HIS A CA 1
ATOM 2080 C C . HIS A 1 268 ? -12.786 0.574 -8.368 1.00 97.12 268 HIS A C 1
ATOM 2082 O O . HIS A 1 268 ? -11.694 1.135 -8.435 1.00 97.12 268 HIS A O 1
ATOM 2088 N N . LEU A 1 269 ? -12.882 -0.661 -7.872 1.00 98.56 269 LEU A N 1
ATOM 2089 C CA . LEU A 1 269 ? -11.703 -1.441 -7.473 1.00 98.56 269 LEU A CA 1
ATOM 2090 C C . LEU A 1 269 ? -10.836 -1.836 -8.675 1.00 98.56 269 LEU A C 1
ATOM 2092 O O . LEU A 1 269 ? -9.620 -1.904 -8.573 1.00 98.56 269 LEU A O 1
ATOM 2096 N N . TYR A 1 270 ? -11.427 -2.062 -9.846 1.00 98.12 270 TYR A N 1
ATOM 2097 C CA . TYR A 1 270 ? -10.721 -2.771 -10.919 1.00 98.12 270 TYR A CA 1
ATOM 2098 C C . TYR A 1 270 ? -10.537 -1.991 -12.209 1.00 98.12 270 TYR A C 1
ATOM 2100 O O . TYR A 1 270 ? -9.965 -2.544 -13.144 1.00 98.12 270 TYR A O 1
ATOM 2108 N N . ASP A 1 271 ? -10.990 -0.744 -12.273 1.00 96.12 271 ASP A N 1
ATOM 2109 C CA . ASP A 1 271 ? -10.949 0.099 -13.468 1.00 96.12 271 ASP A CA 1
ATOM 2110 C C . ASP A 1 271 ? -9.915 1.240 -13.358 1.00 96.12 271 ASP A C 1
ATOM 2112 O O . ASP A 1 271 ? -9.099 1.280 -12.435 1.00 96.12 271 ASP A O 1
ATOM 2116 N N . ASN A 1 272 ? -9.947 2.191 -14.298 1.00 94.88 272 ASN A N 1
ATOM 2117 C CA . ASN A 1 272 ? -9.093 3.382 -14.289 1.00 94.88 272 ASN A CA 1
ATOM 2118 C C . ASN A 1 272 ? -9.705 4.580 -13.537 1.00 94.88 272 ASN A C 1
ATOM 2120 O O . ASN A 1 272 ? -9.169 5.684 -13.639 1.00 94.88 272 ASN A O 1
ATOM 2124 N N . VAL A 1 273 ? -10.815 4.405 -12.811 1.00 94.44 273 VAL A N 1
ATOM 2125 C CA . VAL A 1 273 ? -11.435 5.495 -12.049 1.00 94.44 273 VAL A CA 1
ATOM 2126 C C . VAL A 1 273 ? -10.683 5.713 -10.741 1.00 94.44 273 VAL A C 1
ATOM 2128 O O . VAL A 1 273 ? -10.346 4.760 -10.039 1.00 94.44 273 VAL A O 1
ATOM 2131 N N . PHE A 1 274 ? -10.422 6.966 -10.389 1.00 94.75 274 PHE A N 1
ATOM 2132 C CA . PHE A 1 274 ? -9.806 7.336 -9.116 1.00 94.75 274 PHE A CA 1
ATOM 2133 C C . PHE A 1 274 ? -10.420 8.616 -8.554 1.00 94.75 274 PHE A C 1
ATOM 2135 O O . PHE A 1 274 ? -10.956 9.440 -9.290 1.00 94.75 274 PHE A O 1
ATOM 2142 N N . THR A 1 275 ? -10.315 8.782 -7.242 1.00 94.62 275 THR A N 1
ATOM 2143 C CA . THR A 1 275 ? -10.670 10.004 -6.511 1.00 94.62 275 THR A CA 1
ATOM 2144 C C . THR A 1 275 ? -9.412 10.635 -5.907 1.00 94.62 275 THR A C 1
ATOM 2146 O O . THR A 1 275 ? -8.339 10.034 -5.899 1.00 94.62 275 THR A O 1
ATOM 2149 N N . TRP A 1 276 ? -9.538 11.846 -5.372 1.00 92.50 276 TRP A N 1
ATOM 2150 C CA . TRP A 1 276 ? -8.453 12.599 -4.746 1.00 92.50 276 TRP A CA 1
ATOM 2151 C C . TRP A 1 276 ? -8.860 13.180 -3.393 1.00 92.50 276 TRP A C 1
ATOM 2153 O O . TRP A 1 276 ? -10.037 13.249 -3.026 1.00 92.50 276 TRP A O 1
ATOM 2163 N N . THR A 1 277 ? -7.859 13.651 -2.651 1.00 87.62 277 THR A N 1
ATOM 2164 C CA . THR A 1 277 ? -8.065 14.395 -1.403 1.00 87.62 277 THR A CA 1
ATOM 2165 C C . THR A 1 277 ? -8.961 15.601 -1.657 1.00 87.62 277 THR A C 1
ATOM 2167 O O . THR A 1 277 ? -8.678 16.387 -2.556 1.00 87.62 277 THR A O 1
ATOM 2170 N N . SER A 1 278 ? -9.996 15.807 -0.838 1.00 84.62 278 SER A N 1
ATOM 2171 C CA . SER A 1 278 ? -10.974 16.902 -0.983 1.00 84.62 278 SER A CA 1
ATOM 2172 C C . SER A 1 278 ? -11.889 16.836 -2.214 1.00 84.62 278 SER A C 1
ATOM 2174 O O . SER A 1 278 ? -12.641 17.783 -2.452 1.00 84.62 278 SER A O 1
ATOM 2176 N N . ALA A 1 279 ? -11.897 15.718 -2.952 1.00 88.94 279 ALA A N 1
ATOM 2177 C CA . ALA A 1 279 ? -12.902 15.458 -3.980 1.00 88.94 279 ALA A CA 1
ATOM 2178 C C . ALA A 1 279 ? -14.313 15.660 -3.409 1.00 88.94 279 ALA A C 1
ATOM 2180 O O . ALA A 1 279 ? -14.602 15.286 -2.266 1.00 88.94 279 ALA A O 1
ATOM 2181 N N . ASN A 1 280 ? -15.196 16.295 -4.173 1.00 89.25 280 ASN A N 1
ATOM 2182 C CA . ASN A 1 280 ? -16.486 16.759 -3.673 1.00 89.25 280 ASN A CA 1
ATOM 2183 C C . ASN A 1 280 ? -17.586 16.331 -4.638 1.00 89.25 280 ASN A C 1
ATOM 2185 O O . ASN A 1 280 ? -17.472 16.533 -5.837 1.00 89.25 280 ASN A O 1
ATOM 2189 N N . GLY A 1 281 ? -18.658 15.754 -4.111 1.00 88.25 281 GLY A N 1
ATOM 2190 C CA . GLY A 1 281 ? -19.759 15.241 -4.917 1.00 88.25 281 GLY A CA 1
ATOM 2191 C C . GLY A 1 281 ? -20.587 14.237 -4.141 1.00 88.25 281 GLY A C 1
ATOM 2192 O O . GLY A 1 281 ? -20.143 13.723 -3.115 1.00 88.25 281 GLY A O 1
ATOM 2193 N N . GLU A 1 282 ? -21.803 13.963 -4.607 1.00 88.50 282 GLU A N 1
ATOM 2194 C CA . GLU A 1 282 ? -22.734 13.070 -3.906 1.00 88.50 282 GLU A CA 1
ATOM 2195 C C . GLU A 1 282 ? -22.147 11.664 -3.702 1.00 88.50 282 GLU A C 1
ATOM 2197 O O . GLU A 1 282 ? -22.268 11.110 -2.608 1.00 88.50 282 GLU A O 1
ATOM 2202 N N . ALA A 1 283 ? -21.433 11.142 -4.706 1.00 89.12 283 ALA A N 1
ATOM 2203 C CA . ALA A 1 283 ? -20.838 9.808 -4.667 1.00 89.12 283 ALA A CA 1
ATOM 2204 C C . ALA A 1 283 ? -19.817 9.631 -3.531 1.00 89.12 283 ALA A C 1
ATOM 2206 O O . ALA A 1 283 ? -19.788 8.570 -2.924 1.00 89.12 283 ALA A O 1
ATOM 2207 N N . ILE A 1 284 ? -19.030 10.659 -3.183 1.00 93.06 284 ILE A N 1
ATOM 2208 C CA . ILE A 1 284 ? -18.013 10.561 -2.119 1.00 93.06 284 ILE A CA 1
ATOM 2209 C C . ILE A 1 284 ? -18.450 11.194 -0.790 1.00 93.06 284 ILE A C 1
ATOM 2211 O O . ILE A 1 284 ? -18.124 10.687 0.284 1.00 93.06 284 ILE A O 1
ATOM 2215 N N . ASN A 1 285 ? -19.231 12.279 -0.824 1.00 93.62 285 ASN A N 1
ATOM 2216 C CA . ASN A 1 285 ? -19.629 13.021 0.378 1.00 93.62 285 ASN A CA 1
ATOM 2217 C C . ASN A 1 285 ? -20.448 12.181 1.353 1.00 93.62 285 ASN A C 1
ATOM 2219 O O . ASN A 1 285 ? -20.349 12.388 2.562 1.00 93.62 285 ASN A O 1
ATOM 2223 N N . LYS A 1 286 ? -21.240 11.233 0.845 1.00 94.06 286 LYS A N 1
ATOM 2224 C CA . LYS A 1 286 ? -22.070 10.353 1.676 1.00 94.06 286 LYS A CA 1
ATOM 2225 C C . LYS A 1 286 ? -21.255 9.441 2.603 1.00 94.06 286 LYS A C 1
ATO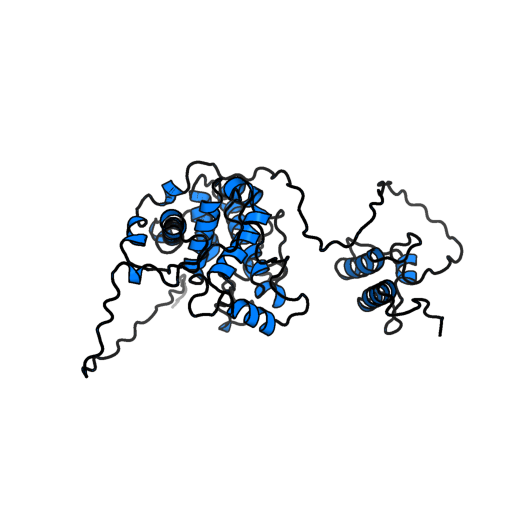M 2227 O O . LYS A 1 286 ? -21.785 9.024 3.624 1.00 94.06 286 LYS A O 1
ATOM 2232 N N . TYR A 1 287 ? -19.975 9.203 2.303 1.00 95.38 287 TYR A N 1
ATOM 2233 C CA . TYR A 1 287 ? -19.062 8.428 3.154 1.00 95.38 287 TYR A CA 1
ATOM 2234 C C . TYR A 1 287 ? -18.344 9.283 4.205 1.00 95.38 287 TYR A C 1
ATOM 2236 O O . TYR A 1 287 ? -17.654 8.753 5.076 1.00 95.38 287 TYR A O 1
ATOM 2244 N N . ARG A 1 288 ? -18.514 10.615 4.175 1.00 94.19 288 ARG A N 1
ATOM 2245 C CA . ARG A 1 288 ? -17.916 11.519 5.162 1.00 94.19 288 ARG A CA 1
ATOM 2246 C C . ARG A 1 288 ? -18.718 11.585 6.466 1.00 94.19 288 ARG A C 1
ATOM 2248 O O . ARG A 1 288 ? -19.049 12.671 6.940 1.00 94.19 288 ARG A O 1
ATOM 2255 N N . THR A 1 289 ? -18.982 10.436 7.084 1.00 93.69 289 THR A N 1
ATOM 2256 C CA . THR A 1 289 ? -19.771 10.324 8.323 1.00 93.69 289 THR A CA 1
ATOM 2257 C C . THR A 1 289 ? -18.897 10.280 9.588 1.00 93.69 289 THR A C 1
ATOM 2259 O O . THR A 1 289 ? -17.734 9.882 9.525 1.00 93.69 289 THR A O 1
ATOM 2262 N N . PRO A 1 290 ? -19.383 10.706 10.766 1.00 91.06 290 PRO A N 1
ATOM 2263 C CA . PRO A 1 290 ? -18.607 10.599 12.010 1.00 91.06 290 PRO A CA 1
ATOM 2264 C C . PRO A 1 290 ? -18.196 9.160 12.378 1.00 91.06 290 PRO A C 1
ATOM 2266 O O . PRO A 1 290 ? -17.144 8.960 12.973 1.00 91.06 290 PRO A O 1
ATOM 2269 N N . ASP A 1 291 ? -19.001 8.173 11.992 1.00 90.81 291 ASP A N 1
ATOM 2270 C CA . ASP A 1 291 ? -18.902 6.740 12.302 1.00 90.81 291 ASP A CA 1
ATOM 2271 C C . ASP A 1 291 ? -18.334 5.898 11.145 1.00 90.81 291 ASP A C 1
ATOM 2273 O O . ASP A 1 291 ? -18.447 4.679 11.138 1.00 90.81 291 ASP A O 1
ATOM 2277 N N . ARG A 1 292 ? -17.690 6.524 10.154 1.00 94.44 292 ARG A N 1
ATOM 2278 C CA . ARG A 1 292 ? -17.228 5.859 8.918 1.00 94.44 292 ARG A CA 1
ATOM 2279 C C . ARG A 1 292 ? -16.382 4.594 9.119 1.00 94.44 292 ARG A C 1
ATOM 2281 O O . ARG A 1 292 ? -16.316 3.765 8.220 1.00 94.44 292 ARG A O 1
ATOM 2288 N N . TRP A 1 293 ? -15.714 4.454 10.263 1.00 96.12 293 TRP A N 1
ATOM 2289 C CA . TRP A 1 293 ? -14.908 3.277 10.587 1.00 96.12 293 TRP A CA 1
ATOM 2290 C C . TRP A 1 293 ? -15.729 2.046 10.980 1.00 96.12 293 TRP A C 1
ATOM 2292 O O . TRP A 1 293 ? -15.185 0.945 10.925 1.00 96.12 293 TRP A O 1
ATOM 2302 N N . ASP A 1 294 ? -17.030 2.188 11.249 1.00 94.81 294 ASP A N 1
ATOM 2303 C CA . ASP A 1 294 ? -17.957 1.060 11.419 1.00 94.81 294 ASP A CA 1
ATOM 2304 C C . ASP A 1 294 ? -17.962 0.149 10.175 1.00 94.81 294 ASP A C 1
ATOM 2306 O O . ASP A 1 294 ? -18.194 -1.056 10.267 1.00 94.81 294 ASP A O 1
ATOM 2310 N N . TRP A 1 295 ? -17.618 0.698 9.002 1.00 95.06 295 TRP A N 1
ATOM 2311 C CA . TRP A 1 295 ? -17.416 -0.059 7.766 1.00 95.06 295 TRP A CA 1
ATOM 2312 C C . TRP A 1 295 ? -16.312 -1.127 7.867 1.00 95.06 295 TRP A C 1
ATOM 2314 O O . TRP A 1 295 ? -16.400 -2.150 7.179 1.00 95.06 295 TRP A O 1
ATOM 2324 N N . TRP A 1 296 ? -15.290 -0.926 8.709 1.00 95.50 296 TRP A N 1
ATOM 2325 C CA . TRP A 1 296 ? -14.182 -1.876 8.874 1.00 95.50 296 TRP A CA 1
ATOM 2326 C C . TRP A 1 296 ? -14.661 -3.196 9.496 1.00 95.50 296 TRP A C 1
ATOM 2328 O O . TRP A 1 296 ? -14.224 -4.270 9.086 1.00 95.50 296 TRP A O 1
ATOM 2338 N N . GLY A 1 297 ? -15.652 -3.132 10.385 1.00 91.62 297 GLY A N 1
ATOM 2339 C CA . GLY A 1 297 ? -16.232 -4.291 11.059 1.00 91.62 297 GLY A CA 1
ATOM 2340 C C . GLY A 1 297 ? -15.479 -4.724 12.320 1.00 91.62 297 GLY A C 1
ATOM 2341 O O . GLY A 1 297 ? -14.538 -4.072 12.765 1.00 91.62 297 GLY A O 1
ATOM 2342 N N . ASP A 1 298 ? -15.924 -5.850 12.884 1.00 91.88 298 ASP A N 1
ATOM 2343 C CA . ASP A 1 298 ? -15.605 -6.258 14.262 1.00 91.88 298 ASP A CA 1
ATOM 2344 C C . ASP A 1 298 ? -14.547 -7.372 14.361 1.00 91.88 298 ASP A C 1
ATOM 2346 O O . ASP A 1 298 ? -14.382 -7.978 15.421 1.00 91.88 298 ASP A O 1
ATOM 2350 N N . THR A 1 299 ? -13.870 -7.728 13.262 1.00 95.56 299 THR A N 1
ATOM 2351 C CA . THR A 1 299 ? -12.841 -8.780 13.324 1.00 95.56 299 THR A CA 1
ATOM 2352 C C . THR A 1 299 ? -11.622 -8.236 14.073 1.00 95.56 299 THR A C 1
ATOM 2354 O O . THR A 1 299 ? -11.043 -7.245 13.632 1.00 95.56 299 THR A O 1
ATOM 2357 N N . PRO A 1 300 ? -11.196 -8.849 15.193 1.00 96.00 300 PRO A N 1
ATOM 2358 C CA . PRO A 1 300 ? -10.112 -8.276 15.976 1.00 96.00 300 PRO A CA 1
ATOM 2359 C C . PRO A 1 300 ? -8.766 -8.375 15.240 1.00 96.00 300 PRO A C 1
ATOM 2361 O O . PRO A 1 300 ? -8.444 -9.449 14.720 1.00 96.00 300 PRO A O 1
ATOM 2364 N N . PRO A 1 301 ? -7.950 -7.306 15.235 1.00 97.56 301 PRO A N 1
ATOM 2365 C CA . PRO A 1 301 ? -6.560 -7.385 14.800 1.00 97.56 301 PRO A CA 1
ATOM 2366 C C . PRO A 1 301 ? -5.759 -8.306 15.731 1.00 97.56 301 PRO A C 1
ATOM 2368 O O . PRO A 1 301 ? -6.066 -8.440 16.921 1.00 97.56 301 PRO A O 1
ATOM 2371 N N . SER A 1 302 ? -4.742 -8.980 15.192 1.00 96.31 302 SER A N 1
ATOM 2372 C CA . SER A 1 302 ? -3.990 -9.987 15.938 1.00 96.31 302 SER A CA 1
ATOM 2373 C C . SER A 1 302 ? -2.521 -10.087 15.534 1.00 96.31 302 SER A C 1
ATOM 2375 O O . SER A 1 302 ? -2.176 -10.035 14.357 1.00 96.31 302 SER A O 1
ATOM 2377 N N . MET A 1 303 ? -1.668 -10.338 16.531 1.00 94.94 303 MET A N 1
ATOM 2378 C CA . MET A 1 303 ? -0.264 -10.742 16.367 1.00 94.94 303 MET A CA 1
ATOM 2379 C C . MET A 1 303 ? -0.089 -12.271 16.388 1.00 94.94 303 MET A C 1
ATOM 2381 O O . MET A 1 303 ? 1.007 -12.773 16.638 1.00 94.94 303 MET A O 1
ATOM 2385 N N . ALA A 1 304 ? -1.173 -13.033 16.205 1.00 90.88 304 ALA A N 1
ATOM 2386 C CA . ALA A 1 304 ? -1.096 -14.486 16.149 1.00 90.88 304 ALA A CA 1
ATOM 2387 C C . ALA A 1 304 ? -0.176 -14.938 14.997 1.00 90.88 304 ALA A C 1
ATOM 2389 O O . ALA A 1 304 ? -0.207 -14.331 13.925 1.00 90.88 304 ALA A O 1
ATOM 2390 N N . PRO A 1 305 ? 0.612 -16.015 15.186 1.00 87.12 305 PRO A N 1
ATOM 2391 C CA . PRO A 1 305 ? 1.438 -16.558 14.119 1.00 87.12 305 PRO A CA 1
ATOM 2392 C C . PRO A 1 305 ? 0.594 -16.908 12.896 1.00 87.12 305 PRO A C 1
ATOM 2394 O O . PRO A 1 305 ? -0.426 -17.595 13.014 1.00 87.12 305 PRO A O 1
ATOM 2397 N N . ILE A 1 306 ? 1.047 -16.477 11.724 1.00 85.25 306 ILE A N 1
ATOM 2398 C CA . ILE A 1 306 ? 0.437 -16.877 10.462 1.00 85.25 306 ILE A CA 1
ATOM 2399 C C . ILE A 1 306 ? 0.904 -18.293 10.145 1.00 85.25 306 ILE A C 1
ATOM 2401 O O . ILE A 1 306 ? 2.088 -18.616 10.250 1.00 85.25 306 ILE A O 1
ATOM 2405 N N . THR A 1 307 ? -0.031 -19.166 9.784 1.00 63.03 307 THR A N 1
ATOM 2406 C CA . THR A 1 307 ? 0.339 -20.462 9.214 1.00 63.03 307 THR A CA 1
ATOM 2407 C C . THR A 1 307 ? 0.805 -20.186 7.797 1.00 63.03 307 THR A C 1
ATOM 2409 O O . THR A 1 307 ? -0.009 -19.791 6.969 1.00 63.03 307 THR A O 1
ATOM 2412 N N . GLU A 1 308 ? 2.104 -20.332 7.532 1.00 51.88 308 GLU A N 1
ATOM 2413 C CA . GLU A 1 308 ? 2.656 -20.109 6.196 1.00 51.88 308 GLU A CA 1
ATOM 2414 C C . GLU A 1 308 ? 1.880 -20.944 5.173 1.00 51.88 308 GLU A C 1
ATOM 2416 O O . GLU A 1 308 ? 1.939 -22.179 5.152 1.00 51.88 308 GLU A O 1
ATOM 2421 N N . ARG A 1 309 ? 1.136 -20.254 4.307 1.00 47.91 309 ARG A N 1
ATOM 2422 C CA . ARG A 1 309 ? 0.749 -20.812 3.020 1.00 47.91 309 ARG A CA 1
ATOM 2423 C C . ARG A 1 309 ? 2.066 -20.975 2.248 1.00 47.91 309 ARG A C 1
ATOM 2425 O O . ARG A 1 309 ? 2.869 -20.044 2.272 1.00 47.91 309 ARG A O 1
ATOM 2432 N N . PRO A 1 310 ? 2.352 -22.132 1.624 1.00 36.94 310 PRO A N 1
ATOM 2433 C CA . PRO A 1 310 ? 3.597 -22.299 0.886 1.00 36.94 310 PRO A CA 1
ATOM 2434 C C . PRO A 1 310 ? 3.719 -21.155 -0.117 1.00 36.94 310 PRO A C 1
ATOM 2436 O O . PRO A 1 310 ? 2.827 -20.978 -0.947 1.00 36.94 310 PRO A O 1
ATOM 2439 N N . VAL A 1 311 ? 4.791 -20.370 -0.001 1.00 38.31 311 VAL A N 1
ATOM 2440 C CA . VAL A 1 311 ? 5.129 -19.316 -0.956 1.00 38.31 311 VAL A CA 1
ATOM 2441 C C . VAL A 1 311 ? 5.144 -19.966 -2.335 1.00 38.31 311 VAL A C 1
ATOM 2443 O O . VAL A 1 311 ? 6.002 -20.800 -2.631 1.00 38.31 311 VAL A O 1
ATOM 2446 N N . ILE A 1 312 ? 4.162 -19.632 -3.175 1.00 34.50 312 ILE A N 1
ATOM 2447 C CA . ILE A 1 312 ? 4.214 -19.972 -4.593 1.00 34.50 312 ILE A CA 1
ATOM 2448 C C . ILE A 1 312 ? 5.169 -18.956 -5.199 1.00 34.50 312 ILE A C 1
ATOM 2450 O O . ILE A 1 312 ? 4.761 -17.950 -5.774 1.00 34.50 312 ILE A O 1
ATOM 2454 N N . THR A 1 313 ? 6.467 -19.211 -5.051 1.00 29.27 313 THR A N 1
ATOM 2455 C CA . THR A 1 313 ? 7.455 -18.598 -5.924 1.00 29.27 313 THR A CA 1
ATOM 2456 C C . THR A 1 313 ? 7.018 -18.956 -7.337 1.00 29.27 313 THR A C 1
ATOM 2458 O O . THR A 1 313 ? 7.001 -20.132 -7.710 1.00 29.27 313 THR A O 1
ATOM 2461 N N . THR A 1 314 ? 6.605 -17.959 -8.120 1.00 28.59 314 THR A N 1
ATOM 2462 C CA . THR A 1 314 ? 6.431 -18.136 -9.562 1.00 28.59 314 THR A CA 1
ATOM 2463 C C . THR A 1 314 ? 7.830 -18.251 -10.150 1.00 28.59 314 THR A C 1
ATOM 2465 O O . THR A 1 314 ? 8.414 -17.305 -10.669 1.00 28.59 314 THR A O 1
ATOM 2468 N N . THR A 1 315 ? 8.414 -19.433 -9.994 1.00 26.70 315 THR A N 1
ATOM 2469 C CA . THR A 1 315 ? 9.615 -19.846 -10.692 1.00 26.70 315 THR A CA 1
ATOM 2470 C C . THR A 1 315 ? 9.203 -19.990 -12.148 1.00 26.70 315 THR A C 1
ATOM 2472 O O . THR A 1 315 ? 8.394 -20.854 -12.491 1.00 26.70 315 THR A O 1
ATOM 2475 N N . THR A 1 316 ? 9.750 -19.150 -13.028 1.00 29.91 316 THR A N 1
ATOM 2476 C CA . THR A 1 316 ? 9.851 -19.528 -14.442 1.00 29.91 316 THR A CA 1
ATOM 2477 C C . THR A 1 316 ? 10.451 -20.932 -14.460 1.00 29.91 316 THR A C 1
ATOM 2479 O O . THR A 1 316 ? 11.505 -21.148 -13.864 1.00 29.91 316 THR A O 1
ATOM 2482 N N . SER A 1 317 ? 9.726 -21.905 -15.016 1.00 27.20 317 SER A N 1
ATOM 2483 C CA . SER A 1 317 ? 10.067 -23.315 -14.866 1.00 27.20 317 SER A CA 1
ATOM 2484 C C . SER A 1 317 ? 11.440 -23.604 -15.469 1.00 27.20 317 SER A C 1
ATOM 2486 O O . SER A 1 317 ? 11.581 -23.737 -16.686 1.00 27.20 317 SER A O 1
ATOM 2488 N N . THR A 1 318 ? 12.431 -23.780 -14.610 1.00 32.31 318 THR A N 1
ATOM 2489 C CA . THR A 1 318 ? 13.616 -24.567 -14.921 1.00 32.31 318 THR A CA 1
ATOM 2490 C C . THR A 1 318 ? 13.530 -25.794 -14.030 1.00 32.31 318 THR A C 1
ATOM 2492 O O . THR A 1 318 ? 13.450 -25.688 -12.810 1.00 32.31 318 THR A O 1
ATOM 2495 N N . THR A 1 319 ? 13.410 -26.959 -14.658 1.00 28.92 319 THR A N 1
ATOM 2496 C CA . THR A 1 319 ? 13.276 -28.265 -14.011 1.00 28.92 319 THR A CA 1
ATOM 2497 C C . THR A 1 319 ? 14.434 -28.502 -13.040 1.00 28.92 319 THR A C 1
ATOM 2499 O O . THR A 1 319 ? 15.563 -28.686 -13.488 1.00 28.92 319 THR A O 1
ATOM 2502 N N . THR A 1 320 ? 14.155 -28.549 -11.734 1.00 28.30 320 THR A N 1
ATOM 2503 C CA . THR A 1 320 ? 15.154 -28.865 -10.700 1.00 28.30 320 THR A CA 1
ATOM 2504 C C . THR A 1 320 ? 14.776 -30.156 -9.980 1.00 28.30 320 THR A C 1
ATOM 2506 O O . THR A 1 320 ? 13.702 -30.280 -9.391 1.00 28.30 320 THR A O 1
ATOM 2509 N N . THR A 1 321 ? 15.675 -31.132 -10.058 1.00 28.23 321 THR A N 1
ATOM 2510 C CA . THR A 1 321 ? 15.621 -32.429 -9.376 1.00 28.23 321 THR A CA 1
ATOM 2511 C C . THR A 1 321 ? 15.856 -32.234 -7.876 1.00 28.23 321 THR A C 1
ATOM 2513 O O . THR A 1 321 ? 16.824 -31.600 -7.473 1.00 28.23 321 THR A O 1
ATOM 2516 N N . THR A 1 322 ? 14.970 -32.768 -7.036 1.00 25.98 322 THR A N 1
ATOM 2517 C CA . THR A 1 322 ? 15.072 -32.685 -5.571 1.00 25.98 322 THR A CA 1
ATOM 2518 C C . THR A 1 322 ? 16.084 -33.705 -5.035 1.00 25.98 322 THR A C 1
ATOM 2520 O O . THR A 1 322 ? 15.841 -34.907 -5.132 1.00 25.98 322 THR A O 1
ATOM 2523 N N . THR A 1 323 ? 17.168 -33.243 -4.406 1.00 30.55 323 THR A N 1
ATOM 2524 C CA . THR A 1 323 ? 18.057 -34.081 -3.581 1.00 30.55 323 THR A CA 1
ATOM 2525 C C . THR A 1 323 ? 17.844 -33.736 -2.108 1.00 30.55 323 THR A C 1
ATOM 2527 O O . THR A 1 323 ? 17.917 -32.581 -1.700 1.00 30.55 323 THR A O 1
ATOM 2530 N N . THR A 1 324 ? 17.506 -34.745 -1.306 1.00 27.50 324 THR A N 1
ATOM 2531 C CA . THR A 1 324 ? 17.198 -34.624 0.124 1.00 27.50 324 THR A CA 1
ATOM 2532 C C . THR A 1 324 ? 18.487 -34.574 0.947 1.00 27.50 324 THR A C 1
ATOM 2534 O O . THR A 1 324 ? 19.173 -35.588 1.079 1.00 27.50 324 THR A O 1
ATOM 2537 N N . THR A 1 325 ? 18.808 -33.425 1.544 1.00 30.30 325 THR A N 1
ATOM 2538 C CA . THR A 1 325 ? 19.979 -33.281 2.426 1.00 30.30 325 THR A CA 1
ATOM 2539 C C . THR A 1 325 ? 19.601 -33.586 3.873 1.00 30.30 325 THR A C 1
ATOM 2541 O O . THR A 1 325 ? 18.696 -32.983 4.447 1.00 30.30 325 THR A O 1
ATOM 2544 N N . THR A 1 326 ? 20.299 -34.557 4.461 1.00 27.88 326 THR A N 1
ATOM 2545 C CA . THR A 1 326 ? 20.132 -34.989 5.854 1.00 27.88 326 THR A CA 1
ATOM 2546 C C . THR A 1 326 ? 21.105 -34.202 6.731 1.00 27.88 326 THR A C 1
ATOM 2548 O O . THR A 1 326 ? 22.309 -34.230 6.492 1.00 27.88 326 THR A O 1
ATOM 2551 N N . THR A 1 327 ? 20.605 -33.505 7.750 1.00 28.84 327 THR A N 1
ATOM 2552 C CA . THR A 1 327 ? 21.425 -32.745 8.703 1.00 28.84 327 THR A CA 1
ATOM 2553 C C . THR A 1 327 ? 22.201 -33.692 9.623 1.00 28.84 327 THR A C 1
ATOM 2555 O O . THR A 1 327 ? 21.600 -34.394 10.437 1.00 28.84 327 THR A O 1
ATOM 2558 N N . SER A 1 328 ? 23.534 -33.698 9.531 1.00 33.41 328 SER A N 1
ATOM 2559 C CA . SER A 1 328 ? 24.425 -34.380 10.479 1.00 33.41 328 SER A CA 1
ATOM 2560 C C . SER A 1 328 ? 25.222 -33.381 11.314 1.00 33.41 328 SER A C 1
ATOM 2562 O O . SER A 1 328 ? 25.849 -32.467 10.786 1.00 33.41 328 SER A O 1
ATOM 2564 N N . THR A 1 329 ? 25.214 -33.591 12.625 1.00 30.53 329 THR A N 1
ATOM 2565 C CA . THR A 1 329 ? 25.917 -32.820 13.653 1.00 30.53 329 THR A CA 1
ATOM 2566 C C . THR A 1 329 ? 27.436 -33.027 13.567 1.00 30.53 329 THR A C 1
ATOM 2568 O O . THR A 1 329 ? 27.918 -34.153 13.689 1.00 30.53 329 THR A O 1
ATOM 2571 N N . THR A 1 330 ? 28.207 -31.950 13.398 1.00 30.45 330 THR A N 1
ATOM 2572 C CA . THR A 1 330 ? 29.673 -32.004 13.258 1.00 30.45 330 THR A CA 1
ATOM 2573 C C . THR A 1 330 ? 30.376 -32.065 14.617 1.00 30.45 330 THR A C 1
ATOM 2575 O O . THR A 1 330 ? 30.213 -31.180 15.454 1.00 30.45 330 THR A O 1
ATOM 2578 N N . THR A 1 331 ? 31.203 -33.097 14.820 1.00 28.70 331 THR A N 1
ATOM 2579 C CA . THR A 1 331 ? 32.243 -33.151 15.862 1.00 28.70 331 THR A CA 1
ATOM 2580 C C . THR A 1 331 ? 33.601 -32.907 15.208 1.00 28.70 331 THR A C 1
ATOM 2582 O O . THR A 1 331 ? 33.952 -33.565 14.233 1.00 28.70 331 THR A O 1
ATOM 2585 N N . THR A 1 332 ? 34.358 -31.951 15.742 1.00 36.19 332 THR A N 1
ATOM 2586 C CA . THR A 1 332 ? 35.663 -31.506 15.239 1.00 36.19 332 THR A CA 1
ATOM 2587 C C . THR A 1 332 ? 36.736 -32.580 15.420 1.00 36.19 332 THR A C 1
ATOM 2589 O O . THR A 1 332 ? 36.976 -33.047 16.534 1.00 36.19 332 THR A O 1
ATOM 2592 N N . THR A 1 333 ? 37.443 -32.953 14.350 1.00 26.95 333 THR A N 1
ATOM 2593 C CA . THR A 1 333 ? 38.730 -33.659 14.455 1.00 26.95 333 THR A CA 1
ATOM 2594 C C . THR A 1 333 ? 39.658 -33.237 13.320 1.00 26.95 333 THR A C 1
ATOM 2596 O O . THR A 1 333 ? 39.321 -33.341 12.146 1.00 26.95 333 THR A O 1
ATOM 2599 N N . THR A 1 334 ? 40.831 -32.733 13.690 1.00 39.97 334 THR A N 1
ATOM 2600 C CA . THR A 1 334 ? 41.899 -32.273 12.798 1.00 39.97 334 THR A CA 1
ATOM 2601 C C . THR A 1 334 ? 42.687 -33.474 12.273 1.00 39.97 334 THR A C 1
ATOM 2603 O O . THR A 1 334 ? 43.328 -34.162 13.066 1.00 39.97 334 THR A O 1
ATOM 2606 N N . VAL A 1 335 ? 42.681 -33.720 10.957 1.00 33.59 335 VAL A N 1
ATOM 2607 C CA . VAL A 1 335 ? 43.605 -34.660 10.294 1.00 33.59 335 VAL A CA 1
ATOM 2608 C C . VAL A 1 335 ? 44.002 -34.111 8.922 1.00 33.59 335 VAL A C 1
ATOM 2610 O O . VAL A 1 335 ? 43.160 -33.807 8.086 1.00 33.59 335 VAL A O 1
ATOM 2613 N N . THR A 1 336 ? 45.310 -33.985 8.711 1.00 57.62 336 THR A N 1
ATOM 2614 C CA . THR A 1 336 ? 45.975 -33.639 7.449 1.00 57.62 336 THR A CA 1
ATOM 2615 C C . THR A 1 336 ? 45.771 -34.750 6.407 1.00 57.62 336 THR A C 1
ATOM 2617 O O . THR A 1 336 ? 46.085 -35.906 6.695 1.00 57.62 336 THR A O 1
ATOM 2620 N N . ALA A 1 337 ? 45.290 -34.413 5.203 1.00 35.72 337 ALA A N 1
ATOM 2621 C CA . ALA A 1 337 ? 45.026 -35.352 4.102 1.00 35.72 337 ALA A CA 1
ATOM 2622 C C . ALA A 1 337 ? 45.567 -34.810 2.743 1.00 35.72 337 ALA A C 1
ATOM 2624 O O . ALA A 1 337 ? 45.834 -33.615 2.641 1.00 35.72 337 ALA A O 1
ATOM 2625 N N . PRO A 1 338 ? 45.834 -35.690 1.751 1.00 43.34 338 PRO A N 1
ATOM 2626 C CA . PRO A 1 338 ? 46.720 -35.482 0.586 1.00 43.34 338 PRO A CA 1
ATOM 2627 C C . PRO A 1 338 ? 46.086 -34.586 -0.504 1.00 43.34 338 PRO A C 1
ATOM 2629 O O . PRO A 1 338 ? 44.904 -34.283 -0.384 1.00 43.34 338 PRO A O 1
ATOM 2632 N N . PRO A 1 339 ? 46.820 -34.150 -1.560 1.00 45.12 339 PRO A N 1
ATOM 2633 C CA . PRO A 1 339 ? 46.298 -33.177 -2.526 1.00 45.12 339 PRO A CA 1
ATOM 2634 C C . PRO A 1 339 ? 45.034 -33.707 -3.212 1.00 45.12 339 PRO A C 1
ATOM 2636 O O . PRO A 1 339 ? 45.094 -34.663 -3.989 1.00 45.12 339 PRO A O 1
ATOM 2639 N N . GLN A 1 340 ? 43.895 -33.093 -2.894 1.00 54.34 340 GLN A N 1
ATOM 2640 C CA . GLN A 1 340 ? 42.634 -33.332 -3.581 1.00 54.34 340 GLN A CA 1
ATOM 2641 C C . GLN A 1 340 ? 42.728 -32.791 -5.009 1.00 54.34 340 GLN A C 1
ATOM 2643 O O . GLN A 1 340 ? 43.353 -31.765 -5.282 1.00 54.34 340 GLN A O 1
ATOM 2648 N N . LYS A 1 341 ? 42.154 -33.547 -5.943 1.00 69.62 341 LYS A N 1
ATOM 2649 C CA . LYS A 1 341 ? 42.032 -33.156 -7.343 1.00 69.62 341 LYS A CA 1
ATOM 2650 C C . LYS A 1 341 ? 41.103 -31.941 -7.404 1.00 69.62 341 LYS A C 1
ATOM 2652 O O . LYS A 1 341 ? 39.937 -32.088 -7.068 1.00 69.62 341 LYS A O 1
ATOM 2657 N N . ILE A 1 342 ? 41.622 -30.792 -7.838 1.00 80.81 342 ILE A N 1
ATOM 2658 C CA . ILE A 1 342 ? 40.834 -29.562 -7.997 1.00 80.81 342 ILE A CA 1
ATOM 2659 C C . ILE A 1 342 ? 39.738 -29.811 -9.037 1.00 80.81 342 ILE A C 1
ATOM 2661 O O . ILE A 1 342 ? 40.022 -30.297 -10.140 1.00 80.81 342 ILE A O 1
ATOM 2665 N N . VAL A 1 343 ? 38.497 -29.496 -8.673 1.00 90.38 343 VAL A N 1
ATOM 2666 C CA . VAL A 1 343 ? 37.337 -29.525 -9.567 1.00 90.38 343 VAL A CA 1
ATOM 2667 C C . VAL A 1 343 ? 36.906 -28.078 -9.776 1.00 90.38 343 VAL A C 1
ATOM 2669 O O . VAL A 1 343 ? 36.210 -27.500 -8.949 1.00 90.38 343 VAL A O 1
ATOM 2672 N N . TYR A 1 344 ? 37.388 -27.466 -10.858 1.00 92.31 344 TYR A N 1
ATOM 2673 C CA . TYR A 1 344 ? 37.116 -26.059 -11.148 1.00 92.31 344 TYR A CA 1
ATOM 2674 C C . TYR A 1 344 ? 35.614 -25.811 -11.327 1.00 92.31 344 TYR A C 1
ATOM 2676 O O . TYR A 1 344 ? 34.987 -26.414 -12.197 1.00 92.31 344 TYR A O 1
ATOM 2684 N N . GLY A 1 345 ? 35.066 -24.918 -10.505 1.00 90.19 345 GLY A N 1
ATOM 2685 C CA . GLY A 1 345 ? 33.654 -24.557 -10.432 1.00 90.19 345 GLY A CA 1
ATOM 2686 C C . GLY A 1 345 ? 32.891 -25.142 -9.239 1.00 90.19 345 GLY A C 1
ATOM 2687 O O . GLY A 1 345 ? 31.839 -24.608 -8.922 1.00 90.19 345 GLY A O 1
ATOM 2688 N N . ASP A 1 346 ? 33.407 -26.171 -8.559 1.00 94.88 346 ASP A N 1
ATOM 2689 C CA . ASP A 1 346 ? 32.718 -26.890 -7.465 1.00 94.88 346 ASP A CA 1
ATOM 2690 C C . ASP A 1 346 ? 33.003 -26.235 -6.096 1.00 94.88 346 ASP A C 1
ATOM 2692 O O . ASP A 1 346 ? 33.853 -26.668 -5.307 1.00 94.88 346 ASP A O 1
ATOM 2696 N N . THR A 1 347 ? 32.332 -25.111 -5.849 1.00 94.56 347 THR A N 1
ATOM 2697 C CA . THR A 1 347 ? 32.517 -24.270 -4.656 1.00 94.56 347 THR A CA 1
ATOM 2698 C C . THR A 1 347 ? 31.945 -24.926 -3.403 1.00 94.56 347 THR A C 1
ATOM 2700 O O . THR A 1 347 ? 32.467 -24.715 -2.304 1.00 94.56 347 THR A O 1
ATOM 2703 N N . ASN A 1 348 ? 30.865 -25.696 -3.535 1.00 93.00 348 ASN A N 1
ATOM 2704 C CA . ASN A 1 348 ? 30.223 -26.359 -2.401 1.00 93.00 348 ASN A CA 1
ATOM 2705 C C . ASN A 1 348 ? 30.886 -27.710 -2.032 1.00 93.00 348 ASN A C 1
ATOM 2707 O O . ASN A 1 348 ? 30.604 -28.243 -0.954 1.00 93.00 348 ASN A O 1
ATOM 2711 N N . CYS A 1 349 ? 31.814 -28.197 -2.866 1.00 89.75 349 CYS A N 1
ATOM 2712 C CA . CYS A 1 349 ? 32.570 -29.443 -2.721 1.00 89.75 349 CYS A CA 1
ATOM 2713 C C . CYS A 1 349 ? 31.699 -30.709 -2.741 1.00 89.75 349 CYS A C 1
ATOM 2715 O O . CYS A 1 349 ? 31.993 -31.673 -2.023 1.00 89.75 349 CYS A O 1
ATOM 2717 N N . ASP A 1 350 ? 30.628 -30.720 -3.534 1.00 87.50 350 ASP A N 1
ATOM 2718 C CA . ASP A 1 350 ? 29.752 -31.885 -3.692 1.00 87.50 350 ASP A CA 1
ATOM 2719 C C . ASP A 1 350 ? 30.157 -32.819 -4.851 1.00 87.50 350 ASP A C 1
ATOM 2721 O O . ASP A 1 350 ? 29.619 -33.926 -4.984 1.00 87.50 350 ASP A O 1
ATOM 2725 N N . GLY A 1 351 ? 31.168 -32.427 -5.634 1.00 85.88 351 GLY A N 1
ATOM 2726 C CA . GLY A 1 351 ? 31.706 -33.173 -6.770 1.00 85.88 351 GLY A CA 1
ATOM 2727 C C . GLY A 1 351 ? 31.046 -32.846 -8.112 1.00 85.88 351 GLY A C 1
ATOM 2728 O O . GLY A 1 351 ? 31.430 -33.446 -9.124 1.00 85.88 351 GLY A O 1
ATOM 2729 N N . THR A 1 352 ? 30.078 -31.928 -8.141 1.00 84.50 352 THR A N 1
ATOM 2730 C CA . THR A 1 352 ? 29.355 -31.473 -9.334 1.00 84.50 352 THR A CA 1
ATOM 2731 C C . THR A 1 352 ? 29.510 -29.963 -9.480 1.00 84.50 352 THR A C 1
ATOM 2733 O O . THR A 1 352 ? 29.545 -29.244 -8.499 1.00 84.50 352 THR A O 1
ATOM 2736 N N . VAL A 1 353 ? 29.610 -29.469 -10.717 1.00 88.75 353 VAL A N 1
ATOM 2737 C CA . VAL A 1 353 ? 29.572 -28.024 -10.986 1.00 88.75 353 VAL A CA 1
ATOM 2738 C C . VAL A 1 353 ? 28.161 -27.661 -11.422 1.00 88.75 353 VAL A C 1
ATOM 2740 O O . VAL A 1 353 ? 27.713 -28.098 -12.486 1.00 88.75 353 VAL A O 1
ATOM 2743 N N . GLU A 1 354 ? 27.464 -26.868 -10.617 1.00 91.12 354 GLU A N 1
ATOM 2744 C CA . GLU A 1 354 ? 26.084 -26.457 -10.850 1.00 91.12 354 GLU A CA 1
ATOM 2745 C C . GLU A 1 354 ? 25.788 -25.038 -10.338 1.00 91.12 354 GLU A C 1
ATOM 2747 O O . GLU A 1 354 ? 26.651 -24.304 -9.860 1.00 91.12 354 GLU A O 1
ATOM 2752 N N . LEU A 1 355 ? 24.540 -24.587 -10.491 1.00 88.62 355 LEU A N 1
ATOM 2753 C CA . LEU A 1 355 ? 24.163 -23.224 -10.109 1.00 88.62 355 LEU A CA 1
ATOM 2754 C C . LEU A 1 355 ? 24.342 -22.974 -8.600 1.00 88.62 355 LEU A C 1
ATOM 2756 O O . LEU A 1 355 ? 24.569 -21.833 -8.193 1.00 88.62 355 LEU A O 1
ATOM 2760 N N . ALA A 1 356 ? 24.266 -24.029 -7.782 1.00 87.50 356 ALA A N 1
ATOM 2761 C CA . ALA A 1 356 ? 24.480 -23.956 -6.342 1.00 87.50 356 ALA A CA 1
ATOM 2762 C C . ALA A 1 356 ? 25.871 -23.407 -5.988 1.00 87.50 356 ALA A C 1
ATOM 2764 O O . ALA A 1 356 ? 25.985 -22.652 -5.023 1.00 87.50 356 ALA A O 1
ATOM 2765 N N . ASP A 1 357 ? 26.895 -23.693 -6.795 1.00 93.19 357 ASP A N 1
ATOM 2766 C CA . ASP A 1 357 ? 28.252 -23.187 -6.590 1.00 93.19 357 ASP A CA 1
ATOM 2767 C C . ASP A 1 357 ? 28.328 -21.675 -6.763 1.00 93.19 357 ASP A C 1
ATOM 2769 O O . ASP A 1 357 ? 28.785 -20.957 -5.873 1.00 93.19 357 ASP A O 1
ATOM 2773 N N . ALA A 1 358 ? 27.784 -21.169 -7.873 1.00 89.25 358 ALA A N 1
ATOM 2774 C CA . ALA A 1 358 ? 27.719 -19.736 -8.141 1.00 89.25 358 ALA A CA 1
ATOM 2775 C C . ALA A 1 358 ? 26.898 -18.999 -7.068 1.00 89.25 358 ALA A C 1
ATOM 2777 O O . ALA A 1 358 ? 27.270 -17.908 -6.630 1.00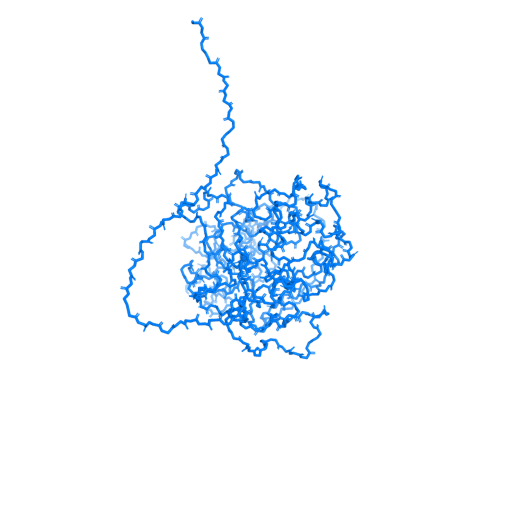 89.25 358 ALA A O 1
ATOM 2778 N N . ILE A 1 359 ? 25.793 -19.600 -6.612 1.00 87.25 359 ILE A N 1
ATOM 2779 C CA . ILE A 1 359 ? 24.968 -19.054 -5.528 1.00 87.25 359 ILE A CA 1
ATOM 2780 C C . ILE A 1 359 ? 25.755 -19.011 -4.218 1.00 87.25 359 ILE A C 1
ATOM 2782 O O . ILE A 1 359 ? 25.725 -17.982 -3.544 1.00 87.25 359 ILE A O 1
ATOM 2786 N N . LEU A 1 360 ? 26.482 -20.074 -3.867 1.00 88.19 360 LEU A N 1
ATOM 2787 C CA . LEU A 1 360 ? 27.286 -20.125 -2.649 1.00 88.19 360 LEU A CA 1
ATOM 2788 C C . LEU A 1 360 ? 28.402 -19.068 -2.661 1.00 88.19 360 LEU A C 1
ATOM 2790 O O . LEU A 1 360 ? 28.611 -18.409 -1.639 1.00 88.19 360 LEU A O 1
ATOM 2794 N N . ILE A 1 361 ? 29.056 -18.833 -3.808 1.00 90.12 361 ILE A N 1
ATOM 2795 C CA . ILE A 1 361 ? 30.009 -17.721 -3.974 1.00 90.12 361 ILE A CA 1
ATOM 2796 C C . ILE A 1 361 ? 29.315 -16.394 -3.644 1.00 90.12 361 ILE A C 1
ATOM 2798 O O . ILE A 1 361 ? 29.746 -15.693 -2.727 1.00 90.12 361 ILE A O 1
ATOM 2802 N N . MET A 1 362 ? 28.208 -16.075 -4.325 1.00 89.69 362 MET A N 1
ATOM 2803 C CA . MET A 1 362 ? 27.477 -14.813 -4.137 1.00 89.69 362 MET A CA 1
ATOM 2804 C C . MET A 1 362 ? 26.979 -14.631 -2.695 1.00 89.69 362 MET A C 1
ATOM 2806 O O . MET A 1 362 ? 27.094 -13.548 -2.123 1.00 89.69 362 MET A O 1
ATOM 2810 N N . GLN A 1 363 ? 26.474 -15.699 -2.079 1.00 85.62 363 GLN A N 1
ATOM 2811 C CA . GLN A 1 363 ? 26.017 -15.709 -0.692 1.00 85.62 363 GLN A CA 1
ATOM 2812 C C . GLN A 1 363 ? 27.164 -15.491 0.301 1.00 85.62 363 GLN A C 1
ATOM 2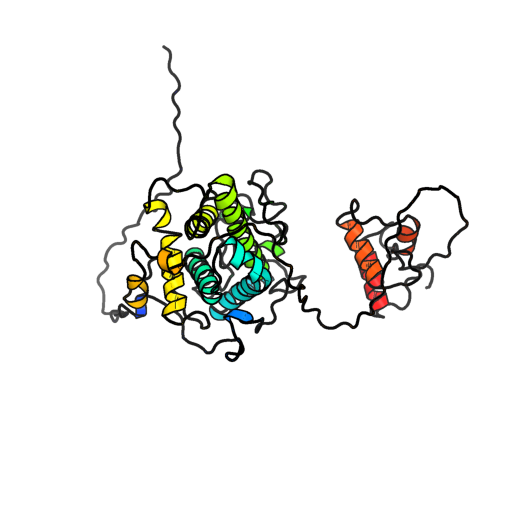814 O O . GLN A 1 363 ? 27.000 -14.732 1.257 1.00 85.62 363 GLN A O 1
ATOM 2819 N N . SER A 1 364 ? 28.324 -16.115 0.075 1.00 84.06 364 SER A N 1
ATOM 2820 C CA . SER A 1 364 ? 29.500 -15.938 0.936 1.00 84.06 364 SER A CA 1
ATOM 2821 C C . SER A 1 364 ? 30.088 -14.529 0.833 1.00 84.06 364 SER A C 1
ATOM 2823 O O . SER A 1 364 ? 30.536 -13.988 1.842 1.00 84.06 364 SER A O 1
ATOM 2825 N N . LEU A 1 365 ? 30.019 -13.892 -0.345 1.00 82.75 365 LEU A N 1
ATOM 2826 C CA . LEU A 1 365 ? 30.435 -12.500 -0.541 1.00 82.75 365 LEU A CA 1
ATOM 2827 C C . LEU A 1 365 ? 29.468 -11.519 0.135 1.00 82.75 365 LEU A C 1
ATOM 2829 O O . LEU A 1 365 ? 29.905 -10.528 0.718 1.00 82.75 365 LEU A O 1
ATOM 2833 N N . ALA A 1 366 ? 28.165 -11.808 0.092 1.00 75.88 366 ALA A N 1
ATOM 2834 C CA . ALA A 1 366 ? 27.132 -10.971 0.698 1.00 75.88 366 ALA A CA 1
ATOM 2835 C C . ALA A 1 366 ? 27.063 -11.108 2.231 1.00 75.88 366 ALA A C 1
ATOM 2837 O O . ALA A 1 366 ? 26.811 -10.128 2.930 1.00 75.88 366 ALA A O 1
ATOM 2838 N N . ASN A 1 367 ? 27.267 -12.314 2.773 1.00 78.62 367 ASN A N 1
ATOM 2839 C CA . ASN A 1 367 ? 27.243 -12.567 4.214 1.00 78.62 367 ASN A CA 1
ATOM 2840 C C . ASN A 1 367 ? 28.194 -13.717 4.613 1.00 78.62 367 ASN A C 1
ATOM 2842 O O . ASN A 1 367 ? 27.742 -14.842 4.871 1.00 78.62 367 ASN A O 1
ATOM 2846 N N . PRO A 1 368 ? 29.505 -13.436 4.744 1.00 75.69 368 PRO A N 1
ATOM 2847 C CA . PRO A 1 368 ? 30.518 -14.457 5.028 1.00 75.69 368 PRO A CA 1
ATOM 2848 C C . PRO A 1 368 ? 30.377 -15.100 6.415 1.00 75.69 368 PRO A C 1
ATOM 2850 O O . PRO A 1 368 ? 30.922 -16.173 6.658 1.00 75.69 368 PRO A O 1
ATOM 2853 N N . ASN A 1 369 ? 29.636 -14.471 7.337 1.00 77.06 369 ASN A N 1
ATOM 2854 C CA . ASN A 1 369 ? 29.381 -15.021 8.672 1.00 77.06 369 ASN A CA 1
ATOM 2855 C C . ASN A 1 369 ? 28.328 -16.140 8.657 1.00 77.06 369 ASN A C 1
ATOM 2857 O O . ASN A 1 369 ? 28.322 -16.983 9.553 1.00 77.06 369 ASN A O 1
ATOM 2861 N N . LYS A 1 370 ? 27.418 -16.128 7.673 1.00 73.44 370 LYS A N 1
ATOM 2862 C CA . LYS A 1 370 ? 26.331 -17.108 7.541 1.00 73.44 370 LYS A CA 1
ATOM 2863 C C . LYS A 1 370 ? 26.663 -18.199 6.525 1.00 73.44 370 LYS A C 1
ATOM 2865 O O . LYS A 1 370 ? 26.357 -19.363 6.773 1.00 73.44 370 LYS A O 1
ATOM 2870 N N . TYR A 1 371 ? 27.281 -17.829 5.407 1.00 82.81 371 TYR A N 1
ATOM 2871 C CA . TYR A 1 371 ? 27.598 -18.740 4.310 1.00 82.81 371 TYR A CA 1
ATOM 2872 C C . TYR A 1 371 ? 29.111 -18.896 4.208 1.00 82.81 371 TYR A C 1
ATOM 2874 O O . TYR A 1 371 ? 29.815 -18.030 3.693 1.00 82.81 371 TYR A O 1
ATOM 2882 N N . VAL A 1 372 ? 29.609 -19.998 4.764 1.00 84.94 372 VAL A N 1
ATOM 2883 C CA . VAL A 1 372 ? 31.042 -20.271 4.876 1.00 84.94 372 VAL A CA 1
ATOM 2884 C C . VAL A 1 372 ? 31.466 -21.212 3.757 1.00 84.94 372 VAL A C 1
ATOM 2886 O O . VAL A 1 372 ? 30.969 -22.332 3.671 1.00 84.94 372 VAL A O 1
ATOM 2889 N N . VAL A 1 373 ? 32.421 -20.772 2.939 1.00 88.69 373 VAL A N 1
ATOM 2890 C CA . VAL A 1 373 ? 33.087 -21.615 1.938 1.00 88.69 373 VAL A CA 1
ATOM 2891 C C . VAL A 1 373 ? 34.330 -22.242 2.565 1.00 88.69 373 VAL A C 1
ATOM 2893 O O . VAL A 1 373 ? 35.108 -21.559 3.240 1.00 88.69 373 VAL A O 1
ATOM 2896 N N . THR A 1 374 ? 34.514 -23.545 2.359 1.00 91.56 374 THR A N 1
ATOM 2897 C CA . THR A 1 374 ? 35.708 -24.271 2.813 1.00 91.56 374 THR A CA 1
ATOM 2898 C C . THR A 1 374 ? 36.954 -23.792 2.054 1.00 91.56 374 THR A C 1
ATOM 2900 O O . THR A 1 374 ? 36.857 -23.166 1.004 1.00 91.56 374 THR A O 1
ATOM 2903 N N . GLU A 1 375 ? 38.157 -24.079 2.554 1.00 88.62 375 GLU A N 1
ATOM 2904 C CA . GLU A 1 375 ? 39.388 -23.726 1.821 1.00 88.62 375 GLU A CA 1
ATOM 2905 C C . GLU A 1 375 ? 39.510 -24.477 0.478 1.00 88.62 375 GLU A C 1
ATOM 2907 O O . GLU A 1 375 ? 40.029 -23.930 -0.496 1.00 88.62 375 GLU A O 1
ATOM 2912 N N . GLU A 1 376 ? 38.978 -25.703 0.405 1.00 90.25 376 GLU A N 1
ATOM 2913 C CA . GLU A 1 376 ? 38.843 -26.456 -0.849 1.00 90.25 376 GLU A CA 1
ATOM 2914 C C . GLU A 1 376 ? 37.861 -25.756 -1.797 1.00 90.25 376 GLU A C 1
ATOM 2916 O O . GLU A 1 376 ? 38.221 -25.457 -2.932 1.00 90.25 376 GLU A O 1
ATOM 2921 N N . GLY A 1 377 ? 36.680 -25.374 -1.302 1.00 92.50 377 GLY A N 1
ATOM 2922 C CA . GLY A 1 377 ? 35.658 -24.673 -2.079 1.00 92.50 377 GLY A CA 1
ATOM 2923 C C . GLY A 1 377 ? 36.122 -23.318 -2.607 1.00 92.50 377 GLY A C 1
ATOM 2924 O O . GLY A 1 377 ? 35.796 -22.948 -3.729 1.00 92.50 377 GLY A O 1
ATOM 2925 N N . LYS A 1 378 ? 36.966 -22.600 -1.853 1.00 92.00 378 LYS A N 1
ATOM 2926 C CA . LYS A 1 378 ? 37.610 -21.366 -2.332 1.00 92.00 378 LYS A CA 1
ATOM 2927 C C . LYS A 1 378 ? 38.562 -21.627 -3.492 1.00 92.00 378 LYS A C 1
ATOM 2929 O O . LYS A 1 378 ? 38.624 -20.817 -4.402 1.00 92.00 378 LYS A O 1
ATOM 2934 N N . THR A 1 379 ? 39.294 -22.739 -3.456 1.00 91.38 379 THR A N 1
ATOM 2935 C CA . THR A 1 379 ? 40.236 -23.111 -4.523 1.00 91.38 379 THR A CA 1
ATOM 2936 C C . THR A 1 379 ? 39.502 -23.617 -5.763 1.00 91.38 379 THR A C 1
ATOM 2938 O O . THR A 1 379 ? 39.901 -23.310 -6.881 1.00 91.38 379 THR A O 1
ATOM 2941 N N . ASN A 1 380 ? 38.428 -24.384 -5.573 1.00 93.12 380 ASN A N 1
ATOM 2942 C CA . ASN A 1 380 ? 37.593 -24.887 -6.657 1.00 93.12 380 ASN A CA 1
ATOM 2943 C C . ASN A 1 380 ? 36.785 -23.766 -7.324 1.00 93.12 380 ASN A C 1
ATOM 2945 O O . ASN A 1 380 ? 36.661 -23.757 -8.545 1.00 93.12 380 ASN A O 1
ATOM 2949 N N . GLY A 1 381 ? 36.242 -22.834 -6.538 1.00 93.38 381 GLY A N 1
ATOM 2950 C CA . GLY A 1 381 ? 35.401 -21.744 -7.026 1.00 93.38 381 GLY A CA 1
ATOM 2951 C C . GLY A 1 381 ? 36.159 -20.566 -7.641 1.00 93.38 381 GLY A C 1
ATOM 2952 O O . GLY A 1 381 ? 35.529 -19.785 -8.336 1.00 93.38 381 GLY A O 1
ATOM 2953 N N . ASP A 1 382 ? 37.470 -20.423 -7.415 1.00 93.31 382 ASP A N 1
ATOM 2954 C CA . ASP A 1 382 ? 38.313 -19.353 -7.988 1.00 93.31 382 ASP A CA 1
ATOM 2955 C C . ASP A 1 382 ? 38.700 -19.703 -9.440 1.00 93.31 382 ASP A C 1
ATOM 2957 O O . ASP A 1 382 ? 39.736 -20.316 -9.720 1.00 93.31 382 ASP A O 1
ATOM 2961 N N . VAL A 1 383 ? 37.792 -19.396 -10.367 1.00 92.44 383 VAL A N 1
ATOM 2962 C CA . VAL A 1 383 ? 37.845 -19.772 -11.792 1.00 92.44 383 VAL A CA 1
ATOM 2963 C C . VAL A 1 383 ? 38.017 -18.568 -12.727 1.00 92.44 383 VAL A C 1
ATOM 2965 O O . VAL A 1 383 ? 38.243 -18.745 -13.931 1.00 92.44 383 VAL A O 1
ATOM 2968 N N . ASP A 1 384 ? 37.938 -17.343 -12.205 1.00 88.50 384 ASP A N 1
ATOM 2969 C CA . ASP A 1 384 ? 38.247 -16.102 -12.907 1.00 88.50 384 ASP A CA 1
ATOM 2970 C C . ASP A 1 384 ? 39.662 -15.604 -12.579 1.00 88.50 384 ASP A C 1
ATOM 2972 O O . ASP A 1 384 ? 39.932 -15.010 -11.542 1.00 88.50 384 ASP A O 1
ATOM 2976 N N . LYS A 1 385 ? 40.585 -15.738 -13.539 1.00 79.38 385 LYS A N 1
ATOM 2977 C CA . LYS A 1 385 ? 41.981 -15.286 -13.381 1.00 79.38 385 LYS A CA 1
ATOM 2978 C C . LYS A 1 385 ? 42.165 -13.764 -13.346 1.00 79.38 385 LYS A C 1
ATOM 2980 O O . LYS A 1 385 ? 43.309 -13.304 -13.272 1.00 79.38 385 LYS A O 1
ATOM 2985 N N . SER A 1 386 ? 41.104 -12.967 -13.489 1.00 75.69 386 SER A N 1
ATOM 2986 C CA . SER A 1 386 ? 41.235 -11.506 -13.485 1.00 75.69 386 SER A CA 1
ATOM 2987 C C . SER A 1 386 ? 41.697 -10.963 -12.124 1.00 75.69 386 SER A C 1
ATOM 2989 O O . SER A 1 386 ? 42.389 -9.941 -12.065 1.00 75.69 386 SER A O 1
ATOM 2991 N N . THR A 1 387 ? 41.393 -11.689 -11.046 1.00 75.44 387 THR A N 1
ATOM 2992 C CA . THR A 1 387 ? 41.761 -11.385 -9.659 1.00 75.44 387 THR A CA 1
ATOM 2993 C C . THR A 1 387 ? 42.110 -12.665 -8.895 1.00 75.44 387 THR A C 1
ATOM 2995 O O . THR A 1 387 ? 41.839 -13.754 -9.370 1.00 75.44 387 THR A O 1
ATOM 2998 N N . VAL A 1 388 ? 42.767 -12.553 -7.734 1.00 77.25 388 VAL A N 1
ATOM 2999 C CA . VAL A 1 388 ? 43.070 -13.713 -6.870 1.00 77.25 388 VAL A CA 1
ATOM 3000 C C . VAL A 1 388 ? 42.000 -13.830 -5.787 1.00 77.25 388 VAL A C 1
ATOM 3002 O O . VAL A 1 388 ? 41.817 -12.872 -5.028 1.00 77.25 388 VAL A O 1
ATOM 3005 N N . GLY A 1 389 ? 41.387 -15.008 -5.656 1.00 83.25 389 GLY A N 1
ATOM 3006 C CA . GLY A 1 389 ? 40.341 -15.307 -4.680 1.00 83.25 389 GLY A CA 1
ATOM 3007 C C . GLY A 1 389 ? 38.928 -15.033 -5.199 1.00 83.25 389 GLY A C 1
ATOM 3008 O O . GLY A 1 389 ? 38.741 -14.288 -6.152 1.00 83.25 389 GLY A O 1
ATOM 3009 N N . LEU A 1 390 ? 37.930 -15.608 -4.515 1.00 90.38 390 LEU A N 1
ATOM 3010 C CA . LEU A 1 390 ? 36.526 -15.561 -4.934 1.00 90.38 390 LEU A CA 1
ATOM 3011 C C . LEU A 1 390 ? 35.975 -14.135 -5.077 1.00 90.38 390 LEU A C 1
ATOM 3013 O O . LEU A 1 390 ? 36.032 -13.320 -4.152 1.00 90.38 390 LEU A O 1
ATOM 3017 N N . THR A 1 391 ? 35.331 -13.891 -6.210 1.00 90.94 391 THR A N 1
ATOM 3018 C CA . THR A 1 391 ? 34.624 -12.669 -6.584 1.00 90.94 391 THR A CA 1
ATOM 3019 C C . THR A 1 391 ? 33.294 -12.994 -7.267 1.00 90.94 391 THR A C 1
ATOM 3021 O O . THR A 1 391 ? 32.974 -14.140 -7.574 1.00 90.94 391 THR A O 1
ATOM 3024 N N . SER A 1 392 ? 32.492 -11.968 -7.555 1.00 91.69 392 SER A N 1
ATOM 3025 C CA . SER A 1 392 ? 31.267 -12.145 -8.342 1.00 91.69 392 SER A CA 1
ATOM 3026 C C . SER A 1 392 ? 31.540 -12.615 -9.779 1.00 91.69 392 SER A C 1
ATOM 3028 O O . SER A 1 392 ? 30.654 -13.202 -10.398 1.00 91.69 392 SER A O 1
ATOM 3030 N N . ASN A 1 393 ? 32.745 -12.385 -10.314 1.00 90.19 393 ASN A N 1
ATOM 3031 C CA . ASN A 1 393 ? 33.102 -12.829 -11.662 1.00 90.19 393 ASN A CA 1
ATOM 3032 C C . ASN A 1 393 ? 33.313 -14.344 -11.733 1.00 90.19 393 ASN A C 1
ATOM 3034 O O . ASN A 1 393 ? 33.035 -14.940 -12.769 1.00 90.19 393 ASN A O 1
ATOM 3038 N N . ASP A 1 394 ? 33.722 -14.979 -10.637 1.00 93.88 394 ASP A N 1
ATOM 3039 C CA . ASP A 1 394 ? 33.799 -16.436 -10.540 1.00 93.88 394 ASP A CA 1
ATOM 3040 C C . ASP A 1 394 ? 32.414 -17.074 -10.654 1.00 93.88 394 ASP A C 1
ATOM 3042 O O . ASP A 1 394 ? 32.194 -17.988 -11.451 1.00 93.88 394 ASP A O 1
ATOM 3046 N N . ALA A 1 395 ? 31.440 -16.509 -9.933 1.00 91.44 395 ALA A N 1
ATOM 3047 C CA . ALA A 1 395 ? 30.043 -16.916 -10.033 1.00 91.44 395 ALA A CA 1
ATOM 3048 C C . ALA A 1 395 ? 29.501 -16.723 -11.459 1.00 91.44 395 ALA A C 1
ATOM 3050 O O . ALA A 1 395 ? 28.838 -17.613 -11.994 1.00 91.44 395 ALA A O 1
ATOM 3051 N N . LEU A 1 396 ? 29.823 -15.593 -12.100 1.00 92.19 396 LEU A N 1
ATOM 3052 C CA . LEU A 1 396 ? 29.461 -15.337 -13.495 1.00 92.19 396 LEU A CA 1
ATOM 3053 C C . LEU A 1 396 ? 30.093 -16.367 -14.440 1.00 92.19 396 LEU A C 1
ATOM 3055 O O . LEU A 1 396 ? 29.419 -16.888 -15.325 1.00 92.19 396 LEU A O 1
ATOM 3059 N N . ARG A 1 397 ? 31.366 -16.708 -14.242 1.00 90.94 397 ARG A N 1
ATOM 3060 C CA . ARG A 1 397 ? 32.092 -17.645 -15.101 1.00 90.94 397 ARG A CA 1
ATOM 3061 C C . ARG A 1 397 ? 31.560 -19.073 -14.980 1.00 90.94 397 ARG A C 1
ATOM 3063 O O . ARG A 1 397 ? 31.407 -19.749 -15.997 1.00 90.94 397 ARG A O 1
ATOM 3070 N N . ILE A 1 398 ? 31.175 -19.501 -13.775 1.00 93.00 398 ILE A N 1
ATOM 3071 C CA . ILE A 1 398 ? 30.443 -20.760 -13.558 1.00 93.00 398 ILE A CA 1
ATOM 3072 C C . ILE A 1 398 ? 29.103 -20.732 -14.309 1.00 93.00 398 ILE A C 1
ATOM 3074 O O . ILE A 1 398 ? 28.786 -21.673 -15.032 1.00 93.00 398 ILE A O 1
ATOM 3078 N N . GLN A 1 399 ? 28.337 -19.639 -14.227 1.00 87.31 399 GLN A N 1
ATOM 3079 C CA . GLN A 1 399 ? 27.076 -19.503 -14.972 1.00 87.31 399 GLN A CA 1
ATOM 3080 C C . GLN A 1 399 ? 27.283 -19.555 -16.495 1.00 87.31 399 GLN A C 1
ATOM 3082 O O . GLN A 1 399 ? 26.509 -20.202 -17.200 1.00 87.31 399 GLN A O 1
ATOM 3087 N N . GLU A 1 400 ? 28.330 -18.918 -17.022 1.00 86.44 400 GLU A N 1
ATOM 3088 C CA . GLU A 1 400 ? 28.686 -18.984 -18.443 1.00 86.44 400 GLU A CA 1
ATOM 3089 C C . GLU A 1 400 ? 29.035 -20.408 -18.888 1.00 86.44 400 GLU A C 1
ATOM 3091 O O . GLU A 1 400 ? 28.621 -20.824 -19.974 1.00 86.44 400 GLU A O 1
ATOM 3096 N N . PHE A 1 401 ? 29.748 -21.168 -18.052 1.00 89.88 401 PHE A N 1
ATOM 3097 C CA . PHE A 1 401 ? 30.054 -22.577 -18.302 1.00 89.88 401 PHE A CA 1
ATOM 3098 C C . PHE A 1 401 ? 28.787 -23.441 -18.329 1.00 89.88 401 PHE A C 1
ATOM 3100 O O . PHE A 1 401 ? 28.586 -24.211 -19.270 1.00 89.88 401 PHE A O 1
ATOM 3107 N N . LEU A 1 402 ? 27.880 -23.252 -17.364 1.00 85.44 402 LEU A N 1
ATOM 3108 C CA . LEU A 1 402 ? 26.597 -23.967 -17.300 1.00 85.44 402 LEU A CA 1
ATOM 3109 C C . LEU A 1 402 ? 25.668 -23.634 -18.477 1.00 85.44 402 LEU A C 1
ATOM 3111 O O . LEU A 1 402 ? 24.877 -24.473 -18.901 1.00 85.44 402 LEU A O 1
ATOM 3115 N N . LEU A 1 403 ? 25.785 -22.426 -19.036 1.00 90.12 403 LEU A N 1
ATOM 3116 C CA . LEU A 1 403 ? 25.084 -22.009 -20.254 1.00 90.12 403 LEU A CA 1
ATOM 3117 C C . LEU A 1 403 ? 25.807 -22.416 -21.548 1.00 90.12 403 LEU A C 1
ATOM 3119 O O . LEU A 1 403 ? 25.385 -22.007 -22.631 1.00 90.12 403 LEU A O 1
ATOM 3123 N N . HIS A 1 404 ? 26.899 -23.180 -21.448 1.00 86.56 404 HIS A N 1
ATOM 3124 C CA . HIS A 1 404 ? 27.747 -23.599 -22.566 1.00 86.56 404 HIS A CA 1
ATOM 3125 C C . HIS A 1 404 ? 28.297 -22.431 -23.403 1.00 86.56 404 HIS A C 1
ATOM 3127 O O . HIS A 1 404 ? 28.585 -22.586 -24.589 1.00 86.56 404 HIS A O 1
ATOM 3133 N N . LYS A 1 405 ? 28.448 -21.244 -22.798 1.00 84.44 405 LYS A N 1
ATOM 3134 C CA . LYS A 1 405 ? 29.103 -20.088 -23.432 1.00 84.44 405 LYS A CA 1
ATOM 3135 C C . LYS A 1 405 ? 30.626 -20.220 -23.424 1.00 84.44 405 LYS A C 1
ATOM 3137 O O . LYS A 1 405 ? 31.288 -19.625 -24.269 1.00 84.44 405 LYS A O 1
ATOM 3142 N N . ILE A 1 406 ? 31.161 -21.000 -22.487 1.00 86.69 406 ILE A N 1
ATOM 3143 C CA . ILE A 1 406 ? 32.567 -21.400 -22.412 1.00 86.69 406 ILE A CA 1
ATOM 3144 C C . ILE A 1 406 ? 32.655 -22.922 -22.260 1.00 86.69 406 ILE A C 1
ATOM 3146 O O . ILE A 1 406 ? 31.776 -23.540 -21.662 1.00 86.69 406 ILE A O 1
ATOM 3150 N N . GLU A 1 407 ? 33.705 -23.527 -22.815 1.00 83.19 407 GLU A N 1
ATOM 3151 C CA . GLU A 1 407 ? 33.841 -24.991 -22.890 1.00 83.19 407 GLU A CA 1
ATOM 3152 C C . GLU A 1 407 ? 34.502 -25.613 -21.651 1.00 83.19 407 GLU A C 1
ATOM 3154 O O . GLU A 1 407 ? 34.360 -26.811 -21.413 1.00 83.19 407 GLU A O 1
ATOM 3159 N N . SER A 1 408 ? 35.224 -24.815 -20.859 1.00 84.81 408 SER A N 1
ATOM 3160 C CA . SER A 1 408 ? 35.991 -25.285 -19.707 1.00 84.81 408 SER A CA 1
ATOM 3161 C C . SER A 1 408 ? 36.126 -24.199 -18.639 1.00 84.81 408 SER A C 1
ATOM 3163 O O . SER A 1 408 ? 36.307 -23.021 -18.958 1.00 84.81 408 SER A O 1
ATOM 3165 N N . LEU A 1 409 ? 36.063 -24.623 -17.375 1.00 88.12 409 LEU A N 1
ATOM 3166 C CA . LEU A 1 409 ? 36.479 -23.844 -16.203 1.00 88.12 409 LEU A CA 1
ATOM 3167 C C . LEU A 1 409 ? 37.915 -24.167 -15.776 1.00 88.12 409 LEU A C 1
ATOM 3169 O O . LEU A 1 409 ? 38.437 -23.520 -14.872 1.00 88.12 409 LEU A O 1
ATOM 3173 N N . ASP A 1 410 ? 38.561 -25.155 -16.410 1.00 81.75 410 ASP A N 1
ATOM 3174 C CA . ASP A 1 410 ? 39.956 -25.467 -16.126 1.00 81.75 410 ASP A CA 1
ATOM 3175 C C . ASP A 1 410 ? 40.825 -24.281 -16.519 1.00 81.75 410 ASP A C 1
ATOM 3177 O O . ASP A 1 410 ? 41.007 -23.939 -17.689 1.00 81.75 410 ASP A O 1
ATOM 3181 N N . ILE A 1 411 ? 41.394 -23.661 -15.496 1.00 71.44 411 ILE A N 1
ATOM 3182 C CA . ILE A 1 411 ? 42.267 -22.512 -15.637 1.00 71.44 411 ILE A CA 1
ATOM 3183 C C . ILE A 1 411 ? 43.590 -22.887 -16.341 1.00 71.44 411 ILE A C 1
ATOM 3185 O O . ILE A 1 411 ? 44.393 -22.001 -16.618 1.00 71.44 411 ILE A O 1
ATOM 3189 N N . ASN A 1 412 ? 43.852 -24.166 -16.633 1.00 68.31 412 ASN A N 1
ATOM 3190 C CA . ASN A 1 412 ? 45.052 -24.652 -17.325 1.00 68.31 412 ASN A CA 1
ATOM 3191 C C . ASN A 1 412 ? 44.787 -25.219 -18.731 1.00 68.31 412 ASN A C 1
ATOM 3193 O O . ASN A 1 412 ? 45.739 -25.669 -19.372 1.00 68.31 412 ASN A O 1
ATOM 3197 N N . SER A 1 413 ? 43.541 -25.223 -19.216 1.00 55.41 413 SER A N 1
ATOM 3198 C CA . SER A 1 413 ? 43.230 -25.622 -20.593 1.00 55.41 413 SER A CA 1
ATOM 3199 C C . SER A 1 413 ? 43.210 -24.392 -21.506 1.00 55.41 413 SER A C 1
ATOM 3201 O O . SER A 1 413 ? 42.282 -23.591 -21.409 1.00 55.41 413 SER A O 1
ATOM 3203 N N . ASP A 1 414 ? 44.242 -24.249 -22.345 1.00 40.69 414 ASP A N 1
ATOM 3204 C CA . ASP A 1 414 ? 44.293 -23.294 -23.469 1.00 40.69 414 ASP A CA 1
ATOM 3205 C C . ASP A 1 414 ? 43.443 -23.765 -24.660 1.00 40.69 414 ASP A C 1
ATOM 3207 O O . ASP A 1 414 ? 43.524 -24.973 -25.004 1.00 40.69 414 ASP A O 1
#

Radius of gyration: 26.94 Å; chains: 1; bounding box: 70×78×59 Å

Organism: Ruminococcus flavefaciens (NCBI:txid1265)

Secondary structure (DSSP, 8-state):
------------------PPPPP------------TTTTT-BS-----SS-TTS-HHHH-S--TT---S-SS-TT--HHHHHHHHTT--HHHHHHHHHHHHHHTHHHHHHHHT---HHHHHHHHHHHHHHHHGGGTTTTTT--EESGGG-TTTSTT-EETTTTEEGGGSBTS-TTSPP--S-TTS---B--HHHHH-HHHHHHHHHHHHHHHHHHHHHTT---THHHHHHHHHHHHHS--SPPSSTHHHHTTHHHHHHHHHHHHHTT-SSSS-B--TT--SHHHHTT--TTGGGGG-SPPP--PPP----------------------PPPP-------PPP-TT-SS-SSS-SHHHHHHHHHHHH-TTTSPPPHHHHHHH---TTSSS--HHHHHHHHHHHTTSSS---TT--

Sequence (414 aa):
MILKRIIGAAAAAALCFSAYAPTVTGKSDTALNASAEEWCFAGTTCEPLHDTSRDVQAEGVGNPLNFGERNTPADASAEEIRAINHKMTVQEVKYALYKEIDEHWDLISTRLGQPDREKMYALFLGLGSRESTLGEGKIGSDHETAYEDGWGVNSAHAYGTLQTAVTAFADCDPKFMPEDNVPEMFQYSFTPQNFYDCIISNHMGIRKILHFAEICMNEQGMTDYQVVRNSLKGFNTGWCNMAEDDGAYATYADEICTMAQFYYYEGHLYDNVFTWTSANGEAINKYRTPDRWDWWGDTPPSMAPITERPVITTTTSTTTTTTTTTTSTTTTTTVTAPPQKIVYGDTNCDGTVELADAILIMQSLANPNKYVVTEEGKTNGDVDKSTVGLTSNDALRIQEFLLHKIESLDINSD

Foldseek 3Di:
DDDDDDDDDDDDDPDDDDDDDDDDDDDDDPPPPCDLVNLFKDDDFDDFLADPVDPCLVQNSPQSPPAALFNDDPPDDLVRLQVVQLQDFLLNLLSLLRVLCRLCVLVLCQLQLFSGSLLVSLLLLLLLQAPCVCNPPSSHQNDWPPCVVDQLPDQQTAGGSNRQGLQLAPQGDPVRDHQVPQPVQDHHHDDSRQRSGHSSRSSSLSSQLSSQSCCCCPVQVDKDNLSNQLSFLCRNPVGSHDDPDPVSRLQTSLSSLLSSCLCRVVVPSGGSMTGHRPRGHPSRVVCSDPPNSCVRDDRIHDPDDRDDDPNPNVPPDDDDDDDDDDDDDDDDDDDDDDDDDQAAQQLVPPNDRDLVLLVLLVVCVVPVPVRPTDPSSQRNQQLDPPDRTGDNVSSVVSVCVVVVVDVDSPPPDD

InterPro domains:
  IPR016134 Dockerin domain [PS51766] (340-411)
  IPR036439 Dockerin domain superfamily [G3DSA:1.10.1330.10] (341-413)
  IPR036439 Dockerin domain superfamily [SSF63446] (341-411)
  IPR054107 Cel124-like, catalytic domain [PF21908] (88-264)